Protein AF-A0AAD3CS08-F1 (afdb_monomer_lite)

InterPro domains:
  IPR001623 DnaJ domain [PF00226] (46-110)
  IPR001623 DnaJ domain [PR00625] (47-65)
  IPR001623 DnaJ domain [PR00625] (65-80)
  IPR001623 DnaJ domain [PR00625] (85-105)
  IPR001623 DnaJ domain [PS50076] (45-113)
  IPR001623 DnaJ domain [SM00271] (44-105)
  IPR001623 DnaJ domain [cd06257] (45-102)
  IPR036869 Chaperone J-domain superfamily [G3DSA:1.10.287.110] (32-128)
  IPR036869 Chaperone J-domain superfamily [SSF46565] (40-114)

Secondary structure (DSSP, 8-state):
------SSSSSSS-------PPPP-----------------PPPPHHHHTT--TT--HHHHHHHHHHHHHHH-GGGSTTSTTHHHHHHHHHHHHHHHHHHHSHHHHHHHHHHHHHHHHHHHHHHHHHTS-TTTHHHHHHHIIIIIHHHHSS-THHHHHHHHHHHHHHHHHHHHHHTS-SS-----------HHHHHHHHHHHHHHHHHHHHHHHHHHHHHHHHHHHHHHHHHHHHHHHHHHHHHHHHHHHHTTSTT----HHHHHHHHHHHT------HHHHHTS-PPPHHHHHHHHHHHHHHHHHHHHHHHHHHHHHHHHHHHHHHHHHHHHHHHHHHHHHHHHHHHHHHHHHHHHHHHHHHHHHHHHHHHHHHHHHHHHHHHHHHHHHHHHHHHHHHHHHHHHHHHHTTSSS-------HHHHHHHHHHHHHHHHHHHHHHHHHHHHHHHHHHHHHHHHHHHHHHHHHHHHHHHHHHHHHHHHHHHHHHHHHTT--

Structure (mmCIF, N/CA/C/O backbone):
data_AF-A0AAD3CS08-F1
#
_entry.id   AF-A0AAD3CS08-F1
#
loop_
_atom_site.group_PDB
_atom_site.id
_atom_site.type_symbol
_atom_site.label_atom_id
_atom_site.label_alt_id
_atom_site.label_comp_id
_atom_site.label_asym_id
_atom_site.label_entity_id
_atom_site.label_seq_id
_atom_site.pdbx_PDB_ins_code
_atom_site.Cartn_x
_atom_site.Cartn_y
_atom_site.Cartn_z
_atom_site.occupancy
_atom_site.B_iso_or_equiv
_atom_site.auth_seq_id
_atom_site.auth_comp_id
_atom_site.auth_asym_id
_atom_site.auth_atom_id
_atom_site.pdbx_PDB_model_num
ATOM 1 N N . MET A 1 1 ? 17.572 -32.052 4.981 1.00 38.59 1 MET A N 1
ATOM 2 C CA . MET A 1 1 ? 17.634 -32.547 3.590 1.00 38.59 1 MET A CA 1
ATOM 3 C C . MET A 1 1 ? 16.911 -31.514 2.739 1.00 38.59 1 MET A C 1
ATOM 5 O O . MET A 1 1 ? 15.698 -31.547 2.701 1.00 38.59 1 MET A O 1
ATOM 9 N N . ILE A 1 2 ? 17.512 -30.415 2.268 1.00 38.53 2 ILE A N 1
ATOM 10 C CA . ILE A 1 2 ? 18.701 -30.288 1.404 1.00 38.53 2 ILE A CA 1
ATOM 11 C C . ILE A 1 2 ? 18.691 -31.376 0.336 1.00 38.53 2 ILE A C 1
ATOM 13 O O . ILE A 1 2 ? 18.884 -32.532 0.696 1.00 38.53 2 ILE A O 1
ATOM 17 N N . ILE A 1 3 ? 18.483 -30.950 -0.916 1.00 35.81 3 ILE A N 1
ATOM 18 C CA . ILE A 1 3 ? 18.863 -31.544 -2.213 1.00 35.81 3 ILE A CA 1
ATOM 19 C C . ILE A 1 3 ? 17.735 -31.287 -3.239 1.00 35.81 3 ILE A C 1
ATOM 21 O O . ILE A 1 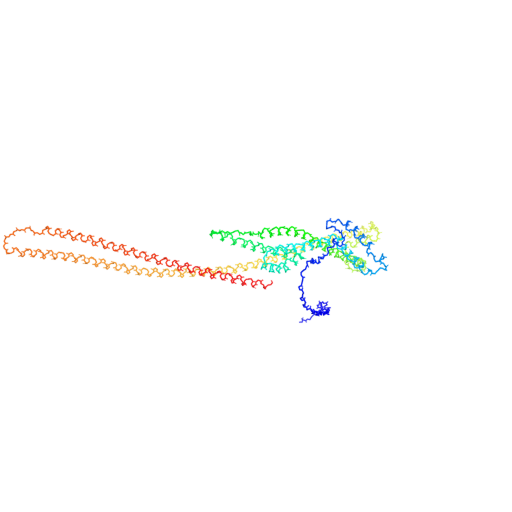3 ? 16.610 -31.732 -3.065 1.00 35.81 3 ILE A O 1
ATOM 25 N N . GLN A 1 4 ? 18.117 -30.567 -4.308 1.00 37.88 4 GLN A N 1
ATOM 26 C CA . GLN A 1 4 ? 17.440 -30.326 -5.601 1.00 37.88 4 GLN A CA 1
ATOM 27 C C . GLN A 1 4 ? 16.704 -28.991 -5.848 1.00 37.88 4 GLN A C 1
ATOM 29 O O . GLN A 1 4 ? 15.555 -28.952 -6.260 1.00 37.88 4 GLN A O 1
ATOM 34 N N . ILE A 1 5 ? 17.466 -27.888 -5.768 1.00 44.59 5 ILE A N 1
ATOM 35 C CA . ILE A 1 5 ? 17.250 -26.643 -6.547 1.00 44.59 5 ILE A CA 1
ATOM 36 C C . ILE A 1 5 ? 18.514 -26.349 -7.388 1.00 44.59 5 ILE A C 1
ATOM 38 O O . ILE A 1 5 ? 19.165 -25.322 -7.246 1.00 44.59 5 ILE A O 1
ATOM 42 N N . ARG A 1 6 ? 18.960 -27.283 -8.240 1.00 45.31 6 ARG A N 1
ATOM 43 C CA . ARG A 1 6 ? 20.184 -27.091 -9.057 1.00 45.31 6 ARG A CA 1
ATOM 44 C C . ARG A 1 6 ? 20.092 -27.701 -10.462 1.00 45.31 6 ARG A C 1
ATOM 46 O O . ARG A 1 6 ? 20.978 -28.435 -10.873 1.00 45.31 6 ARG A O 1
ATOM 53 N N . SER A 1 7 ? 19.028 -27.398 -11.212 1.00 38.31 7 SER A N 1
ATOM 54 C CA . SER A 1 7 ? 18.922 -27.867 -12.611 1.00 38.31 7 SER A CA 1
ATOM 55 C C . SER A 1 7 ? 18.311 -26.880 -13.617 1.00 38.31 7 SER A C 1
ATOM 57 O O . SER A 1 7 ? 17.956 -27.294 -14.715 1.00 38.31 7 SER A O 1
ATOM 59 N N . LEU A 1 8 ? 18.214 -25.582 -13.303 1.00 37.88 8 LEU A N 1
ATOM 60 C CA . LEU A 1 8 ? 17.676 -24.580 -14.245 1.00 37.88 8 LEU A CA 1
ATOM 61 C C . LEU A 1 8 ? 18.513 -23.289 -14.345 1.00 37.88 8 LEU A C 1
ATOM 63 O O . LEU A 1 8 ? 18.000 -22.251 -14.739 1.00 37.88 8 LEU A O 1
ATOM 67 N N . LEU A 1 9 ? 19.816 -23.342 -14.025 1.00 37.12 9 LEU A N 1
ATOM 68 C CA . LEU A 1 9 ? 20.703 -22.165 -14.095 1.00 37.12 9 LEU A CA 1
ATOM 69 C C . LEU A 1 9 ? 22.068 -22.431 -14.768 1.00 37.12 9 LEU A C 1
ATOM 71 O O . LEU A 1 9 ? 23.069 -21.847 -14.375 1.00 37.12 9 LEU A O 1
ATOM 75 N N . VAL A 1 10 ? 22.136 -23.322 -15.770 1.00 39.41 10 VAL A N 1
ATOM 76 C CA . VAL A 1 10 ? 23.401 -23.652 -16.482 1.00 39.41 10 VAL A CA 1
ATOM 77 C C . VAL A 1 10 ? 23.266 -23.594 -18.020 1.00 39.41 10 VAL A C 1
ATOM 79 O O . VAL A 1 10 ? 24.026 -24.217 -18.743 1.00 39.41 10 VAL A O 1
ATOM 82 N N . CYS A 1 11 ? 22.337 -22.814 -18.580 1.00 32.72 11 CYS A N 1
ATOM 83 C CA . CYS A 1 11 ? 22.230 -22.657 -20.048 1.00 32.72 11 CYS A CA 1
ATOM 84 C C . CYS A 1 11 ? 22.378 -21.222 -20.580 1.00 32.72 11 CYS A C 1
ATOM 86 O O . CYS A 1 11 ? 22.041 -20.974 -21.730 1.00 32.72 11 CYS A O 1
ATOM 88 N N . LEU A 1 12 ? 22.919 -20.277 -19.800 1.00 33.56 12 LEU A N 1
ATOM 89 C CA . LEU A 1 12 ? 23.077 -18.881 -20.255 1.00 33.56 12 LEU A CA 1
ATOM 90 C C . LEU A 1 12 ? 24.474 -18.273 -20.059 1.00 33.56 12 LEU A C 1
ATOM 92 O O . LEU A 1 12 ? 24.633 -17.063 -20.165 1.00 33.56 12 LEU A O 1
ATOM 96 N N . LEU A 1 13 ? 25.501 -19.096 -19.827 1.00 36.25 13 LEU A N 1
ATOM 97 C CA . LEU A 1 13 ? 26.899 -18.650 -19.774 1.00 36.25 13 LEU A CA 1
ATOM 98 C C . LEU A 1 13 ? 27.813 -19.600 -20.553 1.00 36.25 13 LEU A C 1
ATOM 100 O O . LEU A 1 13 ? 28.633 -20.306 -19.977 1.00 36.25 13 LEU A O 1
ATOM 104 N N . ALA A 1 14 ? 27.654 -19.615 -21.873 1.00 36.44 14 ALA A N 1
ATOM 105 C CA . ALA A 1 14 ? 28.678 -20.091 -22.796 1.00 36.44 14 ALA A CA 1
ATOM 106 C C . ALA A 1 14 ? 28.387 -19.542 -24.198 1.00 36.44 14 ALA A C 1
ATOM 108 O O . ALA A 1 14 ? 27.633 -20.152 -24.945 1.00 36.44 14 ALA A O 1
ATOM 109 N N . PHE A 1 15 ? 28.966 -18.397 -24.560 1.00 30.22 15 PHE A N 1
ATOM 110 C CA . PHE A 1 15 ? 29.506 -18.237 -25.909 1.00 30.22 15 PHE A CA 1
ATOM 111 C C . PHE A 1 15 ? 30.642 -17.214 -25.906 1.00 30.22 15 PHE A C 1
ATOM 113 O O . PHE A 1 15 ? 30.591 -16.188 -25.233 1.00 30.22 15 PHE A O 1
ATOM 120 N N . GLU A 1 16 ? 31.705 -17.603 -26.590 1.00 32.88 16 GLU A N 1
ATOM 121 C CA . GLU A 1 16 ? 33.085 -17.205 -26.373 1.00 32.88 16 GLU A CA 1
ATOM 122 C C . GLU A 1 16 ? 33.480 -15.851 -26.967 1.00 32.88 16 GLU A C 1
ATOM 124 O O . GLU A 1 16 ? 33.032 -15.420 -28.029 1.00 32.88 16 GLU A O 1
ATOM 129 N N . SER A 1 17 ? 34.451 -15.258 -26.276 1.00 32.78 17 SER A N 1
ATOM 130 C CA . SER A 1 17 ? 35.504 -14.376 -26.763 1.00 32.78 17 SER A CA 1
ATOM 131 C C . SER A 1 17 ? 35.993 -14.660 -28.189 1.00 32.78 17 SER A C 1
ATOM 133 O O . SER A 1 17 ? 36.436 -15.764 -28.498 1.00 32.78 17 SER A O 1
ATOM 135 N N . LYS A 1 18 ? 36.136 -13.594 -28.984 1.00 33.66 18 LYS A N 1
ATOM 136 C CA . LYS A 1 18 ? 37.236 -13.459 -29.951 1.00 33.66 18 LYS A CA 1
ATOM 137 C C . LYS A 1 18 ? 37.828 -12.054 -29.875 1.00 33.66 18 LYS A C 1
ATOM 139 O O . LYS A 1 18 ? 37.188 -11.069 -30.223 1.00 33.66 18 LYS A O 1
ATOM 144 N N . ALA A 1 19 ? 39.068 -12.005 -29.400 1.00 32.03 19 ALA A N 1
ATOM 145 C CA . ALA A 1 19 ? 39.975 -10.880 -29.532 1.00 32.03 19 ALA A CA 1
ATOM 146 C C . ALA A 1 19 ? 40.356 -10.683 -31.008 1.00 32.03 19 ALA A C 1
ATOM 148 O O . ALA A 1 19 ? 40.624 -11.659 -31.712 1.00 32.03 19 ALA A O 1
ATOM 149 N N . PHE A 1 20 ? 40.435 -9.429 -31.456 1.00 26.48 20 PHE A N 1
ATOM 150 C CA . PHE A 1 20 ? 41.157 -9.072 -32.671 1.00 26.48 20 PHE A CA 1
ATOM 151 C C . PHE A 1 20 ? 42.013 -7.832 -32.427 1.00 26.48 20 PHE A C 1
ATOM 153 O O . PHE A 1 20 ? 41.629 -6.894 -31.734 1.00 26.48 20 PHE A O 1
ATOM 160 N N . ILE A 1 21 ? 43.219 -7.934 -32.958 1.00 32.19 21 ILE A N 1
ATOM 161 C CA . ILE A 1 21 ? 44.412 -7.138 -32.716 1.00 32.19 21 ILE A CA 1
ATOM 162 C C . ILE A 1 21 ? 44.367 -5.895 -33.608 1.00 32.19 21 ILE A C 1
ATOM 164 O O . ILE A 1 21 ? 44.200 -6.024 -34.819 1.00 32.19 21 ILE A O 1
ATOM 168 N N . SER A 1 22 ? 44.570 -4.709 -33.034 1.00 30.77 22 SER A N 1
ATOM 169 C CA . SER A 1 22 ? 44.839 -3.483 -33.796 1.00 30.77 22 SER A CA 1
ATOM 170 C C . SER A 1 22 ? 46.353 -3.258 -33.869 1.00 30.77 22 SER A C 1
ATOM 172 O O . SER A 1 22 ? 46.988 -3.178 -32.813 1.00 30.77 22 SER A O 1
ATOM 174 N N . PRO A 1 23 ? 46.967 -3.144 -35.061 1.00 34.78 23 PRO A N 1
ATOM 175 C CA . PRO A 1 23 ? 48.371 -2.790 -35.169 1.00 34.78 23 PRO A CA 1
ATOM 176 C C . PRO A 1 23 ? 48.563 -1.272 -35.064 1.00 34.78 23 PRO A C 1
ATOM 178 O O . PRO A 1 23 ? 47.803 -0.472 -35.606 1.00 34.78 23 PRO A O 1
ATOM 181 N N . GLN A 1 24 ? 49.632 -0.906 -34.365 1.00 29.70 24 GLN A N 1
ATOM 182 C CA . GLN A 1 24 ? 50.264 0.408 -34.365 1.00 29.70 24 GLN A CA 1
ATOM 183 C C . GLN A 1 24 ? 50.733 0.780 -35.780 1.00 29.70 24 GLN A C 1
ATOM 185 O O . GLN A 1 24 ? 51.464 0.007 -36.399 1.00 29.70 24 GLN A O 1
ATOM 190 N N . ILE A 1 25 ? 50.399 1.983 -36.253 1.00 32.00 25 ILE A N 1
ATOM 191 C CA . ILE A 1 25 ? 51.145 2.650 -37.326 1.00 32.00 25 ILE A CA 1
ATOM 192 C C . ILE A 1 25 ? 51.602 4.008 -36.803 1.00 32.00 25 ILE A C 1
ATOM 194 O O . ILE A 1 25 ? 50.820 4.833 -36.344 1.00 32.00 25 ILE A O 1
ATOM 198 N N . ASN A 1 26 ? 52.913 4.181 -36.866 1.00 30.33 26 ASN A N 1
ATOM 199 C CA . ASN A 1 26 ? 53.704 5.302 -36.402 1.00 30.33 26 ASN A CA 1
ATOM 200 C C . ASN A 1 26 ? 54.366 5.903 -37.649 1.00 30.33 26 ASN A C 1
ATOM 202 O O . ASN A 1 26 ? 55.064 5.154 -38.321 1.00 30.33 26 ASN A O 1
ATOM 206 N N . MET A 1 27 ? 54.166 7.186 -37.974 1.00 26.14 27 MET A N 1
ATOM 207 C CA . MET A 1 27 ? 55.059 8.013 -38.819 1.00 26.14 27 MET A CA 1
ATOM 208 C C . MET A 1 27 ? 54.638 9.484 -38.671 1.00 26.14 27 MET A C 1
ATOM 210 O O . MET A 1 27 ? 53.510 9.846 -38.974 1.00 26.14 27 MET A O 1
ATOM 214 N N . ARG A 1 28 ? 55.414 10.281 -37.930 1.00 28.16 28 ARG A N 1
ATOM 215 C CA . ARG A 1 28 ? 56.537 11.134 -38.374 1.00 28.16 28 ARG A CA 1
ATOM 216 C C . ARG A 1 28 ? 56.100 12.432 -39.058 1.00 28.16 28 ARG A C 1
ATOM 218 O O . ARG A 1 28 ? 55.554 12.441 -40.152 1.00 28.16 28 ARG A O 1
ATOM 225 N N . ALA A 1 29 ? 56.448 13.520 -38.375 1.00 32.53 29 ALA A N 1
ATOM 226 C CA . ALA A 1 29 ? 56.407 14.893 -38.839 1.00 32.53 29 ALA A CA 1
ATOM 227 C C . ALA A 1 29 ? 57.223 15.099 -40.122 1.00 32.53 29 ALA A C 1
ATOM 229 O O . ALA A 1 29 ? 58.295 14.516 -40.301 1.00 32.53 29 ALA A O 1
ATOM 230 N N . SER A 1 30 ? 56.751 16.007 -40.970 1.00 30.58 30 SER A N 1
ATOM 231 C CA . SER A 1 30 ? 57.584 16.740 -41.917 1.00 30.58 30 SER A CA 1
ATOM 232 C C . SER A 1 30 ? 57.045 18.157 -42.033 1.00 30.58 30 SER A C 1
ATOM 234 O O . SER A 1 30 ? 55.925 18.397 -4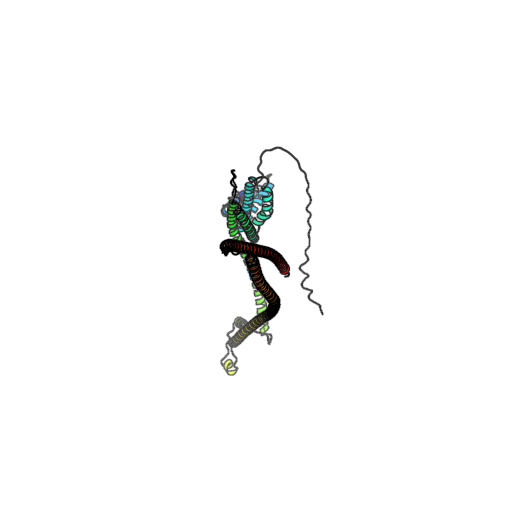2.469 1.00 30.58 30 SER A O 1
ATOM 236 N N . THR A 1 31 ? 57.868 19.080 -41.560 1.00 34.66 31 THR A N 1
ATOM 237 C CA . THR A 1 31 ? 57.751 20.523 -41.699 1.00 34.66 31 THR A CA 1
ATOM 238 C C . THR A 1 31 ? 57.889 20.897 -43.176 1.00 34.66 31 THR A C 1
ATOM 240 O O . THR A 1 31 ? 58.914 20.593 -43.781 1.00 34.66 31 THR A O 1
ATOM 243 N N . SER A 1 32 ? 56.925 21.619 -43.747 1.00 29.20 32 SER A N 1
ATOM 244 C CA . SER A 1 32 ? 57.196 22.494 -44.892 1.00 29.20 32 SER A CA 1
ATOM 245 C C . SER A 1 32 ? 56.318 23.739 -44.815 1.00 29.20 32 SER A C 1
ATOM 247 O O . SER A 1 32 ? 55.102 23.669 -44.978 1.00 29.20 32 SER A O 1
ATOM 249 N N . LEU A 1 33 ? 56.954 24.881 -44.552 1.00 35.56 33 LEU A N 1
ATOM 250 C CA . LEU A 1 33 ? 56.387 26.194 -44.829 1.00 35.56 33 LEU A CA 1
ATOM 251 C C . LEU A 1 33 ? 56.136 26.307 -46.337 1.00 35.56 33 LEU A C 1
ATOM 253 O O . LEU A 1 33 ? 57.092 26.166 -47.090 1.00 35.56 33 LEU A O 1
ATOM 257 N N . PHE A 1 34 ? 54.904 26.599 -46.754 1.00 31.34 34 PHE A N 1
ATOM 258 C CA . PHE A 1 34 ? 54.578 27.611 -47.770 1.00 31.34 34 PHE A CA 1
ATOM 259 C C . PHE A 1 34 ? 53.051 27.757 -47.860 1.00 31.34 34 PHE A C 1
ATOM 261 O O . PHE A 1 34 ? 52.324 26.792 -48.065 1.00 31.34 34 PHE A O 1
ATOM 268 N N . SER A 1 35 ? 52.568 28.980 -47.658 1.00 36.34 35 SER A N 1
ATOM 269 C CA . SER A 1 35 ? 51.158 29.357 -47.676 1.00 36.34 35 SER A CA 1
ATOM 270 C C . SER A 1 35 ? 50.638 29.528 -49.103 1.00 36.34 35 SER A C 1
ATOM 272 O O . SER A 1 35 ? 51.151 30.372 -49.832 1.00 36.34 35 SER A O 1
ATOM 274 N N . THR A 1 36 ? 49.574 28.818 -49.466 1.00 31.83 36 THR A N 1
ATOM 275 C CA . THR A 1 36 ? 48.487 29.320 -50.329 1.00 31.83 36 THR A CA 1
ATOM 276 C C . THR A 1 36 ? 47.225 28.514 -50.021 1.00 31.83 36 THR A C 1
ATOM 278 O O . THR A 1 36 ? 47.291 27.321 -49.749 1.00 31.83 36 THR A O 1
ATOM 281 N N . GLN A 1 37 ? 46.094 29.210 -49.943 1.00 44.19 37 GLN A N 1
ATOM 282 C CA . GLN A 1 37 ? 44.799 28.700 -49.501 1.00 44.19 37 GLN A CA 1
ATOM 283 C C . GLN A 1 37 ? 44.252 27.610 -50.440 1.00 44.19 37 GLN A C 1
ATOM 285 O O . GLN A 1 37 ? 43.985 27.897 -51.603 1.00 44.19 37 GLN A O 1
ATOM 290 N N . GLU A 1 38 ? 43.972 26.418 -49.911 1.00 31.17 38 GLU A N 1
ATOM 291 C CA . GLU A 1 38 ? 42.985 25.484 -50.467 1.00 31.17 38 GLU A CA 1
ATOM 292 C C . GLU A 1 38 ? 42.056 25.014 -49.340 1.00 31.17 38 GLU A C 1
ATOM 294 O O . GLU A 1 38 ? 42.499 24.555 -48.286 1.00 31.17 38 GLU A O 1
ATOM 299 N N . ASN A 1 39 ? 40.752 25.199 -49.558 1.00 37.84 39 ASN A N 1
ATOM 300 C CA . ASN A 1 39 ? 39.675 24.761 -48.674 1.00 37.84 39 ASN A CA 1
ATOM 301 C C . ASN A 1 39 ? 39.765 23.251 -48.410 1.00 37.84 39 ASN A C 1
ATOM 303 O O . ASN A 1 39 ? 39.890 22.458 -49.343 1.00 37.84 39 ASN A O 1
ATOM 307 N N . ALA A 1 40 ? 39.628 22.856 -47.145 1.00 31.69 40 ALA A N 1
ATOM 308 C CA . ALA A 1 40 ? 39.498 21.460 -46.740 1.00 31.69 40 ALA A CA 1
ATOM 309 C C . ALA A 1 40 ? 38.324 20.762 -47.474 1.00 31.69 40 ALA A C 1
ATOM 311 O O . ALA A 1 40 ? 37.304 21.404 -47.742 1.00 31.69 40 ALA A O 1
ATOM 312 N N . PRO A 1 41 ? 38.417 19.455 -47.790 1.00 38.84 41 PRO A N 1
ATOM 313 C CA . PRO A 1 41 ? 37.342 18.734 -48.464 1.00 38.84 41 PRO A CA 1
ATOM 314 C C . PRO A 1 41 ? 36.150 18.567 -47.514 1.00 38.84 41 PRO A C 1
ATOM 316 O O . PRO A 1 41 ? 36.205 17.792 -46.561 1.00 38.84 41 PRO A O 1
ATOM 319 N N . SER A 1 42 ? 35.052 19.278 -47.769 1.00 52.22 42 SER A N 1
ATOM 320 C CA . SER A 1 42 ? 33.781 19.007 -47.100 1.00 52.22 42 SER A CA 1
ATOM 321 C C . SER A 1 42 ? 33.208 17.677 -47.608 1.00 52.22 42 SER A C 1
ATOM 323 O O . SER A 1 42 ? 33.113 17.437 -48.814 1.00 52.22 42 SER A O 1
ATOM 325 N N . GLU A 1 43 ? 32.847 16.771 -46.693 1.00 69.88 43 GLU A N 1
ATOM 326 C CA . GLU A 1 43 ? 32.117 15.543 -47.032 1.00 69.88 43 GLU A CA 1
ATOM 327 C C . GLU A 1 43 ? 30.832 15.911 -47.795 1.00 69.88 43 GLU A C 1
ATOM 329 O O . GLU A 1 43 ? 29.949 16.566 -47.236 1.00 69.88 43 GLU A O 1
ATOM 334 N N . LYS A 1 44 ? 30.710 15.487 -49.061 1.00 79.44 44 LYS A N 1
ATOM 335 C CA . LYS A 1 44 ? 29.508 15.751 -49.868 1.00 79.44 44 LYS A CA 1
ATOM 336 C C . LYS A 1 44 ? 28.269 15.185 -49.180 1.00 79.44 44 LYS A C 1
ATOM 338 O O . LYS A 1 44 ? 28.249 14.028 -48.754 1.00 79.44 44 LYS A O 1
ATOM 343 N N . THR A 1 45 ? 27.206 15.978 -49.113 1.00 87.44 45 THR A N 1
ATOM 344 C CA . THR A 1 45 ? 25.941 15.532 -48.515 1.00 87.44 45 THR A CA 1
ATOM 345 C C . THR A 1 45 ? 25.236 14.508 -49.419 1.00 87.44 45 THR A C 1
ATOM 347 O O . THR A 1 45 ? 25.432 14.496 -50.632 1.00 87.44 45 THR A O 1
ATOM 350 N N . LEU A 1 46 ? 24.371 13.639 -48.876 1.00 87.56 46 LEU A N 1
ATOM 351 C CA . LEU A 1 46 ? 23.610 12.660 -49.678 1.00 87.56 46 LEU A CA 1
ATOM 352 C C . LEU A 1 46 ? 22.715 13.354 -50.721 1.00 87.56 46 LEU A C 1
ATOM 354 O O . LEU A 1 46 ? 22.425 12.786 -51.774 1.00 87.56 46 LEU A O 1
ATOM 358 N N . TYR A 1 47 ? 22.302 14.591 -50.438 1.00 89.69 47 TYR A N 1
ATOM 359 C CA . TYR A 1 47 ? 21.563 15.438 -51.366 1.00 89.69 47 TYR A CA 1
ATOM 360 C C . TYR A 1 47 ? 22.441 15.907 -52.527 1.00 89.69 47 TYR A C 1
ATOM 362 O O . TYR A 1 47 ? 22.016 15.781 -53.673 1.00 89.69 47 TYR A O 1
ATOM 370 N N . GLU A 1 48 ? 23.668 16.354 -52.252 1.00 89.00 48 GLU A N 1
ATOM 371 C CA . GLU A 1 48 ? 24.665 16.719 -53.268 1.00 89.00 48 GLU A CA 1
ATOM 372 C C . GLU A 1 48 ? 25.103 15.517 -54.108 1.00 89.00 48 GLU A C 1
ATOM 374 O O . GLU A 1 48 ? 25.215 15.638 -55.323 1.00 89.00 48 GLU A O 1
ATOM 379 N N . ILE A 1 49 ? 25.265 14.339 -53.497 1.00 88.56 49 ILE A N 1
ATOM 380 C CA . ILE A 1 49 ? 25.587 13.089 -54.206 1.00 88.56 49 ILE A CA 1
ATOM 381 C C . ILE A 1 49 ? 24.510 12.759 -55.252 1.00 88.56 49 ILE A C 1
ATOM 383 O O . ILE A 1 49 ? 24.836 12.345 -56.360 1.00 88.56 49 ILE A O 1
ATOM 387 N N . LEU A 1 50 ? 23.230 12.986 -54.939 1.00 87.62 50 LEU A N 1
ATOM 388 C CA . LEU A 1 50 ? 22.118 12.801 -55.883 1.00 87.62 50 LEU A CA 1
ATOM 389 C C . LEU A 1 50 ? 21.764 14.068 -56.682 1.00 87.62 50 LEU A C 1
ATOM 391 O O . LEU A 1 50 ? 20.722 14.101 -57.344 1.00 87.62 50 LEU A O 1
ATOM 395 N N . ASN A 1 51 ? 22.578 15.127 -56.601 1.00 87.62 51 ASN A N 1
ATOM 396 C CA . ASN A 1 51 ? 22.319 16.443 -57.195 1.00 87.62 51 ASN A CA 1
ATOM 397 C C . ASN A 1 51 ? 20.903 16.977 -56.903 1.00 87.62 51 ASN A C 1
ATOM 399 O O . ASN A 1 51 ? 20.266 17.604 -57.752 1.00 87.62 51 ASN A O 1
ATOM 403 N N . SER A 1 52 ? 20.357 16.689 -55.723 1.00 88.38 52 SER A N 1
ATOM 404 C CA . SER A 1 52 ? 18.982 16.986 -55.311 1.00 88.38 52 SER A CA 1
ATOM 405 C C . SER A 1 52 ? 18.937 18.059 -54.222 1.00 88.38 52 SER A C 1
ATOM 407 O O . SER A 1 52 ? 19.886 18.220 -53.466 1.00 88.38 52 SER A O 1
ATOM 409 N N . SER A 1 53 ? 17.839 18.820 -54.155 1.00 87.25 53 SER A N 1
ATOM 410 C CA . SER A 1 53 ? 17.646 19.801 -53.078 1.00 87.25 53 SER A CA 1
ATOM 411 C C . SER A 1 53 ? 17.210 19.089 -51.788 1.00 87.25 53 SER A C 1
ATOM 413 O O . SER A 1 53 ? 16.431 18.134 -51.881 1.00 87.25 53 SER A O 1
ATOM 415 N N . PRO A 1 54 ? 17.619 19.559 -50.594 1.00 83.19 54 PRO A N 1
ATOM 416 C CA . PRO A 1 54 ? 17.079 19.091 -49.316 1.00 83.19 54 PRO A CA 1
ATOM 417 C C . PRO A 1 54 ? 15.547 19.173 -49.228 1.00 83.19 54 PRO A C 1
ATOM 419 O O . PRO A 1 54 ? 14.922 18.313 -48.607 1.00 83.19 54 PRO A O 1
ATOM 422 N N . ASP A 1 55 ? 14.937 20.140 -49.922 1.00 83.62 55 ASP A N 1
ATOM 423 C CA . ASP A 1 55 ? 13.482 20.341 -49.971 1.00 83.62 55 ASP A CA 1
ATOM 424 C C . ASP A 1 55 ? 12.791 19.513 -51.069 1.00 83.62 55 ASP A C 1
ATOM 426 O O . ASP A 1 55 ? 11.569 19.551 -51.217 1.00 83.62 55 ASP A O 1
ATOM 430 N N . ALA A 1 56 ? 13.551 18.736 -51.849 1.00 84.94 56 ALA A N 1
ATOM 431 C CA . ALA A 1 56 ? 13.009 17.968 -52.963 1.00 84.94 56 ALA A CA 1
ATOM 432 C C . ALA A 1 56 ? 12.041 16.877 -52.484 1.00 84.94 56 ALA A C 1
ATOM 434 O O . ALA A 1 56 ? 12.280 16.146 -51.512 1.00 84.94 56 ALA A O 1
ATOM 435 N N . THR A 1 57 ? 10.947 16.703 -53.216 1.00 87.44 57 THR A N 1
ATOM 436 C CA . THR A 1 57 ? 9.985 15.627 -52.965 1.00 87.44 57 THR A CA 1
ATOM 437 C C . THR A 1 57 ? 10.602 14.260 -53.277 1.00 87.44 57 THR A C 1
ATOM 439 O O . THR A 1 57 ? 11.529 14.125 -54.077 1.00 87.44 57 THR A O 1
ATOM 442 N N . ARG A 1 58 ? 10.074 13.188 -52.676 1.00 87.69 58 ARG A N 1
ATOM 443 C CA . ARG A 1 58 ? 10.581 11.819 -52.907 1.00 87.69 58 ARG A CA 1
ATOM 444 C C . ARG A 1 58 ? 10.582 11.432 -54.393 1.00 87.69 58 ARG A C 1
ATOM 446 O O . ARG A 1 58 ? 11.492 10.745 -54.848 1.00 87.69 58 ARG A O 1
ATOM 453 N N . SER A 1 59 ? 9.572 11.868 -55.143 1.00 85.12 59 SER A N 1
ATOM 454 C CA . SER A 1 59 ? 9.461 11.675 -56.595 1.00 85.12 59 SER A CA 1
ATOM 455 C C . SER A 1 59 ? 10.590 12.353 -57.370 1.00 85.12 59 SER A C 1
ATOM 457 O O . SER A 1 59 ? 11.115 11.774 -58.319 1.00 85.12 59 SER A O 1
ATOM 459 N N . GLU A 1 60 ? 11.000 13.549 -56.954 1.00 87.94 60 GLU A N 1
ATOM 460 C CA . GLU A 1 60 ? 12.089 14.300 -57.584 1.00 87.94 60 GLU A CA 1
ATOM 461 C C . GLU A 1 60 ? 13.450 13.668 -57.314 1.00 87.94 60 GLU A C 1
ATOM 463 O O . GLU A 1 60 ? 14.242 13.515 -58.243 1.00 87.94 60 GLU A O 1
ATOM 468 N N . ILE A 1 61 ? 13.687 13.227 -56.076 1.00 88.38 61 ILE A N 1
ATOM 469 C CA . ILE A 1 61 ? 14.905 12.499 -55.698 1.00 88.38 61 ILE A CA 1
ATOM 470 C C . ILE A 1 61 ? 14.991 11.177 -56.473 1.00 88.38 61 ILE A C 1
ATOM 472 O O . ILE A 1 61 ? 16.045 10.842 -57.008 1.00 88.38 61 ILE A O 1
ATOM 476 N N . LYS A 1 62 ? 13.867 10.457 -56.622 1.00 88.62 62 LYS A N 1
ATOM 477 C CA . LYS A 1 62 ? 13.808 9.212 -57.406 1.00 88.62 62 LYS A CA 1
ATOM 478 C C . LYS A 1 62 ? 14.201 9.436 -58.864 1.00 88.62 62 LYS A C 1
ATOM 480 O O . LYS A 1 62 ? 14.944 8.642 -59.427 1.00 88.62 62 LYS A O 1
ATOM 485 N N . ARG A 1 63 ? 13.690 10.503 -59.479 1.00 89.50 63 ARG A N 1
ATOM 486 C CA . ARG A 1 63 ? 13.981 10.844 -60.877 1.00 89.50 63 ARG A CA 1
ATOM 487 C C . ARG A 1 63 ? 15.472 11.117 -61.090 1.00 89.50 63 ARG A C 1
ATOM 489 O O . ARG A 1 63 ? 16.040 10.565 -62.024 1.00 89.50 63 ARG A O 1
ATOM 496 N N . LYS A 1 64 ? 16.101 11.883 -60.193 1.00 89.12 64 LYS A N 1
ATOM 497 C CA . LYS A 1 64 ? 17.543 12.174 -60.249 1.00 89.12 64 LYS A CA 1
ATOM 498 C C . LYS A 1 64 ? 18.406 10.935 -60.002 1.00 89.12 64 LYS A C 1
ATOM 500 O O . LYS A 1 64 ? 19.374 10.716 -60.717 1.00 89.12 64 LYS A O 1
ATOM 505 N N . TYR A 1 65 ? 18.012 10.076 -59.060 1.00 90.81 65 TYR A N 1
ATOM 506 C CA . TYR A 1 65 ? 18.671 8.785 -58.843 1.00 90.81 65 TYR A CA 1
ATOM 507 C C . TYR A 1 65 ? 18.654 7.906 -60.104 1.00 90.81 65 TYR A C 1
ATOM 509 O O . TYR A 1 65 ? 19.686 7.368 -60.489 1.00 90.81 65 TYR A O 1
ATOM 517 N N . VAL A 1 66 ? 17.505 7.792 -60.780 1.00 88.44 66 VAL A N 1
ATOM 518 C CA . VAL A 1 66 ? 17.373 6.980 -62.004 1.00 88.44 66 VAL A CA 1
ATOM 519 C C . VAL A 1 66 ? 18.246 7.514 -63.146 1.00 88.44 66 VAL A C 1
ATOM 521 O O . VAL A 1 66 ? 18.828 6.726 -63.887 1.00 88.44 66 VAL A O 1
ATOM 524 N N . GLU A 1 67 ? 18.359 8.835 -63.286 1.00 88.12 67 GLU A N 1
ATOM 525 C CA . GLU A 1 67 ? 19.216 9.480 -64.288 1.00 88.12 67 GLU A CA 1
ATOM 526 C C . GLU A 1 67 ? 20.708 9.201 -64.041 1.00 88.12 67 GLU A C 1
ATOM 528 O O . GLU A 1 67 ? 21.415 8.804 -64.966 1.00 88.12 67 GLU A O 1
ATOM 533 N N . LEU A 1 68 ? 21.156 9.317 -62.787 1.00 86.75 68 LEU A N 1
ATOM 534 C CA . LEU A 1 68 ? 22.540 9.050 -62.377 1.00 86.75 68 LEU A CA 1
ATOM 535 C C . LEU A 1 68 ? 22.913 7.567 -62.489 1.00 86.75 68 LEU A C 1
ATOM 537 O O . LEU A 1 68 ? 23.986 7.229 -62.976 1.00 86.75 68 LEU A O 1
ATOM 541 N N . VAL A 1 69 ? 22.008 6.665 -62.104 1.00 85.88 69 VAL A N 1
ATOM 542 C CA . VAL A 1 69 ? 22.228 5.218 -62.246 1.00 85.88 69 VAL A CA 1
ATOM 543 C C . VAL A 1 69 ? 22.349 4.813 -63.711 1.00 85.88 69 VAL A C 1
ATOM 545 O O . VAL A 1 69 ? 23.163 3.959 -64.041 1.00 85.88 69 VAL A O 1
ATOM 548 N N . ARG A 1 70 ? 21.571 5.425 -64.609 1.00 83.38 70 ARG A N 1
ATOM 549 C CA . ARG A 1 70 ? 21.611 5.102 -66.040 1.00 83.38 70 ARG A CA 1
ATOM 550 C C . ARG A 1 70 ? 22.948 5.469 -66.690 1.00 83.38 70 ARG A C 1
ATOM 552 O O . ARG A 1 70 ? 23.357 4.791 -67.627 1.00 83.38 70 ARG A O 1
ATOM 559 N N . THR A 1 71 ? 23.613 6.523 -66.223 1.00 80.19 71 THR A N 1
ATOM 560 C CA . THR A 1 71 ? 24.919 6.957 -66.744 1.00 80.19 71 THR A CA 1
ATOM 561 C C . THR A 1 71 ? 26.090 6.245 -66.068 1.00 80.19 71 THR A C 1
ATOM 563 O O . THR A 1 71 ? 27.131 6.069 -66.698 1.00 80.19 71 THR A O 1
ATOM 566 N N . SER A 1 72 ? 25.927 5.802 -64.816 1.00 77.62 72 SER A N 1
ATOM 567 C CA . SER A 1 72 ? 26.970 5.120 -64.041 1.00 77.62 72 SER A CA 1
ATOM 568 C C . SER A 1 72 ? 26.862 3.589 -64.025 1.00 77.62 72 SER A C 1
ATOM 570 O O . SER A 1 72 ? 27.653 2.952 -63.338 1.00 77.62 72 SER A O 1
ATOM 572 N N . HIS A 1 73 ? 25.884 2.987 -64.712 1.00 77.94 73 HIS A N 1
ATOM 573 C CA . HIS A 1 73 ? 25.659 1.538 -64.664 1.00 77.94 73 HIS A CA 1
ATOM 574 C C . HIS A 1 73 ? 26.858 0.758 -65.240 1.00 77.94 73 HIS A C 1
ATOM 576 O O . HIS A 1 73 ? 27.307 1.098 -66.341 1.00 77.94 73 HIS A O 1
ATOM 582 N N . PRO A 1 74 ? 27.327 -0.317 -64.575 1.00 72.56 74 PRO A N 1
ATOM 583 C CA . PRO A 1 74 ? 28.483 -1.094 -65.029 1.00 72.56 74 PRO A CA 1
ATOM 584 C C . PRO A 1 74 ? 28.301 -1.648 -66.449 1.00 72.56 74 PRO A C 1
ATOM 586 O O . PRO A 1 74 ? 29.205 -1.511 -67.269 1.00 72.56 74 PRO A O 1
ATOM 589 N N . ASP A 1 75 ? 27.103 -2.140 -66.800 1.00 74.44 75 ASP A N 1
ATOM 590 C CA . ASP A 1 75 ? 26.817 -2.672 -68.149 1.00 74.44 75 ASP A CA 1
ATOM 591 C C . ASP A 1 75 ? 26.981 -1.658 -69.291 1.00 74.44 75 ASP A C 1
ATOM 593 O O . ASP A 1 75 ? 27.234 -2.047 -70.428 1.00 74.44 75 ASP A O 1
ATOM 597 N N . ALA A 1 76 ? 26.843 -0.357 -69.018 1.00 68.06 76 ALA A N 1
ATOM 598 C CA . ALA A 1 76 ? 26.977 0.680 -70.040 1.00 68.06 76 ALA A CA 1
ATOM 599 C C . ALA A 1 76 ? 28.436 1.127 -70.255 1.00 68.06 76 ALA A C 1
ATOM 601 O O . ALA A 1 76 ? 28.711 1.849 -71.213 1.00 68.06 76 ALA A O 1
ATOM 602 N N . ARG A 1 77 ? 29.368 0.727 -69.372 1.00 64.88 77 ARG A N 1
ATOM 603 C CA . ARG A 1 77 ? 30.771 1.193 -69.355 1.00 64.88 77 ARG A CA 1
ATOM 604 C C . ARG A 1 77 ? 31.801 0.055 -69.415 1.00 64.88 77 ARG A C 1
ATOM 606 O O . ARG A 1 77 ? 32.988 0.288 -69.190 1.00 64.88 77 ARG A O 1
ATOM 613 N N . ILE A 1 78 ? 31.362 -1.155 -69.765 1.00 62.06 78 ILE A N 1
ATOM 614 C CA . ILE A 1 78 ? 32.225 -2.330 -69.948 1.00 62.06 78 ILE A CA 1
ATOM 615 C C . ILE A 1 78 ? 33.290 -2.027 -71.020 1.00 62.06 78 ILE A C 1
ATOM 617 O O . ILE A 1 78 ? 32.957 -1.770 -72.175 1.00 62.06 78 ILE A O 1
ATOM 621 N N . GLY A 1 79 ? 34.573 -2.078 -70.639 1.00 60.62 79 GLY A N 1
ATOM 622 C CA . GLY A 1 79 ? 35.721 -1.923 -71.548 1.00 60.62 79 GLY A CA 1
ATOM 623 C C . GLY A 1 79 ? 36.396 -0.543 -71.568 1.00 60.62 79 GLY A C 1
ATOM 624 O O . GLY A 1 79 ? 37.330 -0.356 -72.343 1.00 60.62 79 GLY A O 1
ATOM 625 N N . MET A 1 80 ? 35.964 0.409 -70.734 1.00 61.34 80 MET A N 1
ATOM 626 C CA . MET A 1 80 ? 36.665 1.686 -70.524 1.00 61.34 80 MET A CA 1
ATOM 627 C C . MET A 1 80 ? 37.638 1.611 -69.334 1.00 61.34 80 MET A C 1
ATOM 629 O O . MET A 1 80 ? 37.372 0.918 -68.354 1.00 61.34 80 MET A O 1
ATOM 633 N N . GLU A 1 81 ? 38.744 2.359 -69.405 1.00 59.62 81 GLU A N 1
ATOM 634 C CA . GLU A 1 81 ? 39.828 2.393 -68.399 1.00 59.62 81 GLU A CA 1
ATOM 635 C C . GLU A 1 81 ? 39.347 2.869 -67.002 1.00 59.62 81 GLU A C 1
ATOM 637 O O . GLU A 1 81 ? 39.940 2.516 -65.988 1.00 59.62 81 GLU A O 1
ATOM 642 N N . ASP A 1 82 ? 38.188 3.542 -66.939 1.00 61.06 82 ASP A N 1
ATOM 643 C CA . ASP A 1 82 ? 37.551 4.089 -65.725 1.00 61.06 82 ASP A CA 1
ATOM 644 C C . ASP A 1 82 ? 36.486 3.171 -65.071 1.00 61.06 82 ASP A C 1
ATOM 646 O O . ASP A 1 82 ? 35.641 3.639 -64.299 1.00 61.06 82 ASP A O 1
ATOM 650 N N . SER A 1 83 ? 36.456 1.869 -65.384 1.00 63.28 83 SER A N 1
ATOM 651 C CA . SER A 1 83 ? 35.402 0.951 -64.900 1.00 63.28 83 SER A CA 1
ATOM 652 C C . SER A 1 83 ? 35.295 0.886 -63.369 1.00 63.28 83 SER A C 1
ATOM 654 O O . SER A 1 83 ? 34.190 0.810 -62.838 1.00 63.28 83 SER A O 1
ATOM 656 N N . THR A 1 84 ? 36.417 0.954 -62.650 1.00 67.44 84 THR A N 1
ATOM 657 C CA . THR A 1 84 ? 36.447 0.892 -61.176 1.00 67.44 84 THR A CA 1
ATOM 658 C C . THR A 1 84 ? 35.816 2.126 -60.528 1.00 67.44 84 THR A C 1
ATOM 660 O O . THR A 1 84 ? 35.098 2.012 -59.538 1.00 67.44 84 THR A O 1
ATOM 663 N N . TYR A 1 85 ? 36.007 3.304 -61.126 1.00 72.69 85 TYR A N 1
ATOM 664 C CA . TYR A 1 85 ? 35.414 4.555 -60.655 1.00 72.69 85 TYR A CA 1
ATOM 665 C C . TYR A 1 85 ? 33.884 4.565 -60.811 1.00 72.69 85 TYR A C 1
ATOM 667 O O . TYR A 1 85 ? 33.167 5.112 -59.972 1.00 72.69 85 TYR A O 1
ATOM 675 N N . ALA A 1 86 ? 33.356 3.941 -61.869 1.00 71.56 86 ALA A N 1
ATOM 676 C CA . ALA A 1 86 ? 31.914 3.858 -62.108 1.00 71.56 86 ALA A CA 1
ATOM 677 C C . ALA A 1 86 ? 31.183 3.006 -61.052 1.00 71.56 86 ALA A C 1
ATOM 679 O O . ALA A 1 86 ? 30.097 3.387 -60.605 1.00 71.56 86 ALA A O 1
ATOM 680 N N . ASP A 1 87 ? 31.803 1.908 -60.612 1.00 78.50 87 ASP A N 1
ATOM 681 C CA . ASP A 1 87 ? 31.242 1.005 -59.603 1.00 78.50 87 ASP A CA 1
ATOM 682 C C . ASP A 1 87 ? 31.113 1.681 -58.231 1.00 78.50 87 ASP A C 1
ATOM 684 O O . ASP A 1 87 ? 30.077 1.566 -57.566 1.00 78.50 87 ASP A O 1
ATOM 688 N N . GLU A 1 88 ? 32.123 2.453 -57.825 1.00 81.00 88 GLU A N 1
ATOM 689 C CA . GLU A 1 88 ? 32.095 3.222 -56.576 1.00 81.00 88 GLU A CA 1
ATOM 690 C C . GLU A 1 88 ? 30.994 4.295 -56.593 1.00 81.00 88 GLU A C 1
ATOM 692 O O . GLU A 1 88 ? 30.229 4.424 -55.631 1.00 81.00 88 GLU A O 1
ATOM 697 N N . GLN A 1 89 ? 30.841 5.026 -57.705 1.00 81.88 89 GLN A N 1
ATOM 698 C CA . GLN A 1 89 ? 29.779 6.030 -57.850 1.00 81.88 89 GLN A CA 1
ATOM 699 C C . GLN A 1 89 ? 28.382 5.398 -57.823 1.00 81.88 89 GLN A C 1
ATOM 701 O O . GLN A 1 89 ? 27.477 5.910 -57.159 1.00 81.88 89 GLN A O 1
ATOM 706 N N . PHE A 1 90 ? 28.201 4.248 -58.476 1.00 84.75 90 PHE A N 1
ATOM 707 C CA . PHE A 1 90 ? 26.933 3.521 -58.458 1.00 84.75 90 PHE A CA 1
ATOM 708 C C . PHE A 1 90 ? 26.533 3.078 -57.039 1.00 84.75 90 PHE A C 1
ATOM 710 O O . PHE A 1 90 ? 25.368 3.224 -56.637 1.00 84.75 90 PHE A O 1
ATOM 717 N N . GLN A 1 91 ? 27.492 2.581 -56.251 1.00 85.00 91 GLN A N 1
ATOM 718 C CA . GLN A 1 91 ? 27.257 2.220 -54.851 1.00 85.00 91 GLN A CA 1
ATOM 719 C C . GLN A 1 91 ? 26.900 3.447 -54.002 1.00 85.00 91 GLN A C 1
ATOM 721 O O . GLN A 1 91 ? 25.951 3.392 -53.215 1.00 85.00 91 GLN A O 1
ATOM 726 N N . LEU A 1 92 ? 27.590 4.575 -54.201 1.00 87.12 92 LEU A N 1
ATOM 727 C CA . LEU A 1 92 ? 27.298 5.836 -53.512 1.00 87.12 92 LEU A CA 1
ATOM 728 C C . LEU A 1 92 ? 25.877 6.337 -53.804 1.00 87.12 92 LEU A C 1
ATOM 730 O O . LEU A 1 92 ? 25.135 6.647 -52.867 1.00 87.12 92 LEU A O 1
ATOM 734 N N . TYR A 1 93 ? 25.452 6.351 -55.071 1.00 89.94 93 TYR A N 1
ATOM 735 C CA . TYR A 1 93 ? 24.093 6.756 -55.448 1.00 89.94 93 TYR A CA 1
ATOM 736 C C . TYR A 1 93 ? 23.029 5.833 -54.851 1.00 89.94 93 TYR A C 1
ATOM 738 O O . TYR A 1 93 ? 21.996 6.297 -54.361 1.00 89.94 93 TYR A O 1
ATOM 746 N N . THR A 1 94 ? 23.281 4.524 -54.846 1.00 89.06 94 THR A N 1
ATOM 747 C CA . THR A 1 94 ? 22.348 3.531 -54.298 1.00 89.06 94 THR A CA 1
ATOM 748 C C . THR A 1 94 ? 22.209 3.659 -52.783 1.00 89.06 94 THR A C 1
ATOM 750 O O . THR A 1 94 ? 21.091 3.618 -52.260 1.00 89.06 94 THR A O 1
ATOM 753 N N . ASN A 1 95 ? 23.313 3.897 -52.074 1.00 87.94 95 ASN A N 1
ATOM 754 C CA . ASN A 1 95 ? 23.302 4.144 -50.634 1.00 87.94 95 ASN A CA 1
ATOM 755 C C . ASN A 1 95 ? 22.572 5.450 -50.290 1.00 87.94 95 ASN A C 1
ATOM 757 O O . ASN A 1 95 ? 21.717 5.455 -49.401 1.00 87.94 95 ASN A O 1
ATOM 761 N N . ALA A 1 96 ? 22.823 6.528 -51.039 1.00 88.94 96 ALA A N 1
ATOM 762 C CA . ALA A 1 96 ? 22.115 7.794 -50.864 1.00 88.94 96 ALA A CA 1
ATOM 763 C C . ALA A 1 96 ? 20.601 7.636 -51.076 1.00 88.94 96 ALA A C 1
ATOM 765 O O . ALA A 1 96 ? 19.800 8.108 -50.266 1.00 88.94 96 ALA A O 1
ATOM 766 N N . TRP A 1 97 ? 20.188 6.904 -52.114 1.00 90.06 97 TRP A N 1
ATOM 767 C CA . TRP A 1 97 ? 18.778 6.612 -52.364 1.00 90.06 97 TRP A CA 1
ATOM 768 C C . TRP A 1 97 ? 18.149 5.748 -51.263 1.00 90.06 97 TRP A C 1
ATOM 770 O O . TRP A 1 97 ? 17.029 6.030 -50.831 1.00 90.06 97 TRP A O 1
ATOM 780 N N . LYS A 1 98 ? 18.844 4.721 -50.760 1.00 90.00 98 LYS A N 1
ATOM 781 C CA . LYS A 1 98 ? 18.336 3.852 -49.683 1.00 90.00 98 LYS A CA 1
ATOM 782 C C . LYS A 1 98 ? 17.951 4.660 -48.441 1.00 90.00 98 LYS A C 1
ATOM 784 O O . LYS A 1 98 ? 16.858 4.465 -47.912 1.00 90.00 98 LYS A O 1
ATOM 789 N N . THR A 1 99 ? 18.795 5.609 -48.044 1.00 85.81 99 THR A N 1
ATOM 790 C CA . THR A 1 99 ? 18.551 6.488 -46.892 1.00 85.81 99 THR A CA 1
ATOM 791 C C . THR A 1 99 ? 17.478 7.540 -47.188 1.00 85.81 99 THR A C 1
ATOM 793 O O . THR A 1 99 ? 16.532 7.689 -46.417 1.00 85.81 99 THR A O 1
ATOM 796 N N . LEU A 1 100 ? 17.552 8.233 -48.331 1.00 88.62 100 LEU A N 1
ATOM 797 C CA . LEU A 1 100 ? 16.634 9.336 -48.659 1.00 88.62 100 LEU A CA 1
ATOM 798 C C . LEU A 1 100 ? 15.233 8.875 -49.111 1.00 88.62 100 LEU A C 1
ATOM 800 O O . LEU A 1 100 ? 14.279 9.657 -49.089 1.00 88.62 100 LEU A O 1
ATOM 804 N N . SER A 1 101 ? 15.078 7.614 -49.522 1.00 86.81 101 SER A N 1
ATOM 805 C CA . SER A 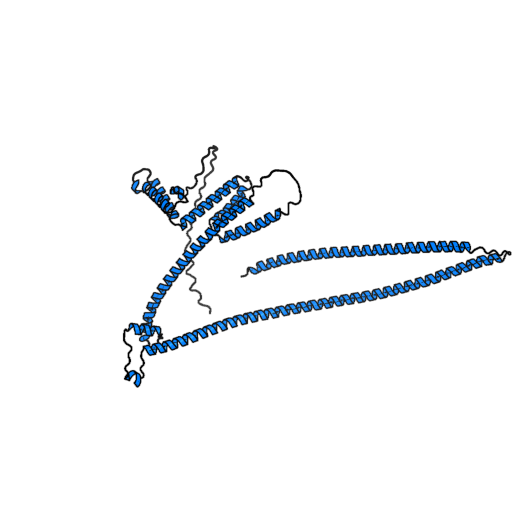1 101 ? 13.799 7.067 -49.999 1.00 86.81 101 SER A CA 1
ATOM 806 C C . SER A 1 101 ? 12.834 6.666 -48.882 1.00 86.81 101 SER A C 1
ATOM 808 O O . SER A 1 101 ? 11.619 6.667 -49.127 1.00 86.81 101 SER A O 1
ATOM 810 N N . ASN A 1 102 ? 13.342 6.332 -47.689 1.00 83.56 102 ASN A N 1
ATOM 811 C CA . ASN A 1 102 ? 12.541 6.035 -46.504 1.00 83.56 102 ASN A CA 1
ATOM 812 C C . ASN A 1 102 ? 12.290 7.339 -45.720 1.00 83.56 102 ASN A C 1
ATOM 814 O O . ASN A 1 102 ? 13.247 7.959 -45.259 1.00 83.56 102 ASN A O 1
ATOM 818 N N . PRO A 1 103 ? 11.025 7.761 -45.523 1.00 79.50 103 PRO A N 1
ATOM 819 C CA . PRO A 1 103 ? 10.705 8.993 -44.802 1.00 79.50 103 PRO A CA 1
ATOM 820 C C . PRO A 1 103 ? 11.283 9.084 -43.382 1.00 79.50 103 PRO A C 1
ATOM 822 O O . PRO A 1 103 ? 11.514 10.192 -42.902 1.00 79.50 103 PRO A O 1
ATOM 825 N N . LEU A 1 104 ? 11.495 7.951 -42.701 1.00 70.62 104 LEU A N 1
ATOM 826 C CA . LEU A 1 104 ? 12.072 7.913 -41.353 1.00 70.62 104 LEU A CA 1
ATOM 827 C C . LEU A 1 104 ? 13.591 8.116 -41.388 1.00 70.62 104 LEU A C 1
ATOM 829 O O . LEU A 1 104 ? 14.109 8.985 -40.690 1.00 70.62 104 LEU A O 1
ATOM 833 N N . GLU A 1 105 ? 14.286 7.376 -42.251 1.00 78.69 105 GLU A N 1
ATOM 834 C CA . GLU A 1 105 ? 15.745 7.458 -42.405 1.00 78.69 105 GLU A CA 1
ATOM 835 C C . GLU A 1 105 ? 16.184 8.801 -43.003 1.00 78.69 105 GLU A C 1
ATOM 837 O O . GLU A 1 105 ? 17.146 9.398 -42.528 1.00 78.69 105 GLU A O 1
ATOM 842 N N . ARG A 1 106 ? 15.417 9.361 -43.950 1.00 83.75 106 ARG A N 1
ATOM 843 C CA . ARG A 1 106 ? 15.640 10.720 -44.469 1.00 83.75 106 ARG A CA 1
ATOM 844 C C . ARG A 1 106 ? 15.591 11.766 -43.357 1.00 83.75 106 ARG A C 1
ATOM 846 O O . ARG A 1 106 ? 16.468 12.613 -43.275 1.00 83.75 106 ARG A O 1
ATOM 853 N N . LYS A 1 107 ? 14.601 11.680 -42.462 1.00 72.31 107 LYS A N 1
ATOM 854 C CA . LYS A 1 107 ? 14.471 12.610 -41.329 1.00 72.31 107 LYS A CA 1
ATOM 855 C C . LYS A 1 107 ? 15.582 12.440 -40.288 1.00 72.31 107 LYS A C 1
ATOM 857 O O . LYS A 1 107 ? 15.978 13.431 -39.679 1.00 72.31 107 LYS A O 1
ATOM 862 N N . ARG A 1 108 ? 16.075 11.213 -40.066 1.00 73.25 108 ARG A N 1
ATOM 863 C CA . ARG A 1 108 ? 17.261 10.953 -39.225 1.00 73.25 108 ARG A CA 1
ATOM 864 C C . ARG A 1 108 ? 18.508 11.583 -39.840 1.00 73.25 108 ARG A C 1
ATOM 866 O O . ARG A 1 108 ? 19.206 12.327 -39.161 1.00 73.25 108 ARG A O 1
ATOM 873 N N . TYR A 1 109 ? 18.710 11.381 -41.136 1.00 79.88 109 TYR A N 1
ATOM 874 C CA . TYR A 1 109 ? 19.804 11.993 -41.880 1.00 79.88 109 TYR A CA 1
ATOM 875 C C . TYR A 1 109 ? 19.739 13.532 -41.864 1.00 79.88 109 TYR A C 1
ATOM 877 O O . TYR A 1 109 ? 20.732 14.194 -41.569 1.00 79.88 109 TYR A O 1
ATOM 885 N N . ASP A 1 110 ? 18.556 14.118 -42.069 1.00 81.06 110 ASP A N 1
ATOM 886 C CA . ASP A 1 110 ? 18.346 15.569 -41.985 1.00 81.06 110 ASP A CA 1
ATOM 887 C C . ASP A 1 110 ? 18.648 16.122 -40.582 1.00 81.06 110 ASP A C 1
ATOM 889 O O . ASP A 1 110 ? 19.124 17.252 -40.448 1.00 81.06 110 ASP A O 1
ATOM 893 N N . ARG A 1 111 ? 18.393 15.335 -39.526 1.00 67.00 111 ARG A N 1
ATOM 894 C CA . ARG A 1 111 ? 18.734 15.684 -38.138 1.00 67.00 111 ARG A CA 1
ATOM 895 C C . ARG A 1 111 ? 20.244 15.721 -37.939 1.00 67.00 111 ARG A C 1
ATOM 897 O O . ARG A 1 111 ? 20.748 16.698 -37.394 1.00 67.00 111 ARG A O 1
ATOM 904 N N . GLU A 1 112 ? 20.956 14.696 -38.396 1.00 73.75 112 GLU A N 1
ATOM 905 C CA . GLU A 1 112 ? 22.419 14.650 -38.320 1.00 73.75 112 GLU A CA 1
ATOM 906 C C . GLU A 1 112 ? 23.058 15.793 -39.109 1.00 73.75 112 GLU A C 1
ATOM 908 O O . GLU A 1 112 ? 23.990 16.430 -38.624 1.00 73.75 112 GLU A O 1
ATOM 913 N N . LEU A 1 113 ? 22.514 16.110 -40.286 1.00 78.62 113 LEU A N 1
ATOM 914 C CA . LEU A 1 113 ? 22.980 17.211 -41.121 1.00 78.62 113 LEU A CA 1
ATOM 915 C C . LEU A 1 113 ? 22.775 18.575 -40.446 1.00 78.62 113 LEU A C 1
ATOM 917 O O . LEU A 1 113 ? 23.667 19.418 -40.482 1.00 78.62 113 LEU A O 1
ATOM 921 N N . ARG A 1 114 ? 21.626 18.792 -39.790 1.00 70.62 114 ARG A N 1
ATOM 922 C CA . ARG A 1 114 ? 21.366 20.013 -39.005 1.00 70.62 114 ARG A CA 1
ATOM 923 C C . ARG A 1 114 ? 22.246 20.103 -37.764 1.00 70.62 114 ARG A C 1
ATOM 925 O O . ARG A 1 114 ? 22.721 21.188 -37.462 1.00 70.62 114 ARG A O 1
ATOM 932 N N . ALA A 1 115 ? 22.480 18.990 -37.069 1.00 63.72 115 ALA A N 1
ATOM 933 C CA . ALA A 1 115 ? 23.375 18.952 -35.916 1.00 63.72 115 ALA A CA 1
ATOM 934 C C . ALA A 1 115 ? 24.829 19.250 -36.320 1.00 63.72 115 ALA A C 1
ATOM 936 O O . ALA A 1 115 ? 25.494 20.015 -35.632 1.00 63.72 115 ALA A O 1
ATOM 937 N N . LYS A 1 116 ? 25.296 18.708 -37.459 1.00 70.50 116 LYS A N 1
ATOM 938 C CA . LYS A 1 116 ? 26.611 19.028 -38.040 1.00 70.50 116 LYS A CA 1
ATOM 939 C C . LYS A 1 116 ? 26.723 20.515 -38.404 1.00 70.50 116 LYS A C 1
ATOM 941 O O . LYS A 1 116 ? 27.686 21.146 -37.995 1.00 70.50 116 LYS A O 1
ATOM 946 N N . LYS A 1 117 ? 25.727 21.085 -39.100 1.00 69.75 117 LYS A N 1
ATOM 947 C CA . LYS A 1 117 ? 25.707 22.521 -39.448 1.00 69.75 117 LYS A CA 1
ATOM 948 C C . LYS A 1 117 ? 25.689 23.421 -38.215 1.00 69.75 117 LYS A C 1
ATOM 950 O O . LYS A 1 117 ? 26.454 24.363 -38.144 1.00 69.75 117 LYS A O 1
ATOM 955 N N . PHE A 1 118 ? 24.872 23.088 -37.220 1.00 60.69 118 PHE A N 1
ATOM 956 C CA . PHE A 1 118 ? 24.823 23.840 -35.969 1.00 60.69 118 PHE A CA 1
ATOM 957 C C . PHE A 1 118 ? 26.151 23.783 -35.203 1.00 60.69 118 PHE A C 1
ATOM 959 O O . PHE A 1 118 ? 26.570 24.791 -34.652 1.00 60.69 118 PHE A O 1
ATOM 966 N N . ALA A 1 119 ? 26.825 22.627 -35.177 1.00 61.34 119 ALA A N 1
ATOM 967 C CA . ALA A 1 119 ? 28.152 22.517 -34.575 1.00 61.34 119 ALA A CA 1
ATOM 968 C C . ALA A 1 119 ? 29.183 23.401 -35.302 1.00 61.34 119 ALA A C 1
ATOM 970 O O . ALA A 1 119 ? 29.943 24.094 -34.637 1.00 61.34 119 ALA A O 1
ATOM 971 N N . GLN A 1 120 ? 29.139 23.440 -36.639 1.00 65.62 120 GLN A N 1
ATOM 972 C CA . GLN A 1 120 ? 29.988 24.310 -37.463 1.00 65.62 120 GLN A CA 1
ATOM 973 C C . GLN A 1 120 ? 29.690 25.804 -37.240 1.00 65.62 120 GLN A C 1
ATOM 975 O O . GLN A 1 120 ? 30.607 26.582 -37.014 1.00 65.62 120 GLN A O 1
ATOM 980 N N . ASP A 1 121 ? 28.415 26.204 -37.207 1.00 59.69 121 ASP A N 1
ATOM 981 C CA . ASP A 1 121 ? 28.019 27.599 -36.954 1.00 59.69 121 ASP A CA 1
ATOM 982 C C . ASP A 1 121 ? 28.459 28.069 -35.553 1.00 59.69 121 ASP A C 1
ATOM 984 O O . ASP A 1 121 ? 28.848 29.220 -35.354 1.00 59.69 121 ASP A O 1
ATOM 988 N N . VAL A 1 122 ? 28.397 27.177 -34.558 1.00 55.34 122 VAL A N 1
ATOM 989 C CA . VAL A 1 122 ? 28.876 27.446 -33.196 1.00 55.34 122 VAL A CA 1
ATOM 990 C C . VAL A 1 122 ? 30.402 27.579 -33.179 1.00 55.34 122 VAL A C 1
ATOM 992 O O . VAL A 1 122 ? 30.913 28.506 -32.553 1.00 55.34 122 VAL A O 1
ATOM 995 N N . GLU A 1 123 ? 31.123 26.716 -33.896 1.00 57.28 123 GLU A N 1
ATOM 996 C CA . GLU A 1 123 ? 32.580 26.778 -34.062 1.00 57.28 123 GLU A CA 1
ATOM 997 C C . GLU A 1 123 ? 33.046 28.094 -34.707 1.00 57.28 123 GLU A C 1
ATOM 999 O O . GLU A 1 123 ? 33.935 28.754 -34.162 1.00 57.28 123 GLU A O 1
ATOM 1004 N N . ASP A 1 124 ? 32.381 28.548 -35.771 1.00 58.12 124 ASP A N 1
ATOM 1005 C CA . ASP A 1 124 ? 32.691 29.809 -36.460 1.00 58.12 124 ASP A CA 1
ATOM 1006 C C . ASP A 1 124 ? 32.428 31.045 -35.581 1.00 58.12 124 ASP A C 1
ATOM 1008 O O . ASP A 1 124 ? 33.193 32.016 -35.586 1.00 58.12 124 ASP A O 1
ATOM 1012 N N . VAL A 1 125 ? 31.361 31.028 -34.776 1.00 56.19 125 VAL A N 1
ATOM 1013 C CA . VAL A 1 125 ? 31.063 32.114 -33.827 1.00 56.19 125 VAL A CA 1
ATOM 1014 C C . VAL A 1 125 ? 32.096 32.154 -32.698 1.00 56.19 125 VAL A C 1
ATOM 1016 O O . VAL A 1 125 ? 32.504 33.238 -32.284 1.00 56.19 125 VAL A O 1
ATOM 1019 N N . ILE A 1 126 ? 32.563 30.999 -32.221 1.00 52.19 126 ILE A N 1
ATOM 1020 C CA . ILE A 1 126 ? 33.558 30.900 -31.142 1.00 52.19 126 ILE A CA 1
ATOM 1021 C C . ILE A 1 126 ? 34.964 31.254 -31.627 1.00 52.19 126 ILE A C 1
ATOM 1023 O O . ILE A 1 126 ? 35.715 31.873 -30.876 1.00 52.19 126 ILE A O 1
ATOM 1027 N N . GLY A 1 127 ? 35.315 30.935 -32.877 1.00 53.34 127 GLY A N 1
ATOM 1028 C CA . GLY A 1 127 ? 36.584 31.343 -33.490 1.00 53.34 127 GLY A CA 1
ATOM 1029 C C . GLY A 1 127 ? 36.780 32.865 -33.524 1.00 53.34 127 GLY A C 1
ATOM 1030 O O . GLY A 1 127 ? 37.909 33.345 -33.477 1.00 53.34 127 GLY A O 1
ATOM 1031 N N . ASN A 1 128 ? 35.683 33.628 -33.508 1.00 53.94 128 ASN A N 1
ATOM 1032 C CA . ASN A 1 128 ? 35.694 35.089 -33.414 1.00 53.94 128 ASN A CA 1
ATOM 1033 C C . ASN A 1 128 ? 35.744 35.620 -31.961 1.00 53.94 128 ASN A C 1
ATOM 1035 O O . ASN A 1 128 ? 35.936 36.816 -31.748 1.00 53.94 128 ASN A O 1
ATOM 1039 N N . VAL A 1 129 ? 35.607 34.752 -30.950 1.00 46.94 129 VAL A N 1
ATOM 1040 C CA . VAL A 1 129 ? 35.605 35.089 -29.516 1.00 46.94 129 VAL A CA 1
ATOM 1041 C C . VAL A 1 129 ? 36.910 34.598 -28.871 1.00 46.94 129 VAL A C 1
ATOM 1043 O O . VAL A 1 129 ? 36.937 33.548 -28.245 1.00 46.94 129 VAL A O 1
ATOM 1046 N N . GLY A 1 130 ? 37.990 35.376 -29.031 1.00 47.56 130 GLY A N 1
ATOM 1047 C CA . GLY A 1 130 ? 39.245 35.360 -28.249 1.00 47.56 130 GLY A CA 1
ATOM 1048 C C . GLY A 1 130 ? 39.934 34.008 -27.947 1.00 47.56 130 GLY A C 1
ATOM 1049 O O . GLY A 1 130 ? 39.404 33.161 -27.229 1.00 47.56 130 GLY A O 1
ATOM 1050 N N . GLU A 1 131 ? 41.210 33.882 -28.344 1.00 49.09 131 GLU A N 1
ATOM 1051 C CA . GLU A 1 131 ? 42.075 32.673 -28.290 1.00 49.09 131 GLU A CA 1
ATOM 1052 C C . GLU A 1 131 ? 42.075 31.852 -26.975 1.00 49.09 131 GLU A C 1
ATOM 1054 O O . GLU A 1 131 ? 42.417 30.671 -26.987 1.00 49.09 131 GLU A O 1
ATOM 1059 N N . ASN A 1 132 ? 41.657 32.423 -25.839 1.00 50.44 132 ASN A N 1
ATOM 1060 C CA . ASN A 1 132 ? 41.729 31.782 -24.519 1.00 50.44 132 ASN A CA 1
ATOM 1061 C C . ASN A 1 132 ? 40.418 31.137 -24.024 1.00 50.44 132 ASN A C 1
ATOM 1063 O O . ASN A 1 132 ? 40.452 30.366 -23.060 1.00 50.44 132 ASN A O 1
ATOM 1067 N N . ILE A 1 133 ? 39.269 31.436 -24.644 1.00 49.50 133 ILE A N 1
ATOM 1068 C CA . ILE A 1 133 ? 37.947 30.922 -24.219 1.00 49.50 133 ILE A CA 1
ATOM 1069 C C . ILE A 1 133 ? 37.440 29.830 -25.176 1.00 49.50 133 ILE A C 1
ATOM 1071 O O . ILE A 1 133 ? 36.779 28.886 -24.735 1.00 49.50 133 ILE A O 1
ATOM 1075 N N . GLY A 1 134 ? 37.837 29.892 -26.450 1.00 54.22 134 GLY A N 1
ATOM 1076 C CA . GLY A 1 134 ? 37.448 28.932 -27.486 1.00 54.22 134 GLY A CA 1
ATOM 1077 C C . GLY A 1 134 ? 37.745 27.451 -27.189 1.00 54.22 134 GLY A C 1
ATOM 1078 O O . GLY A 1 134 ? 36.815 26.643 -27.228 1.00 54.22 134 GLY A O 1
ATOM 1079 N N . PRO A 1 135 ? 38.982 27.047 -26.827 1.00 58.09 135 PRO A N 1
ATOM 1080 C CA . PRO A 1 135 ? 39.330 25.622 -26.758 1.00 58.09 135 PRO A CA 1
ATOM 1081 C C . PRO A 1 135 ? 38.684 24.874 -25.579 1.00 58.09 135 PRO A C 1
ATOM 1083 O O . PRO A 1 135 ? 38.349 23.697 -25.703 1.00 58.09 135 PRO A O 1
ATOM 1086 N N . LYS A 1 136 ? 38.445 25.545 -24.441 1.00 51.50 136 LYS A N 1
ATOM 1087 C CA . LYS A 1 136 ? 37.766 24.935 -23.278 1.00 51.50 136 LYS A CA 1
ATOM 1088 C C . LYS A 1 136 ? 36.263 24.786 -23.499 1.00 51.50 136 LYS A C 1
ATOM 1090 O O . LYS A 1 136 ? 35.672 23.818 -23.026 1.00 51.50 136 LYS A O 1
ATOM 1095 N N . PHE A 1 137 ? 35.657 25.723 -24.229 1.00 52.12 137 PHE A N 1
ATOM 1096 C CA . PHE A 1 137 ? 34.262 25.610 -24.635 1.00 52.12 137 PHE A CA 1
ATOM 1097 C C . PHE A 1 137 ? 34.084 24.476 -25.649 1.00 52.12 137 PHE A C 1
ATOM 1099 O O . PHE A 1 137 ? 33.191 23.652 -25.470 1.00 52.12 137 PHE A O 1
ATOM 1106 N N . MET A 1 138 ? 34.966 24.378 -26.652 1.00 52.16 138 MET A N 1
ATOM 1107 C CA . MET A 1 138 ? 34.882 23.331 -27.674 1.00 52.16 138 MET A CA 1
ATOM 1108 C C . MET A 1 138 ? 35.008 21.931 -27.070 1.00 52.16 138 MET A C 1
ATOM 1110 O O . MET A 1 138 ? 34.205 21.055 -27.367 1.00 52.16 138 MET A O 1
ATOM 1114 N N . GLN A 1 139 ? 35.935 21.736 -26.126 1.00 54.69 139 GLN A N 1
ATOM 1115 C CA . GLN A 1 139 ? 36.099 20.454 -25.439 1.00 54.69 139 GLN A CA 1
ATOM 1116 C C . GLN A 1 139 ? 34.855 20.053 -24.622 1.00 54.69 139 GLN A C 1
ATOM 1118 O O . GLN A 1 139 ? 34.514 18.870 -24.560 1.00 54.69 139 GLN A O 1
ATOM 1123 N N . ALA A 1 140 ? 34.150 21.015 -24.016 1.00 48.47 140 ALA A N 1
ATOM 1124 C CA . ALA A 1 140 ? 32.900 20.767 -23.293 1.00 48.47 140 ALA A CA 1
ATOM 1125 C C . ALA A 1 140 ? 31.711 20.546 -24.246 1.00 48.47 140 ALA A C 1
ATOM 1127 O O . ALA A 1 140 ? 30.873 19.679 -24.007 1.00 48.47 140 ALA A O 1
ATOM 1128 N N . PHE A 1 141 ? 31.649 21.282 -25.354 1.00 51.19 141 PHE A N 1
ATOM 1129 C CA . PHE A 1 141 ? 30.597 21.154 -26.359 1.00 51.19 141 PHE A CA 1
ATOM 1130 C C . PHE A 1 141 ? 30.702 19.831 -27.139 1.00 51.19 141 PHE A C 1
ATOM 1132 O O . PHE A 1 141 ? 29.705 19.122 -27.278 1.00 51.19 141 PHE A O 1
ATOM 1139 N N . ASP A 1 142 ? 31.905 19.425 -27.547 1.00 51.81 142 ASP A N 1
ATOM 1140 C CA . ASP A 1 142 ? 32.147 18.153 -28.240 1.00 51.81 142 ASP A CA 1
ATOM 1141 C C . ASP A 1 142 ? 31.952 16.929 -27.343 1.00 51.81 142 ASP A C 1
ATOM 1143 O O . ASP A 1 142 ? 31.503 15.883 -27.812 1.00 51.81 142 ASP A O 1
ATOM 1147 N N . SER A 1 143 ? 32.261 17.030 -26.047 1.00 52.44 143 SER A N 1
ATOM 1148 C CA . SER A 1 143 ? 32.088 15.907 -25.114 1.00 52.44 143 SER A CA 1
ATOM 1149 C C . SER A 1 143 ? 30.659 15.770 -24.585 1.00 52.44 143 SER A C 1
ATOM 1151 O O . SER A 1 143 ? 30.243 14.659 -24.250 1.00 52.44 143 SER A O 1
ATOM 1153 N N . ILE A 1 144 ? 29.893 16.866 -24.538 1.00 47.16 144 ILE A N 1
ATOM 1154 C CA . ILE A 1 144 ? 28.566 16.898 -23.908 1.00 47.16 144 ILE A CA 1
ATOM 1155 C C . ILE A 1 144 ? 27.464 17.154 -24.933 1.00 47.16 144 ILE A C 1
ATOM 1157 O O . ILE A 1 144 ? 26.500 16.406 -24.972 1.00 47.16 144 ILE A O 1
ATOM 1161 N N . ALA A 1 145 ? 27.565 18.165 -25.791 1.00 49.72 145 ALA A N 1
ATOM 1162 C CA . ALA A 1 145 ? 26.470 18.534 -26.689 1.00 49.72 145 ALA A CA 1
ATOM 1163 C C . ALA A 1 145 ? 26.424 17.670 -27.962 1.00 49.72 145 ALA A C 1
ATOM 1165 O O . ALA A 1 145 ? 25.346 17.229 -28.356 1.00 49.72 145 ALA A O 1
ATOM 1166 N N . VAL A 1 146 ? 27.561 17.354 -28.592 1.00 50.16 146 VAL A N 1
ATOM 1167 C CA . VAL A 1 146 ? 27.595 16.618 -29.878 1.00 50.16 146 VAL A CA 1
ATOM 1168 C C . VAL A 1 146 ? 27.096 15.160 -29.774 1.00 50.16 146 VAL A C 1
ATOM 1170 O O . VAL A 1 146 ? 26.292 14.747 -30.620 1.00 50.16 146 VAL A O 1
ATOM 1173 N N . PRO A 1 147 ? 27.452 14.366 -28.741 1.00 50.66 147 PRO A N 1
ATOM 1174 C CA . PRO A 1 147 ? 26.890 13.030 -28.529 1.00 50.66 147 PRO A CA 1
ATOM 1175 C C . PRO A 1 147 ? 25.412 13.069 -28.112 1.00 50.66 147 PRO A C 1
ATOM 1177 O O . PRO A 1 147 ? 24.669 12.133 -28.409 1.00 50.66 147 PRO A O 1
ATOM 1180 N N . PHE A 1 148 ? 24.975 14.152 -27.461 1.00 44.72 148 PHE A N 1
ATOM 1181 C CA . PHE A 1 148 ? 23.601 14.357 -26.988 1.00 44.72 148 PHE A CA 1
ATOM 1182 C C . PHE A 1 148 ? 22.661 14.944 -28.050 1.00 44.72 148 PHE A C 1
ATOM 1184 O O . PHE A 1 148 ? 21.464 14.703 -27.992 1.00 44.72 148 PHE A O 1
ATOM 1191 N N . LEU A 1 149 ? 23.173 15.636 -29.071 1.00 49.53 149 LEU A N 1
ATOM 1192 C CA . LEU A 1 149 ? 22.412 15.985 -30.279 1.00 49.53 149 LEU A CA 1
ATOM 1193 C C . LEU A 1 149 ? 22.176 14.754 -31.176 1.00 49.53 149 LEU A C 1
ATOM 1195 O O . LEU A 1 149 ? 21.280 14.759 -32.023 1.00 49.53 149 LEU A O 1
ATOM 1199 N N . ARG A 1 150 ? 22.960 13.685 -30.962 1.00 47.06 150 ARG A N 1
ATOM 1200 C CA . ARG A 1 150 ? 22.833 12.376 -31.621 1.00 47.06 150 ARG A CA 1
ATOM 1201 C C . ARG A 1 150 ? 22.063 11.323 -30.799 1.00 47.06 150 ARG A C 1
ATOM 1203 O O . ARG A 1 150 ? 21.718 10.288 -31.363 1.00 47.06 150 ARG A O 1
ATOM 1210 N N . ARG A 1 151 ? 21.777 11.543 -29.506 1.00 49.94 151 ARG A N 1
ATOM 1211 C CA . ARG A 1 151 ? 21.072 10.593 -28.609 1.00 49.94 151 ARG A CA 1
ATOM 1212 C C . ARG A 1 151 ? 19.831 11.226 -27.948 1.00 49.94 151 ARG A C 1
ATOM 1214 O O . ARG A 1 151 ? 19.674 12.436 -27.945 1.00 49.94 151 ARG A O 1
ATOM 1221 N N . SER A 1 152 ? 18.927 10.381 -27.452 1.00 47.38 152 SER A N 1
ATOM 1222 C CA . SER A 1 152 ? 17.552 10.682 -26.997 1.00 47.38 152 SER A CA 1
ATOM 1223 C C . SER A 1 152 ? 17.395 11.764 -25.908 1.00 47.38 152 SER A C 1
ATOM 1225 O O . SER A 1 152 ? 18.303 12.019 -25.118 1.00 47.38 152 SER A O 1
ATOM 1227 N N . THR A 1 153 ? 16.177 12.306 -25.802 1.00 48.38 153 THR A N 1
ATOM 1228 C CA . THR A 1 153 ? 15.775 13.566 -25.137 1.00 48.38 153 THR A CA 1
ATOM 1229 C C . THR A 1 153 ? 15.717 13.585 -23.599 1.00 48.38 153 THR A C 1
ATOM 1231 O O . THR A 1 153 ? 15.768 14.667 -23.009 1.00 48.38 153 THR A O 1
ATOM 1234 N N . ALA A 1 154 ? 15.659 12.439 -22.911 1.00 42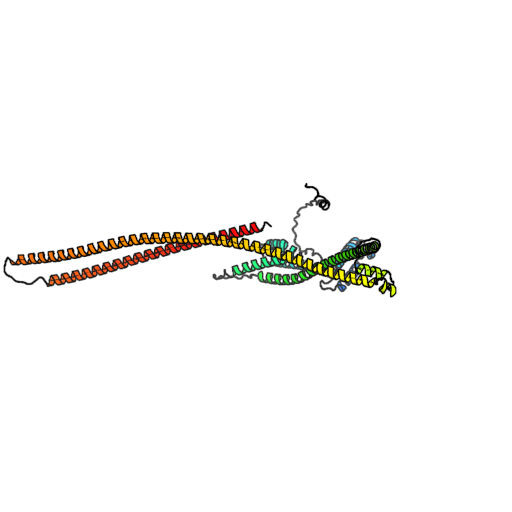.44 154 ALA A N 1
ATOM 1235 C CA . ALA A 1 154 ? 15.461 12.403 -21.451 1.00 42.44 154 ALA A CA 1
ATOM 1236 C C . ALA A 1 154 ? 16.637 12.995 -20.649 1.00 42.44 154 ALA A C 1
ATOM 1238 O O . ALA A 1 154 ? 16.437 13.694 -19.656 1.00 42.44 154 ALA A O 1
ATOM 1239 N N . ALA A 1 155 ? 17.869 12.762 -21.101 1.00 42.34 155 ALA A N 1
ATOM 1240 C CA . ALA A 1 155 ? 19.063 13.286 -20.440 1.00 42.34 155 ALA A CA 1
ATOM 1241 C C . ALA A 1 155 ? 19.323 14.767 -20.797 1.00 42.34 155 ALA A C 1
ATOM 1243 O O . ALA A 1 155 ? 19.932 15.504 -20.024 1.00 42.34 155 ALA A O 1
ATOM 1244 N N . THR A 1 156 ? 18.792 15.228 -21.934 1.00 45.81 156 THR A N 1
ATOM 1245 C CA . THR A 1 156 ? 18.934 16.598 -22.445 1.00 45.81 156 THR A CA 1
ATOM 1246 C C . THR A 1 156 ? 18.066 17.591 -21.673 1.00 45.81 156 THR A C 1
ATOM 1248 O O . THR A 1 156 ? 18.513 18.692 -21.374 1.00 45.81 156 THR A O 1
ATOM 1251 N N . VAL A 1 157 ? 16.847 17.201 -21.287 1.00 45.94 157 VAL A N 1
ATOM 1252 C CA . VAL A 1 157 ? 15.958 18.053 -20.474 1.00 45.94 157 VAL A CA 1
ATOM 1253 C C . VAL A 1 157 ? 16.505 18.224 -19.055 1.00 45.94 157 VAL A C 1
ATOM 1255 O O . VAL A 1 157 ? 16.468 19.327 -18.519 1.00 45.94 157 VAL A O 1
ATOM 1258 N N . ALA A 1 158 ? 17.086 17.173 -18.473 1.00 45.88 158 ALA A N 1
ATOM 1259 C CA . ALA A 1 158 ? 17.722 17.248 -17.159 1.00 45.88 158 ALA A CA 1
ATOM 1260 C C . ALA A 1 158 ? 18.976 18.143 -17.170 1.00 45.88 158 ALA A C 1
ATOM 1262 O O . ALA A 1 158 ? 19.119 19.008 -16.310 1.00 45.88 158 ALA A O 1
ATOM 1263 N N . GLY A 1 159 ? 19.844 17.994 -18.178 1.00 44.44 159 GLY A N 1
ATOM 1264 C CA . GLY A 1 159 ? 21.047 18.820 -18.319 1.00 44.44 159 GLY A CA 1
ATOM 1265 C C . GLY A 1 159 ? 20.749 20.289 -18.637 1.00 44.44 159 GLY A C 1
ATOM 1266 O O . GLY A 1 159 ? 21.369 21.178 -18.063 1.00 44.44 159 GLY A O 1
ATOM 1267 N N . ILE A 1 160 ? 19.769 20.569 -19.504 1.00 47.44 160 ILE A N 1
ATOM 1268 C CA . ILE A 1 160 ? 19.378 21.946 -19.850 1.00 47.44 160 ILE A CA 1
ATOM 1269 C C . ILE A 1 160 ? 18.662 22.631 -18.682 1.00 47.44 160 ILE A C 1
ATOM 1271 O O . ILE A 1 160 ? 18.920 23.806 -18.443 1.00 47.44 160 ILE A O 1
ATOM 1275 N N . ASN A 1 161 ? 17.820 21.923 -17.920 1.00 43.81 161 ASN A N 1
ATOM 1276 C CA . ASN A 1 161 ? 17.185 22.491 -16.726 1.00 43.81 161 ASN A CA 1
ATOM 1277 C C . ASN A 1 161 ? 18.214 22.812 -15.632 1.00 43.81 161 ASN A C 1
ATOM 1279 O O . ASN A 1 161 ? 18.133 23.887 -15.045 1.00 43.81 161 ASN A O 1
ATOM 1283 N N . ALA A 1 162 ? 19.218 21.950 -15.433 1.00 45.03 162 ALA A N 1
ATOM 1284 C CA . ALA A 1 162 ? 20.321 22.209 -14.506 1.00 45.03 162 ALA A CA 1
ATOM 1285 C C . ALA A 1 162 ? 21.158 23.433 -14.929 1.00 45.03 162 ALA A C 1
ATOM 1287 O O . ALA A 1 162 ? 21.408 24.326 -14.128 1.00 45.03 162 ALA A O 1
ATOM 1288 N N . VAL A 1 163 ? 21.503 23.549 -16.217 1.00 44.97 163 VAL A N 1
ATOM 1289 C CA . VAL A 1 163 ? 22.243 24.710 -16.750 1.00 44.97 163 VAL A CA 1
ATOM 1290 C C . VAL A 1 163 ? 21.396 25.992 -16.726 1.00 44.97 163 VAL A C 1
ATOM 1292 O O . VAL A 1 163 ? 21.921 27.083 -16.517 1.00 44.97 163 VAL A O 1
ATOM 1295 N N . GLN A 1 164 ? 20.079 25.890 -16.916 1.00 42.50 164 GLN A N 1
ATOM 1296 C CA . GLN A 1 164 ? 19.153 27.021 -16.852 1.00 42.50 164 GLN A CA 1
ATOM 1297 C C . GLN A 1 164 ? 18.926 27.512 -15.412 1.00 42.50 164 GLN A C 1
ATOM 1299 O O . GLN A 1 164 ? 18.776 28.719 -15.210 1.00 42.50 164 GLN A O 1
ATOM 1304 N N . GLU A 1 165 ? 18.923 26.619 -14.418 1.00 45.28 165 GLU A N 1
ATOM 1305 C CA . GLU A 1 165 ? 18.942 26.977 -12.993 1.00 45.28 165 GLU A CA 1
ATOM 1306 C C . GLU A 1 165 ? 20.280 27.597 -12.582 1.00 45.28 165 GLU A C 1
ATOM 1308 O O . GLU A 1 165 ? 20.287 28.649 -11.940 1.00 45.28 165 GLU A O 1
ATOM 1313 N N . ASP A 1 166 ? 21.403 27.041 -13.040 1.00 44.56 166 ASP A N 1
ATOM 1314 C CA . ASP A 1 166 ? 22.734 27.589 -12.772 1.00 44.56 166 ASP A CA 1
ATOM 1315 C C . ASP A 1 166 ? 22.942 28.967 -13.420 1.00 44.56 166 ASP A C 1
ATOM 1317 O O . ASP A 1 166 ? 23.485 29.869 -12.783 1.00 44.56 166 ASP A O 1
ATOM 1321 N N . LEU A 1 167 ? 22.447 29.197 -14.644 1.00 44.06 167 LEU A N 1
ATOM 1322 C CA . LEU A 1 167 ? 22.497 30.508 -15.308 1.00 44.06 167 LEU A CA 1
ATOM 1323 C C . LEU A 1 167 ? 21.533 31.524 -14.687 1.00 44.06 167 LEU A C 1
ATOM 1325 O O . LEU A 1 167 ? 21.887 32.701 -14.571 1.00 44.06 167 LEU A O 1
ATOM 1329 N N . LYS A 1 168 ? 20.342 31.095 -14.243 1.00 47.41 168 LYS A N 1
ATOM 1330 C CA . LYS A 1 168 ? 19.450 31.947 -13.441 1.00 47.41 168 LYS A CA 1
ATOM 1331 C C . LYS A 1 168 ? 20.153 32.384 -12.164 1.00 47.41 168 LYS A C 1
ATOM 1333 O O . LYS A 1 168 ? 20.199 33.583 -11.919 1.00 47.41 168 LYS A O 1
ATOM 1338 N N . ASN A 1 169 ? 20.786 31.457 -11.447 1.00 46.94 169 ASN A N 1
ATOM 1339 C CA . ASN A 1 169 ? 21.575 31.736 -10.246 1.00 46.94 169 ASN A CA 1
ATOM 1340 C C . ASN A 1 169 ? 22.817 32.600 -10.518 1.00 46.94 169 ASN A C 1
ATOM 1342 O O . ASN A 1 169 ? 23.219 33.380 -9.659 1.00 46.94 169 ASN A O 1
ATOM 1346 N N . TYR A 1 170 ? 23.422 32.516 -11.705 1.00 44.12 170 TYR A N 1
ATOM 1347 C CA . TYR A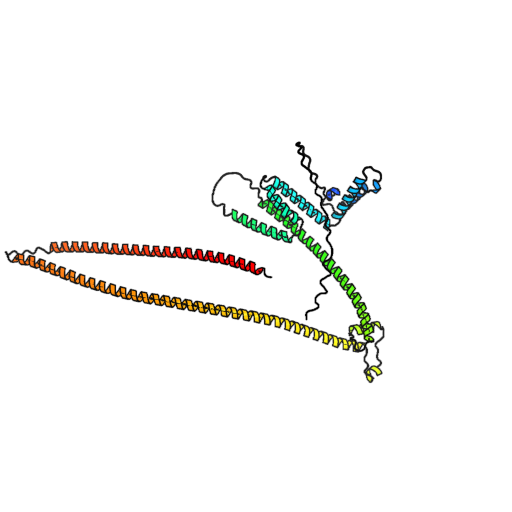 1 170 ? 24.557 33.362 -12.088 1.00 44.12 170 TYR A CA 1
ATOM 1348 C C . TYR A 1 170 ? 24.131 34.794 -12.461 1.00 44.12 170 TYR A C 1
ATOM 1350 O O . TYR A 1 170 ? 24.811 35.758 -12.106 1.00 44.12 170 TYR A O 1
ATOM 1358 N N . SER A 1 171 ? 22.992 34.948 -13.148 1.00 37.41 171 SER A N 1
ATOM 1359 C CA . SER A 1 171 ? 22.425 36.251 -13.537 1.00 37.41 171 SER A CA 1
ATOM 1360 C C . SER A 1 171 ? 21.855 37.032 -12.345 1.00 37.41 171 SER A C 1
ATOM 1362 O O . SER A 1 171 ? 22.150 38.219 -12.199 1.00 37.41 171 SER A O 1
ATOM 1364 N N . SER A 1 172 ? 21.177 36.358 -11.409 1.00 38.25 172 SER A N 1
ATOM 1365 C CA . SER A 1 172 ? 20.685 36.967 -10.164 1.00 38.25 172 SER A CA 1
ATOM 1366 C C . SER A 1 172 ? 21.806 37.339 -9.182 1.00 38.25 172 SER A C 1
ATOM 1368 O O . SER A 1 172 ? 21.642 38.250 -8.371 1.00 38.25 172 SER A O 1
ATOM 1370 N N . LYS A 1 173 ? 22.994 36.726 -9.298 1.00 39.72 173 LYS A N 1
ATOM 1371 C CA . LYS A 1 173 ? 24.191 37.090 -8.512 1.00 39.72 173 LYS A CA 1
ATOM 1372 C C . LYS A 1 173 ? 24.936 38.324 -9.047 1.00 39.72 173 LYS A C 1
ATOM 1374 O O . LYS A 1 173 ? 25.810 38.846 -8.352 1.00 39.72 173 LYS A O 1
ATOM 1379 N N . LYS A 1 174 ? 24.607 38.817 -10.251 1.00 37.66 174 LYS A N 1
ATOM 1380 C CA . LYS A 1 174 ? 25.232 40.012 -10.858 1.00 37.66 174 LYS A CA 1
ATOM 1381 C C . LYS A 1 174 ? 24.387 41.283 -10.693 1.00 37.66 174 LYS A C 1
ATOM 1383 O O . LYS A 1 174 ? 24.968 42.353 -10.534 1.00 37.66 174 LYS A O 1
ATOM 1388 N N . GLU A 1 175 ? 23.059 41.172 -10.609 1.00 37.41 175 GLU A N 1
ATOM 1389 C CA . GLU A 1 175 ? 22.162 42.317 -10.338 1.00 37.41 175 GLU A CA 1
ATOM 1390 C C . GLU A 1 175 ? 22.309 42.898 -8.921 1.00 37.41 175 GLU A C 1
ATOM 1392 O O . GLU A 1 175 ? 22.038 44.075 -8.707 1.00 37.41 175 GLU A O 1
ATOM 1397 N N . GLN A 1 176 ? 22.825 42.134 -7.953 1.00 39.53 176 GLN A N 1
ATOM 1398 C CA . GLN A 1 176 ? 23.097 42.649 -6.601 1.00 39.53 176 GLN A CA 1
ATOM 1399 C C . GLN A 1 176 ? 24.485 43.294 -6.439 1.00 39.53 176 GLN A C 1
ATOM 1401 O O . GLN A 1 176 ? 24.809 43.786 -5.360 1.00 39.53 176 GLN A O 1
ATOM 1406 N N . ARG A 1 177 ? 25.322 43.311 -7.489 1.00 38.03 177 ARG A N 1
ATOM 1407 C CA . ARG A 1 177 ? 26.688 43.869 -7.436 1.00 38.03 177 ARG A CA 1
ATOM 1408 C C . ARG A 1 177 ? 26.883 45.201 -8.165 1.00 38.03 177 ARG A C 1
ATOM 1410 O O . ARG A 1 177 ? 27.994 45.719 -8.136 1.00 38.03 177 ARG A O 1
ATOM 1417 N N . SER A 1 178 ? 25.844 45.803 -8.742 1.00 34.50 178 SER A N 1
ATOM 1418 C CA . SER A 1 178 ? 25.920 47.154 -9.319 1.00 34.50 178 SER A CA 1
ATOM 1419 C C . SER A 1 178 ? 25.046 48.138 -8.545 1.00 34.50 178 SER A C 1
ATOM 1421 O O . SER A 1 178 ? 24.023 48.607 -9.032 1.00 34.50 178 SER A O 1
ATOM 1423 N N . ASN A 1 179 ? 25.467 48.456 -7.324 1.00 39.53 179 ASN A N 1
ATOM 1424 C CA . ASN A 1 179 ? 25.069 49.697 -6.667 1.00 39.53 179 ASN A CA 1
ATOM 1425 C C . ASN A 1 179 ? 26.279 50.300 -5.939 1.00 39.53 179 ASN A C 1
ATOM 1427 O O . ASN A 1 179 ? 26.309 50.394 -4.720 1.00 39.53 179 ASN A O 1
ATOM 1431 N N . SER A 1 180 ? 27.324 50.608 -6.712 1.00 34.75 180 SER A N 1
ATOM 1432 C CA . SER A 1 180 ? 28.308 51.676 -6.477 1.00 34.75 180 SER A CA 1
ATOM 1433 C C . SER A 1 180 ? 29.455 51.514 -7.480 1.00 34.75 180 SER A C 1
ATOM 1435 O O . SER A 1 180 ? 30.132 50.489 -7.447 1.00 34.75 180 SER A O 1
ATOM 1437 N N . PHE A 1 181 ? 29.626 52.505 -8.367 1.00 27.38 181 PHE A N 1
ATOM 1438 C CA . PHE A 1 181 ? 30.894 53.110 -8.827 1.00 27.38 181 PHE A CA 1
ATOM 1439 C C . PHE A 1 181 ? 30.813 53.561 -10.304 1.00 27.38 181 PHE A C 1
ATOM 1441 O O . PHE A 1 181 ? 30.560 52.757 -11.196 1.00 27.38 181 PHE A O 1
ATOM 1448 N N . ASN A 1 182 ? 31.011 54.865 -10.546 1.00 40.19 182 ASN A N 1
ATOM 1449 C CA . ASN A 1 182 ? 31.094 55.488 -11.876 1.00 40.19 182 ASN A CA 1
ATOM 1450 C C . ASN A 1 182 ? 32.462 55.208 -12.518 1.00 40.19 182 ASN A C 1
ATOM 1452 O O . ASN A 1 182 ? 33.484 55.360 -11.850 1.00 40.19 182 ASN A O 1
ATOM 1456 N N . GLY A 1 183 ? 32.499 54.921 -13.821 1.00 27.34 183 GLY A N 1
ATOM 1457 C CA . GLY A 1 183 ? 33.749 54.848 -14.578 1.00 27.34 183 GLY A CA 1
ATOM 1458 C C . GLY A 1 183 ? 33.545 54.487 -16.047 1.00 27.34 183 GLY A C 1
ATOM 1459 O O . GLY A 1 183 ? 32.922 53.483 -16.354 1.00 27.34 183 GLY A O 1
ATOM 1460 N N . ASP A 1 184 ? 34.067 55.363 -16.896 1.00 28.91 184 ASP A N 1
ATOM 1461 C CA . ASP A 1 184 ? 34.122 55.423 -18.359 1.00 28.91 184 ASP A CA 1
ATOM 1462 C C . ASP A 1 184 ? 34.623 54.146 -19.080 1.00 28.91 184 ASP A C 1
ATOM 1464 O O . ASP A 1 184 ? 35.381 53.364 -18.506 1.00 28.91 184 ASP A O 1
ATOM 1468 N N . GLY A 1 185 ? 34.261 53.989 -20.361 1.00 28.55 185 GLY A N 1
ATOM 1469 C CA . GLY A 1 185 ? 34.855 52.997 -21.270 1.00 28.55 185 GLY A CA 1
ATOM 1470 C C . GLY A 1 185 ? 33.860 52.085 -21.995 1.00 28.55 185 GLY A C 1
ATOM 1471 O O . GLY A 1 185 ? 33.179 51.264 -21.392 1.00 28.55 185 GLY A O 1
ATOM 1472 N N . SER A 1 186 ? 33.813 52.224 -23.319 1.00 42.66 186 SER A N 1
ATOM 1473 C CA . SER A 1 186 ? 33.142 51.350 -24.286 1.00 42.66 186 SER A CA 1
ATOM 1474 C C . SER A 1 186 ? 33.459 49.864 -24.084 1.00 42.66 186 SER A C 1
ATOM 1476 O O . SER A 1 186 ? 34.632 49.507 -24.123 1.00 42.66 186 SER A O 1
ATOM 1478 N N . ASP A 1 187 ? 32.441 49.002 -23.988 1.00 30.19 187 ASP A N 1
ATOM 1479 C CA . ASP A 1 187 ? 32.622 47.574 -24.269 1.00 30.19 187 ASP A CA 1
ATOM 1480 C C . ASP A 1 187 ? 31.321 46.922 -24.765 1.00 30.19 187 ASP A C 1
ATOM 1482 O O . ASP A 1 187 ? 30.319 46.799 -24.050 1.00 30.19 187 ASP A O 1
ATOM 1486 N N . GLU A 1 188 ? 31.351 46.505 -26.032 1.00 45.25 188 GLU A N 1
ATOM 1487 C CA . GLU A 1 188 ? 30.382 45.621 -26.673 1.00 45.25 188 GLU A CA 1
ATOM 1488 C C . GLU A 1 188 ? 30.400 44.253 -25.978 1.00 45.25 188 GLU A C 1
ATOM 1490 O O . GLU A 1 188 ? 31.013 43.292 -26.437 1.00 45.25 188 GLU A O 1
ATOM 1495 N N . SER A 1 189 ? 29.686 44.125 -24.858 1.00 36.75 189 SER A N 1
ATOM 1496 C CA . SER A 1 189 ? 29.332 42.803 -24.342 1.00 36.75 189 SER A CA 1
ATOM 1497 C C . SER A 1 189 ? 28.246 42.206 -25.240 1.00 36.75 189 SER A C 1
ATOM 1499 O O . SER A 1 189 ? 27.045 42.330 -24.997 1.00 36.75 189 SER A O 1
ATOM 1501 N N . ILE A 1 190 ? 28.684 41.597 -26.345 1.00 45.44 190 ILE A N 1
ATOM 1502 C CA . ILE A 1 190 ? 27.861 40.748 -27.206 1.00 45.44 190 ILE A CA 1
ATOM 1503 C C . ILE A 1 190 ? 27.095 39.801 -26.283 1.00 45.44 190 ILE A C 1
ATOM 1505 O O . ILE A 1 190 ? 27.685 39.033 -25.524 1.00 45.44 190 ILE A O 1
ATOM 1509 N N . GLY A 1 191 ? 25.769 39.924 -26.285 1.00 46.91 191 GLY A N 1
ATOM 1510 C CA . GLY A 1 191 ? 24.886 39.239 -25.352 1.00 46.91 191 GLY A CA 1
ATOM 1511 C C . GLY A 1 191 ? 24.895 37.730 -25.572 1.00 46.91 191 GLY A C 1
ATOM 1512 O O . GLY A 1 191 ? 23.990 37.190 -26.206 1.00 46.91 191 GLY A O 1
ATOM 1513 N N . ILE A 1 192 ? 25.876 37.039 -24.989 1.00 44.84 192 ILE A N 1
ATOM 1514 C CA . ILE A 1 192 ? 25.996 35.573 -24.971 1.00 44.84 192 ILE A CA 1
ATOM 1515 C C . ILE A 1 192 ? 24.690 34.944 -24.449 1.00 44.84 192 ILE A C 1
ATOM 1517 O O . ILE A 1 192 ? 24.244 33.923 -24.962 1.00 44.84 192 ILE A O 1
ATOM 1521 N N . GLY A 1 193 ? 23.999 35.606 -23.510 1.00 46.66 193 GLY A N 1
ATOM 1522 C CA . GLY A 1 193 ? 22.682 35.188 -23.009 1.00 46.66 193 GLY A CA 1
ATOM 1523 C C . GLY A 1 193 ? 21.535 35.299 -24.027 1.00 46.66 193 GLY A C 1
ATOM 1524 O O . GLY A 1 193 ? 20.632 34.462 -24.028 1.00 46.66 193 GLY A O 1
ATOM 1525 N N . ALA A 1 194 ? 21.566 36.281 -24.933 1.00 46.84 194 ALA A N 1
ATOM 1526 C CA . ALA A 1 194 ? 20.565 36.427 -25.997 1.00 46.84 194 ALA A CA 1
ATOM 1527 C C . ALA A 1 194 ? 20.780 35.392 -27.116 1.00 46.84 194 ALA A C 1
ATOM 1529 O O . ALA A 1 194 ? 19.827 34.807 -27.630 1.00 46.84 194 ALA A O 1
ATOM 1530 N N . ILE A 1 195 ? 22.042 35.104 -27.441 1.00 49.69 195 ILE A N 1
ATOM 1531 C CA . ILE A 1 195 ? 22.414 34.077 -28.421 1.00 49.69 195 ILE A CA 1
ATOM 1532 C C . ILE A 1 195 ? 22.094 32.677 -27.870 1.00 49.69 195 ILE A C 1
ATOM 1534 O O . ILE A 1 195 ? 21.458 31.879 -28.560 1.00 49.69 195 ILE A O 1
ATOM 1538 N N . LEU A 1 196 ? 22.417 32.404 -26.599 1.00 47.03 196 LEU A N 1
ATOM 1539 C CA . LEU A 1 196 ? 22.068 31.147 -25.925 1.00 47.03 196 LEU A CA 1
ATOM 1540 C C . LEU A 1 196 ? 20.558 30.962 -25.775 1.00 47.03 196 LEU A C 1
ATOM 1542 O O . LEU A 1 196 ? 20.065 29.870 -26.019 1.00 47.03 196 LEU A O 1
ATOM 1546 N N . SER A 1 197 ? 19.796 31.997 -25.421 1.00 47.41 197 SER A N 1
ATOM 1547 C CA . SER A 1 197 ? 18.335 31.868 -25.286 1.00 47.41 197 SER A CA 1
ATOM 1548 C C . SER A 1 197 ? 17.640 31.627 -26.627 1.00 47.41 197 SER A C 1
ATOM 1550 O O . SER A 1 197 ? 16.732 30.798 -26.702 1.00 47.41 197 SER A O 1
ATOM 1552 N N . ASN A 1 198 ? 18.098 32.258 -27.710 1.00 49.38 198 ASN A N 1
ATOM 1553 C CA . ASN A 1 198 ? 17.597 31.969 -29.055 1.00 49.38 198 ASN A CA 1
ATOM 1554 C C . ASN A 1 198 ? 17.997 30.560 -29.529 1.00 49.38 198 ASN A C 1
ATOM 1556 O O . ASN A 1 198 ? 17.160 29.857 -30.100 1.00 49.38 198 ASN A O 1
ATOM 1560 N N . ALA A 1 199 ? 19.214 30.104 -29.219 1.00 50.22 199 ALA A N 1
ATOM 1561 C CA . ALA A 1 199 ? 19.665 28.738 -29.488 1.00 50.22 199 ALA A CA 1
ATOM 1562 C C . ALA A 1 199 ? 18.896 27.687 -28.663 1.00 50.22 199 ALA A C 1
ATOM 1564 O O . ALA A 1 199 ? 18.528 26.642 -29.194 1.00 50.22 199 ALA A O 1
ATOM 1565 N N . VAL A 1 200 ? 18.573 27.980 -27.399 1.00 50.91 200 VAL A N 1
ATOM 1566 C CA . VAL A 1 200 ? 17.769 27.123 -26.508 1.00 50.91 200 VAL A CA 1
ATOM 1567 C C . VAL A 1 200 ? 16.306 27.072 -26.955 1.00 50.91 200 VAL A C 1
ATOM 1569 O O . VAL A 1 200 ? 15.686 26.013 -26.955 1.00 50.91 200 VAL A O 1
ATOM 1572 N N . ASN A 1 201 ? 15.740 28.185 -27.416 1.00 51.53 201 ASN A N 1
ATOM 1573 C CA . ASN A 1 201 ? 14.373 28.208 -27.939 1.00 51.53 201 ASN A CA 1
ATOM 1574 C C . ASN A 1 201 ? 14.261 27.497 -29.301 1.00 51.53 201 ASN A C 1
ATOM 1576 O O . ASN A 1 201 ? 13.258 26.829 -29.577 1.00 51.53 201 ASN A O 1
ATOM 1580 N N . ALA A 1 202 ? 15.285 27.604 -30.154 1.00 51.88 202 ALA A N 1
ATOM 1581 C CA . ALA A 1 202 ? 15.378 26.849 -31.402 1.00 51.88 202 ALA A CA 1
ATOM 1582 C C . ALA A 1 202 ? 15.605 25.347 -31.144 1.00 51.88 202 ALA A C 1
ATOM 1584 O O . ALA A 1 202 ? 14.966 24.513 -31.793 1.00 51.88 202 ALA A O 1
ATOM 1585 N N . SER A 1 203 ? 16.427 24.993 -30.149 1.00 51.12 203 SER A N 1
ATOM 1586 C CA . SER A 1 203 ? 16.656 23.603 -29.748 1.00 51.12 203 SER A CA 1
ATOM 1587 C C . SER A 1 203 ? 15.410 22.981 -29.115 1.00 51.12 203 SER A C 1
ATOM 1589 O O . SER A 1 203 ? 15.033 21.882 -29.507 1.00 51.12 203 SER A O 1
ATOM 1591 N N . GLN A 1 204 ? 14.669 23.697 -28.264 1.00 51.91 204 GLN A N 1
ATOM 1592 C CA . GLN A 1 204 ? 13.385 23.236 -27.714 1.00 51.91 204 GLN A CA 1
ATOM 1593 C C . GLN A 1 204 ? 12.330 22.960 -28.799 1.00 51.91 204 GLN A C 1
ATOM 1595 O O . GLN A 1 204 ? 11.576 21.989 -28.695 1.00 51.91 204 GLN A O 1
ATOM 1600 N N . LYS A 1 205 ? 12.271 23.769 -29.868 1.00 52.62 205 LYS A N 1
ATOM 1601 C CA . LYS A 1 205 ? 11.385 23.506 -31.020 1.00 52.62 205 LYS A CA 1
ATOM 1602 C C . LYS A 1 205 ? 11.832 22.280 -31.824 1.00 52.62 205 LYS A C 1
ATOM 1604 O O . LYS A 1 205 ? 10.981 21.510 -32.265 1.00 52.62 205 LYS A O 1
ATOM 1609 N N . GLY A 1 206 ? 13.142 22.070 -31.973 1.00 50.38 206 GLY A N 1
ATOM 1610 C CA . GLY A 1 206 ? 13.709 20.855 -32.566 1.00 50.38 206 GLY A CA 1
ATOM 1611 C C . GLY A 1 206 ? 13.415 19.599 -31.738 1.00 50.38 206 GLY A C 1
ATOM 1612 O O . GLY A 1 206 ? 13.007 18.587 -32.298 1.00 50.38 206 GLY A O 1
ATOM 1613 N N . LEU A 1 207 ? 13.527 19.688 -30.409 1.00 48.53 207 LEU A N 1
ATOM 1614 C CA . LEU A 1 207 ? 13.318 18.593 -29.453 1.00 48.53 207 LEU A CA 1
ATOM 1615 C C . LEU A 1 207 ? 11.858 18.116 -29.389 1.00 48.53 207 LEU A C 1
ATOM 1617 O O . LEU A 1 207 ? 11.615 16.913 -29.388 1.00 48.53 207 LEU A O 1
ATOM 1621 N N . LYS A 1 208 ? 10.867 19.016 -29.464 1.00 51.12 208 LYS A N 1
ATOM 1622 C CA . LYS A 1 208 ? 9.440 18.621 -29.514 1.00 51.12 208 LYS A CA 1
ATOM 1623 C C . LYS A 1 208 ? 9.084 17.776 -30.745 1.00 51.12 208 LYS A C 1
ATOM 1625 O O . LYS A 1 208 ? 8.251 16.877 -30.662 1.00 51.12 208 LYS A O 1
ATOM 1630 N N . ALA A 1 209 ? 9.723 18.036 -31.888 1.00 53.72 209 ALA A N 1
ATOM 1631 C CA . ALA A 1 209 ? 9.559 17.212 -33.087 1.00 53.72 209 ALA A CA 1
ATOM 1632 C C . ALA A 1 209 ? 10.317 15.870 -32.991 1.00 53.72 209 ALA A C 1
ATOM 1634 O O . ALA A 1 209 ? 9.970 14.918 -33.691 1.00 53.72 209 ALA A O 1
ATOM 1635 N N . ILE A 1 210 ? 11.340 15.786 -32.130 1.00 51.59 210 ILE A N 1
ATOM 1636 C CA . ILE A 1 210 ? 12.130 14.576 -31.864 1.00 51.59 210 ILE A CA 1
ATOM 1637 C C . ILE A 1 210 ? 11.350 13.603 -30.966 1.00 51.59 210 ILE A C 1
ATOM 1639 O O . ILE A 1 210 ? 11.254 12.428 -31.325 1.00 51.59 210 ILE A O 1
ATOM 1643 N N . ASP A 1 211 ? 10.704 14.093 -29.901 1.00 55.94 211 ASP A N 1
ATOM 1644 C CA . ASP A 1 211 ? 9.868 13.281 -28.999 1.00 55.94 211 ASP A CA 1
ATOM 1645 C C . ASP A 1 211 ? 8.723 12.584 -29.742 1.00 55.94 211 ASP A C 1
ATOM 1647 O O . ASP A 1 211 ? 8.471 11.397 -29.544 1.00 55.94 211 ASP A O 1
ATOM 1651 N N . GLN A 1 212 ? 8.059 13.282 -30.671 1.00 61.66 212 GLN A N 1
ATOM 1652 C CA . GLN A 1 212 ? 6.983 12.679 -31.458 1.00 61.66 212 GLN A CA 1
ATOM 1653 C C . GLN A 1 212 ? 7.486 11.496 -32.302 1.00 61.66 212 GLN A C 1
ATOM 1655 O O . GLN A 1 212 ? 6.774 10.510 -32.467 1.00 61.66 212 GLN A O 1
ATOM 1660 N N . MET A 1 213 ? 8.710 11.566 -32.827 1.00 61.06 213 MET A N 1
ATOM 1661 C CA . MET A 1 213 ? 9.267 10.520 -33.685 1.00 61.06 213 MET A CA 1
ATOM 1662 C C . MET A 1 213 ? 9.751 9.301 -32.892 1.00 61.06 213 MET A C 1
ATOM 1664 O O . MET A 1 213 ? 9.494 8.179 -33.323 1.00 61.06 213 MET A O 1
ATOM 1668 N N . GLU A 1 214 ? 10.388 9.498 -31.734 1.00 68.00 214 GLU A N 1
ATOM 1669 C CA . GLU A 1 214 ? 10.806 8.398 -30.846 1.00 68.00 214 GLU A CA 1
ATOM 1670 C C . GLU A 1 214 ? 9.594 7.684 -30.232 1.00 68.00 214 GLU A C 1
ATOM 1672 O O . GLU A 1 214 ? 9.548 6.453 -30.173 1.00 68.00 214 GLU A O 1
ATOM 1677 N N . LEU A 1 215 ? 8.552 8.438 -29.868 1.00 69.50 215 LEU A N 1
ATOM 1678 C CA . LEU A 1 215 ? 7.275 7.872 -29.432 1.00 69.50 215 LEU A CA 1
ATOM 1679 C C . LEU A 1 215 ? 6.587 7.081 -30.551 1.00 69.50 215 LEU A C 1
ATOM 1681 O O . LEU A 1 215 ? 6.014 6.023 -30.288 1.00 69.50 215 LEU A O 1
ATOM 1685 N N . LEU A 1 216 ? 6.660 7.550 -31.801 1.00 76.38 216 LEU A N 1
ATOM 1686 C CA . LEU A 1 216 ? 6.136 6.813 -32.953 1.00 76.38 216 LEU A CA 1
ATOM 1687 C C . LEU A 1 216 ? 6.929 5.527 -33.224 1.00 76.38 216 LEU A C 1
ATOM 1689 O O . LEU A 1 216 ? 6.311 4.503 -33.505 1.00 76.38 216 LEU A O 1
ATOM 1693 N N . GLU A 1 217 ? 8.257 5.547 -33.104 1.00 76.44 217 GLU A N 1
ATOM 1694 C CA . GLU A 1 217 ? 9.109 4.360 -33.255 1.00 76.44 217 GLU A CA 1
ATOM 1695 C C . GLU A 1 217 ? 8.819 3.327 -32.164 1.00 76.44 217 GLU A C 1
ATOM 1697 O O . GLU A 1 217 ? 8.513 2.174 -32.472 1.00 76.44 217 GLU A O 1
ATOM 1702 N N . LYS A 1 218 ? 8.781 3.756 -30.898 1.00 79.62 218 LYS A N 1
ATOM 1703 C CA . LYS A 1 218 ? 8.430 2.882 -29.774 1.00 79.62 218 LYS A CA 1
ATOM 1704 C C . LYS A 1 218 ? 6.998 2.359 -29.890 1.00 79.62 218 LYS A C 1
ATOM 1706 O O . LYS A 1 218 ? 6.741 1.196 -29.595 1.00 79.62 218 LYS A O 1
ATOM 1711 N N . SER A 1 219 ? 6.062 3.173 -30.383 1.00 79.75 219 SER A N 1
ATOM 1712 C CA . SER A 1 219 ? 4.696 2.731 -30.685 1.00 79.75 219 SER A CA 1
ATOM 1713 C C . SER A 1 219 ? 4.670 1.664 -31.782 1.00 79.75 219 SER A C 1
ATOM 1715 O O . SER A 1 219 ? 3.945 0.679 -31.659 1.00 79.75 219 SER A O 1
ATOM 1717 N N . GLN A 1 220 ? 5.455 1.825 -32.849 1.00 82.62 220 GLN A N 1
ATOM 1718 C CA . GLN A 1 220 ? 5.547 0.841 -33.929 1.00 82.62 220 GLN A CA 1
ATOM 1719 C C . GLN A 1 220 ? 6.218 -0.455 -33.472 1.00 82.62 220 GLN A C 1
ATOM 1721 O O . GLN A 1 220 ? 5.750 -1.534 -33.832 1.00 82.62 220 GLN A O 1
ATOM 1726 N N . GLU A 1 221 ? 7.262 -0.362 -32.652 1.00 88.25 221 GLU A N 1
ATOM 1727 C CA . GLU A 1 221 ? 7.933 -1.517 -32.064 1.00 88.25 221 GLU A CA 1
ATOM 1728 C C . GLU A 1 221 ? 6.993 -2.288 -31.135 1.00 88.25 221 GLU A C 1
ATOM 1730 O O . GLU A 1 221 ? 6.832 -3.497 -31.295 1.00 88.25 221 GLU A O 1
ATOM 1735 N N . LEU A 1 222 ? 6.303 -1.595 -30.225 1.00 84.94 222 LEU A N 1
ATOM 1736 C CA . LEU A 1 222 ? 5.298 -2.206 -29.356 1.00 84.94 222 LEU A CA 1
ATOM 1737 C C . LEU A 1 222 ? 4.159 -2.827 -30.168 1.00 84.94 222 LEU A C 1
ATOM 1739 O O . LEU A 1 222 ? 3.738 -3.936 -29.864 1.00 84.94 222 LEU A O 1
ATOM 1743 N N . LYS A 1 223 ? 3.706 -2.181 -31.252 1.00 88.44 223 LYS A N 1
ATOM 1744 C CA . LYS A 1 223 ? 2.726 -2.773 -32.179 1.00 88.44 223 LYS A CA 1
ATOM 1745 C C . LYS A 1 223 ? 3.257 -4.031 -32.861 1.00 88.44 223 LYS A C 1
ATOM 1747 O O . LYS A 1 223 ? 2.480 -4.950 -33.094 1.00 88.44 223 LYS A O 1
ATOM 1752 N N . LYS A 1 224 ? 4.544 -4.079 -33.216 1.00 93.25 224 LYS A N 1
ATOM 1753 C CA . LYS A 1 224 ? 5.161 -5.272 -33.807 1.00 93.25 224 LYS A CA 1
ATOM 1754 C C . LYS A 1 224 ? 5.237 -6.403 -32.782 1.00 93.25 224 LYS A C 1
ATOM 1756 O O . LYS A 1 224 ? 4.753 -7.483 -33.081 1.00 93.25 224 LYS A O 1
ATOM 1761 N N . ARG A 1 225 ? 5.733 -6.130 -31.571 1.00 93.75 225 ARG A N 1
ATOM 1762 C CA . ARG A 1 225 ? 5.767 -7.113 -30.474 1.00 93.75 225 ARG A CA 1
ATOM 1763 C C . ARG A 1 225 ? 4.371 -7.634 -30.145 1.00 93.75 225 ARG A C 1
ATOM 1765 O O . ARG A 1 225 ? 4.178 -8.838 -30.110 1.00 93.75 225 ARG A O 1
ATOM 1772 N N . ALA A 1 226 ? 3.386 -6.744 -30.037 1.00 89.81 226 ALA A N 1
ATOM 1773 C CA . ALA A 1 226 ? 1.994 -7.126 -29.821 1.00 89.81 226 ALA A CA 1
ATOM 1774 C C . ALA A 1 226 ? 1.445 -8.004 -30.958 1.00 89.81 226 ALA A C 1
ATOM 1776 O O . ALA A 1 226 ? 0.699 -8.939 -30.696 1.00 89.81 226 ALA A O 1
ATOM 1777 N N . ARG A 1 227 ? 1.816 -7.746 -32.223 1.00 94.69 227 ARG A N 1
ATOM 1778 C CA . ARG A 1 227 ? 1.453 -8.632 -33.342 1.00 94.69 227 ARG A CA 1
ATOM 1779 C C . ARG A 1 227 ? 2.129 -9.989 -33.230 1.00 94.69 227 ARG A C 1
ATOM 1781 O O . ARG A 1 227 ? 1.463 -10.988 -33.456 1.00 94.69 227 ARG A O 1
ATOM 1788 N N . ASP A 1 228 ? 3.413 -10.029 -32.901 1.00 94.56 228 ASP A N 1
ATOM 1789 C CA . ASP A 1 228 ? 4.157 -11.281 -32.781 1.00 94.56 228 ASP A CA 1
ATOM 1790 C C . ASP A 1 228 ? 3.590 -12.133 -31.632 1.00 94.56 228 ASP A C 1
ATOM 1792 O O . ASP A 1 228 ? 3.304 -13.310 -31.835 1.00 94.56 228 ASP A O 1
ATOM 1796 N N . GLU A 1 229 ? 3.313 -11.520 -30.477 1.00 93.06 229 GLU A N 1
ATOM 1797 C CA . GLU A 1 229 ? 2.630 -12.147 -29.334 1.00 93.06 229 GLU A CA 1
ATOM 1798 C C . GLU A 1 229 ? 1.199 -12.587 -29.676 1.00 93.06 229 GLU A C 1
ATOM 1800 O O . GLU A 1 229 ? 0.753 -13.657 -29.272 1.00 93.06 229 GLU A O 1
ATOM 1805 N N . TYR A 1 230 ? 0.472 -11.807 -30.477 1.00 91.19 230 TYR A N 1
ATOM 1806 C CA . TYR A 1 230 ? -0.848 -12.205 -30.966 1.00 91.19 230 TYR A CA 1
ATOM 1807 C C . TYR A 1 230 ? -0.765 -13.412 -31.913 1.00 91.19 230 TYR A C 1
ATOM 1809 O O . TYR A 1 230 ? -1.593 -14.319 -31.851 1.00 91.19 230 TYR A O 1
ATOM 1817 N N . MET A 1 231 ? 0.253 -13.464 -32.775 1.00 94.94 231 MET A N 1
ATOM 1818 C CA . MET A 1 231 ? 0.477 -14.595 -33.675 1.00 94.94 231 MET A CA 1
ATOM 1819 C C . MET A 1 231 ? 0.890 -15.856 -32.915 1.00 94.94 231 MET A C 1
ATOM 1821 O O . MET A 1 231 ? 0.438 -16.942 -33.274 1.00 94.94 231 MET A O 1
ATOM 1825 N N . THR A 1 232 ? 1.722 -15.744 -31.875 1.00 94.81 232 THR A N 1
ATOM 1826 C CA . THR A 1 232 ? 2.051 -16.891 -31.015 1.00 94.81 232 THR A CA 1
ATOM 1827 C C . THR A 1 232 ? 0.830 -17.359 -30.231 1.00 94.81 232 THR A C 1
ATOM 1829 O O . THR A 1 232 ? 0.576 -18.560 -30.193 1.00 94.81 232 THR A O 1
ATOM 1832 N N . ALA A 1 233 ? 0.024 -16.439 -29.694 1.00 92.81 233 ALA A N 1
ATOM 1833 C CA . ALA A 1 233 ? -1.227 -16.768 -29.018 1.00 92.81 233 ALA A CA 1
ATOM 1834 C C . ALA A 1 233 ? -2.221 -17.485 -29.947 1.00 92.81 233 ALA A C 1
ATOM 1836 O O . ALA A 1 233 ? -2.828 -18.470 -29.538 1.00 92.81 233 ALA A O 1
ATOM 1837 N N . ASN A 1 234 ? -2.350 -17.053 -31.206 1.00 93.00 234 ASN A N 1
ATOM 1838 C CA . ASN A 1 234 ? -3.218 -17.723 -32.179 1.00 93.00 234 ASN A CA 1
ATOM 1839 C C . ASN A 1 234 ? -2.739 -19.137 -32.512 1.00 93.00 234 ASN A C 1
ATOM 1841 O O . ASN A 1 234 ? -3.553 -20.049 -32.522 1.00 93.00 234 ASN A O 1
ATOM 1845 N N . LYS A 1 235 ? -1.431 -19.343 -32.715 1.00 95.75 235 LYS A N 1
ATOM 1846 C CA . LYS A 1 235 ? -0.882 -20.692 -32.939 1.00 95.75 235 LYS A CA 1
ATOM 1847 C C . LYS A 1 235 ? -1.157 -21.618 -31.756 1.00 95.75 235 LYS A C 1
ATOM 1849 O O . LYS A 1 235 ? -1.615 -22.735 -31.951 1.00 95.75 235 LYS A O 1
ATOM 1854 N N . LEU A 1 236 ? -0.928 -21.130 -30.536 1.00 93.75 236 LEU A N 1
ATOM 1855 C CA . LEU A 1 236 ? -1.235 -21.881 -29.317 1.00 93.75 236 LEU A CA 1
ATOM 1856 C C . LEU A 1 236 ? -2.735 -22.163 -29.181 1.00 93.75 236 LEU A C 1
ATOM 1858 O O . LEU A 1 236 ? -3.108 -23.222 -28.689 1.00 93.75 236 LEU A O 1
ATOM 1862 N N . ARG A 1 237 ? -3.598 -21.240 -29.622 1.00 93.38 237 ARG A N 1
ATOM 1863 C CA . ARG A 1 237 ? -5.046 -21.462 -29.661 1.00 93.38 237 ARG A CA 1
ATOM 1864 C C . ARG A 1 237 ? -5.421 -22.560 -30.655 1.00 93.38 237 ARG A C 1
ATOM 1866 O O . ARG A 1 237 ? -6.219 -23.417 -30.304 1.00 93.38 237 ARG A O 1
ATOM 1873 N N . ASP A 1 238 ? -4.817 -22.576 -31.839 1.00 92.62 238 ASP A N 1
ATOM 1874 C CA . ASP A 1 238 ? -5.069 -23.616 -32.842 1.00 92.62 238 ASP A CA 1
ATOM 1875 C C . ASP A 1 238 ? -4.613 -25.004 -32.341 1.00 92.62 238 ASP A C 1
ATOM 1877 O O . ASP A 1 238 ? -5.337 -25.992 -32.490 1.00 92.62 238 ASP A O 1
ATOM 1881 N N . GLU A 1 239 ? -3.446 -25.074 -31.685 1.00 94.50 239 GLU A N 1
ATOM 1882 C CA . GLU A 1 239 ? -2.946 -26.289 -31.019 1.00 94.50 239 GLU A CA 1
ATOM 1883 C C . GLU A 1 239 ? -3.879 -26.736 -29.880 1.00 94.50 239 GLU A C 1
ATOM 1885 O O . GLU A 1 239 ? -4.206 -27.921 -29.756 1.00 94.50 239 GLU A O 1
ATOM 1890 N N . LEU A 1 240 ? -4.350 -25.789 -29.062 1.00 92.94 240 LEU A N 1
ATOM 1891 C CA . LEU A 1 240 ? -5.312 -26.052 -27.996 1.00 92.94 240 LEU A CA 1
ATOM 1892 C C . LEU A 1 240 ? -6.626 -26.603 -28.560 1.00 92.94 240 LEU A C 1
ATOM 1894 O O . LEU A 1 240 ? -7.142 -27.580 -28.020 1.00 92.94 240 LEU A O 1
ATOM 1898 N N . ASP A 1 241 ? -7.137 -26.039 -29.654 1.00 88.12 241 ASP A N 1
ATOM 1899 C CA . ASP A 1 241 ? -8.367 -26.495 -30.302 1.00 88.12 241 ASP A CA 1
ATOM 1900 C C . ASP A 1 241 ? -8.234 -27.937 -30.815 1.00 88.12 241 ASP A C 1
ATOM 1902 O O . ASP A 1 241 ? -9.176 -28.729 -30.715 1.00 88.12 241 ASP A O 1
ATOM 1906 N N . GLU A 1 242 ? -7.069 -28.321 -31.346 1.00 89.81 242 GLU A N 1
ATOM 1907 C CA . GLU A 1 242 ? -6.791 -29.705 -31.747 1.00 89.81 242 GLU A CA 1
ATOM 1908 C C . GLU A 1 242 ? -6.799 -30.663 -30.545 1.00 89.81 242 GLU A C 1
ATOM 1910 O O . GLU A 1 242 ? -7.483 -31.695 -30.572 1.00 89.81 242 GLU A O 1
ATOM 1915 N N . VAL A 1 243 ? -6.104 -30.300 -29.461 1.00 90.75 243 VAL A N 1
ATOM 1916 C CA . VAL A 1 243 ? -6.073 -31.087 -28.218 1.00 90.75 243 VAL A CA 1
ATOM 1917 C C . VAL A 1 243 ? -7.469 -31.197 -27.602 1.00 90.75 243 VAL A C 1
ATOM 1919 O O . VAL A 1 243 ? -7.874 -32.285 -27.181 1.00 90.75 243 VAL A O 1
ATOM 1922 N N . MET A 1 244 ? -8.233 -30.104 -27.581 1.00 84.12 244 MET A N 1
ATOM 1923 C CA . MET A 1 244 ? -9.599 -30.070 -27.062 1.00 84.12 244 MET A CA 1
ATOM 1924 C C . MET A 1 244 ? -10.527 -30.968 -27.872 1.00 84.12 244 MET A C 1
ATOM 1926 O O . MET A 1 244 ? -11.217 -31.792 -27.273 1.00 84.12 244 MET A O 1
ATOM 1930 N N . ARG A 1 245 ? -10.507 -30.884 -29.210 1.00 84.38 245 ARG A N 1
ATOM 1931 C CA . ARG A 1 245 ? -11.302 -31.770 -30.081 1.00 84.38 245 ARG A CA 1
ATOM 1932 C C . ARG A 1 245 ? -11.019 -33.239 -29.782 1.00 84.38 245 ARG A C 1
ATOM 1934 O O . ARG A 1 245 ? -11.950 -34.018 -29.582 1.00 84.38 245 ARG A O 1
ATOM 1941 N N . ARG A 1 246 ? -9.739 -33.608 -29.670 1.00 86.50 246 ARG A N 1
ATOM 1942 C CA . ARG A 1 246 ? -9.332 -34.982 -29.355 1.00 86.50 246 ARG A CA 1
ATOM 1943 C C . ARG A 1 246 ? -9.789 -35.420 -27.963 1.00 86.50 246 ARG A C 1
ATOM 1945 O O . ARG A 1 246 ? -10.297 -36.527 -27.810 1.00 86.50 246 ARG A O 1
ATOM 1952 N N . ARG A 1 247 ? -9.637 -34.562 -26.951 1.00 89.12 247 ARG A N 1
ATOM 1953 C CA . ARG A 1 247 ? -10.095 -34.837 -25.581 1.00 89.12 247 ARG A CA 1
ATOM 1954 C C . ARG A 1 247 ? -11.611 -35.043 -25.538 1.00 89.12 247 ARG A C 1
ATOM 1956 O O . ARG A 1 247 ? -12.053 -36.037 -24.984 1.00 89.12 247 ARG A O 1
ATOM 1963 N N . VAL A 1 248 ? -12.385 -34.141 -26.144 1.00 84.94 248 VAL A N 1
ATOM 1964 C CA . VAL A 1 248 ? -13.859 -34.183 -26.151 1.00 84.94 248 VAL A CA 1
ATOM 1965 C C . VAL A 1 248 ? -14.380 -35.464 -26.811 1.00 84.94 248 VAL A C 1
ATOM 1967 O O . VAL A 1 248 ? -15.280 -36.105 -26.275 1.00 84.94 248 VAL A O 1
ATOM 1970 N N . GLN A 1 249 ? -13.763 -35.907 -27.911 1.00 82.50 249 GLN A N 1
ATOM 1971 C CA . GLN A 1 249 ? -14.093 -37.195 -28.539 1.00 82.50 249 GLN A CA 1
ATOM 1972 C C . GLN A 1 249 ? -13.835 -38.390 -27.606 1.00 82.50 249 GLN A C 1
ATOM 1974 O O . GLN A 1 249 ? -14.639 -39.319 -27.546 1.00 82.50 249 GLN A O 1
ATOM 1979 N N . LEU A 1 250 ? -12.731 -38.368 -26.852 1.00 85.62 250 LEU A N 1
ATOM 1980 C CA . LEU A 1 250 ? -12.381 -39.432 -25.904 1.00 85.62 250 LEU A CA 1
ATOM 1981 C C . LEU A 1 250 ? -13.268 -39.430 -24.647 1.00 85.62 250 LEU A C 1
ATOM 1983 O O . LEU A 1 250 ? -13.500 -40.496 -24.071 1.00 85.62 250 LEU A O 1
ATOM 1987 N N . THR A 1 251 ? -13.788 -38.269 -24.235 1.00 87.31 251 THR A N 1
ATOM 1988 C CA . THR A 1 251 ? -14.688 -38.121 -23.078 1.00 87.31 251 THR A CA 1
ATOM 1989 C C . THR A 1 251 ? -15.928 -39.009 -23.206 1.00 87.31 251 THR A C 1
ATOM 1991 O O . THR A 1 251 ? -16.310 -39.645 -22.230 1.00 87.31 251 THR A O 1
ATOM 1994 N N . LEU A 1 252 ? -16.508 -39.149 -24.405 1.00 83.88 252 LEU A N 1
ATOM 1995 C CA . LEU A 1 252 ? -17.703 -39.982 -24.633 1.00 83.88 252 LEU A CA 1
ATOM 1996 C C . LEU A 1 252 ? -17.482 -41.473 -24.336 1.00 83.88 252 LEU A C 1
ATOM 1998 O O . LEU A 1 252 ? -18.413 -42.181 -23.958 1.00 83.88 252 LEU A O 1
ATOM 2002 N N . HIS A 1 253 ? -16.252 -41.953 -24.509 1.00 84.44 253 HIS A N 1
ATOM 2003 C CA . HIS A 1 253 ? -15.885 -43.353 -24.291 1.00 84.44 253 HIS A CA 1
ATOM 2004 C C . HIS A 1 253 ? -15.256 -43.599 -22.914 1.00 84.44 253 HIS A C 1
ATOM 2006 O O . HIS A 1 253 ? -14.963 -44.744 -22.570 1.00 84.44 253 HIS A O 1
ATOM 2012 N N . THR A 1 254 ? -15.055 -42.541 -22.123 1.00 87.88 254 THR A N 1
ATOM 2013 C CA . THR A 1 254 ? -14.410 -42.613 -20.813 1.00 87.88 254 THR A CA 1
ATOM 2014 C C . THR A 1 254 ? -15.444 -42.353 -19.716 1.00 87.88 254 THR A C 1
ATOM 2016 O O . THR A 1 254 ? -15.905 -41.221 -19.567 1.00 87.88 254 THR A O 1
ATOM 2019 N N . PRO A 1 255 ? -15.819 -43.359 -18.906 1.00 80.44 255 PRO A N 1
ATOM 2020 C CA . PRO A 1 255 ? -16.757 -43.144 -17.810 1.00 80.44 255 PRO A CA 1
ATOM 2021 C C . PRO A 1 255 ? -16.176 -42.147 -16.793 1.00 80.44 255 PRO A C 1
ATOM 2023 O O . PRO A 1 255 ? -14.984 -42.182 -16.492 1.00 80.44 255 PRO A O 1
ATOM 2026 N N . ASN A 1 256 ? -17.026 -41.272 -16.247 1.00 79.81 256 ASN A N 1
ATOM 2027 C CA . ASN A 1 256 ? -16.684 -40.214 -15.277 1.00 79.81 256 ASN A CA 1
ATOM 2028 C C . ASN A 1 256 ? -15.753 -39.099 -15.789 1.00 79.81 256 ASN A C 1
ATOM 2030 O O . ASN A 1 256 ? -15.296 -38.272 -14.994 1.00 79.81 256 ASN A O 1
ATOM 2034 N N . ALA A 1 257 ? -15.466 -39.042 -17.089 1.00 85.75 257 ALA A N 1
ATOM 2035 C CA . ALA A 1 257 ? -14.783 -37.889 -17.657 1.00 85.75 257 ALA A CA 1
ATOM 2036 C C . ALA A 1 257 ? -15.706 -36.657 -17.619 1.00 85.75 257 ALA A C 1
ATOM 2038 O O . ALA A 1 257 ? -16.906 -36.751 -17.878 1.00 85.75 257 ALA A O 1
ATOM 2039 N N . LYS A 1 258 ? -15.147 -35.495 -17.258 1.00 87.00 258 LYS A N 1
ATOM 2040 C CA . LYS A 1 258 ? -15.899 -34.235 -17.193 1.00 87.00 258 LYS A CA 1
ATOM 2041 C C . LYS A 1 258 ? -16.281 -33.797 -18.608 1.00 87.00 258 LYS A C 1
ATOM 2043 O O . LYS A 1 258 ? -15.418 -33.775 -19.484 1.00 87.00 258 LYS A O 1
ATOM 2048 N N . LEU A 1 259 ? -17.544 -33.432 -18.790 1.00 87.75 259 LEU A N 1
ATOM 2049 C CA . LEU A 1 259 ? -18.102 -32.916 -20.034 1.00 87.75 259 LEU A CA 1
ATOM 2050 C C . LEU A 1 259 ? -18.815 -31.603 -19.722 1.00 87.75 259 LEU A C 1
ATOM 2052 O O . LEU A 1 259 ? -19.630 -31.571 -18.802 1.00 87.75 259 LEU A O 1
ATOM 2056 N N . SER A 1 260 ? -18.494 -30.546 -20.466 1.00 90.69 260 SER A N 1
ATOM 2057 C CA . SER A 1 260 ? -19.192 -29.264 -20.330 1.00 90.69 260 SER A CA 1
ATOM 2058 C C . SER A 1 260 ? -20.435 -29.187 -21.220 1.00 90.69 260 SER A C 1
ATOM 2060 O O . SER A 1 260 ? -20.483 -29.844 -22.264 1.00 90.69 260 SER A O 1
ATOM 2062 N N . SER A 1 261 ? -21.419 -28.355 -20.861 1.00 91.06 261 SER A N 1
ATOM 2063 C CA . SER A 1 261 ? -22.610 -28.115 -21.695 1.00 91.06 261 SER A CA 1
ATOM 2064 C C . SER A 1 261 ? -22.248 -27.637 -23.109 1.00 91.06 261 SER A C 1
ATOM 2066 O O . SER A 1 261 ? -22.804 -28.133 -24.089 1.00 91.06 261 SER A O 1
ATOM 2068 N N . LEU A 1 262 ? -21.242 -26.761 -23.241 1.00 89.38 262 LEU A N 1
ATOM 2069 C CA . LEU A 1 262 ? -20.744 -26.276 -24.533 1.00 89.38 262 LEU A CA 1
ATOM 2070 C C . LEU A 1 262 ? -20.130 -27.405 -25.373 1.00 89.38 262 LEU A C 1
ATOM 2072 O O . LEU A 1 262 ? -20.350 -27.485 -26.579 1.00 89.38 262 LEU A O 1
ATOM 2076 N N . GLU A 1 263 ? -19.371 -28.296 -24.736 1.00 88.69 263 GLU A N 1
ATOM 2077 C CA . GLU A 1 263 ? -18.749 -29.444 -25.402 1.00 88.69 263 GLU A CA 1
ATOM 2078 C C . GLU A 1 263 ? -19.807 -30.448 -25.866 1.00 88.69 263 GLU A C 1
ATOM 2080 O O . GLU A 1 263 ? -19.733 -30.943 -26.990 1.00 88.69 263 GLU A O 1
ATOM 2085 N N . ALA A 1 264 ? -20.818 -30.700 -25.031 1.00 88.25 264 ALA A N 1
ATOM 2086 C CA . ALA A 1 264 ? -21.957 -31.546 -25.365 1.00 88.25 264 ALA A CA 1
ATOM 2087 C C . ALA A 1 264 ? -22.764 -30.979 -26.545 1.00 88.25 264 ALA A C 1
ATOM 2089 O O . ALA A 1 264 ? -23.147 -31.731 -27.440 1.00 88.25 264 ALA A O 1
ATOM 2090 N N . MET A 1 265 ? -22.958 -29.658 -26.593 1.00 87.38 265 MET A N 1
ATOM 2091 C CA . MET A 1 265 ? -23.626 -28.980 -27.706 1.00 87.38 265 MET A CA 1
ATOM 2092 C C . MET A 1 265 ? -22.830 -29.088 -29.014 1.00 87.38 265 MET A C 1
ATOM 2094 O O . MET A 1 265 ? -23.410 -29.417 -30.044 1.00 87.38 265 MET A O 1
ATOM 2098 N N . ILE A 1 266 ? -21.507 -28.881 -28.979 1.00 85.50 266 ILE A N 1
ATOM 2099 C CA . ILE A 1 266 ? -20.630 -29.037 -30.157 1.00 85.50 266 ILE A CA 1
ATOM 2100 C C . ILE A 1 266 ? -20.686 -30.471 -30.697 1.00 85.50 266 ILE A C 1
ATOM 2102 O O . ILE A 1 266 ? -20.713 -30.683 -31.909 1.00 85.50 266 ILE A O 1
ATOM 2106 N N . ILE A 1 267 ? -20.704 -31.465 -29.805 1.00 86.50 267 ILE A N 1
ATOM 2107 C CA . ILE A 1 267 ? -20.844 -32.871 -30.191 1.00 86.50 267 ILE A CA 1
ATOM 2108 C C . ILE A 1 267 ? -22.205 -33.113 -30.856 1.00 86.50 267 ILE A C 1
ATOM 2110 O O . ILE A 1 267 ? -22.248 -33.739 -31.913 1.00 86.50 267 ILE A O 1
ATOM 2114 N N . LEU A 1 268 ? -23.296 -32.628 -30.253 1.00 86.38 268 LEU A N 1
ATOM 2115 C CA . LEU A 1 268 ? -24.656 -32.825 -30.760 1.00 86.38 268 LEU A CA 1
ATOM 2116 C C . LEU A 1 268 ? -24.854 -32.181 -32.143 1.00 86.38 268 LEU A C 1
ATOM 2118 O O . LEU A 1 268 ? -25.384 -32.830 -33.042 1.00 86.38 268 LEU A O 1
ATOM 2122 N N . ASP A 1 269 ? -24.374 -30.949 -32.333 1.00 85.81 269 ASP A N 1
ATOM 2123 C CA . ASP A 1 269 ? -24.407 -30.244 -33.624 1.00 85.81 269 ASP A CA 1
ATOM 2124 C C . ASP A 1 269 ? -23.584 -30.990 -34.690 1.00 85.81 269 ASP A C 1
ATOM 2126 O O . ASP A 1 269 ? -24.041 -31.223 -35.810 1.00 85.81 269 ASP A O 1
ATOM 2130 N N . GLY A 1 270 ? -22.405 -31.493 -34.307 1.00 84.06 270 GLY A N 1
ATOM 2131 C CA . GLY A 1 270 ? -21.552 -32.305 -35.176 1.00 84.06 270 GLY A CA 1
ATOM 2132 C C . GLY A 1 270 ? -22.153 -33.655 -35.593 1.00 84.06 270 GLY A C 1
ATOM 2133 O O . GLY A 1 270 ? -21.742 -34.206 -36.615 1.00 84.06 270 GLY A O 1
ATOM 2134 N N . MET A 1 271 ? -23.123 -34.194 -34.843 1.00 82.31 271 MET A N 1
ATOM 2135 C CA . MET A 1 271 ? -23.827 -35.435 -35.196 1.00 82.31 271 MET A CA 1
ATOM 2136 C C . MET A 1 271 ? -24.885 -35.231 -36.291 1.00 82.31 271 MET A C 1
ATOM 2138 O O . MET A 1 271 ? -25.236 -36.203 -36.959 1.00 82.31 271 MET A O 1
ATOM 2142 N N . ASN A 1 272 ? -25.355 -33.995 -36.519 1.00 79.12 272 ASN A N 1
ATOM 2143 C CA . ASN A 1 272 ? -26.349 -33.642 -37.542 1.00 79.12 272 ASN A CA 1
ATOM 2144 C C . ASN A 1 272 ? -27.608 -34.543 -37.519 1.00 79.12 272 ASN A C 1
ATOM 2146 O O . ASN A 1 272 ? -28.094 -35.011 -38.552 1.00 79.12 272 ASN A O 1
ATOM 2150 N N . THR A 1 273 ? -28.113 -34.827 -36.317 1.00 81.19 273 THR A N 1
ATOM 2151 C CA . THR A 1 273 ? -29.303 -35.658 -36.070 1.00 81.19 273 THR A CA 1
ATOM 2152 C C . THR A 1 273 ? -30.387 -34.857 -35.361 1.00 81.19 273 THR A C 1
ATOM 2154 O O . THR A 1 273 ? -30.074 -33.980 -34.560 1.00 81.19 273 THR A O 1
ATOM 2157 N N . VAL A 1 274 ? -31.658 -35.183 -35.612 1.00 75.50 274 VAL A N 1
ATOM 2158 C CA . VAL A 1 274 ? -32.789 -34.536 -34.931 1.00 75.50 274 VAL A CA 1
ATOM 2159 C C . VAL A 1 274 ? -32.988 -35.184 -33.561 1.00 75.50 274 VAL A C 1
ATOM 2161 O O . VAL A 1 274 ? -33.145 -36.401 -33.461 1.00 75.50 274 VAL A O 1
ATOM 2164 N N . ASP A 1 275 ? -32.959 -34.374 -32.508 1.00 77.31 275 ASP A N 1
ATOM 2165 C CA . ASP A 1 275 ? -33.128 -34.814 -31.122 1.00 77.31 275 ASP A CA 1
ATOM 2166 C C . ASP A 1 275 ? -34.619 -34.911 -30.760 1.00 77.31 275 ASP A C 1
ATOM 2168 O O . ASP A 1 275 ? -35.190 -34.039 -30.108 1.00 77.31 275 ASP A O 1
ATOM 2172 N N . GLU A 1 276 ? -35.270 -35.972 -31.240 1.00 77.12 276 GLU A N 1
ATOM 2173 C CA . GLU A 1 276 ? -36.678 -36.266 -30.961 1.00 77.12 276 GLU A CA 1
ATOM 2174 C C . GLU A 1 276 ? -36.828 -37.511 -30.077 1.00 77.12 276 GLU A C 1
ATOM 2176 O O . GLU A 1 276 ? -36.229 -38.560 -30.322 1.00 77.12 276 GLU A O 1
ATOM 2181 N N . VAL A 1 277 ? -37.691 -37.419 -29.060 1.00 75.31 277 VAL A N 1
ATOM 2182 C CA . VAL A 1 277 ? -38.093 -38.548 -28.209 1.00 75.31 277 VAL A CA 1
ATOM 2183 C C . VAL A 1 277 ? -39.600 -38.759 -28.355 1.00 75.31 277 VAL A C 1
ATOM 2185 O O . VAL A 1 277 ? -40.386 -37.825 -28.209 1.00 75.31 277 VAL A O 1
ATOM 2188 N N . GLY A 1 278 ? -40.025 -39.993 -28.643 1.00 75.12 278 GLY A N 1
ATOM 2189 C CA . GLY A 1 278 ? -41.443 -40.323 -28.815 1.00 75.12 278 GLY A CA 1
ATOM 2190 C C . GLY A 1 278 ? -42.267 -40.161 -27.527 1.00 75.12 278 GLY A C 1
ATOM 2191 O O . GLY A 1 278 ? -41.761 -40.342 -26.420 1.00 75.12 278 GLY A O 1
ATOM 2192 N N . LEU A 1 279 ? -43.574 -39.896 -27.659 1.00 70.62 279 LEU A N 1
ATOM 2193 C CA . LEU A 1 279 ? -44.483 -39.607 -26.531 1.00 70.62 279 LEU A CA 1
ATOM 2194 C C . LEU A 1 279 ? -44.495 -40.691 -25.437 1.00 70.62 279 LEU A C 1
ATOM 2196 O O . LEU A 1 279 ? -44.513 -40.374 -24.250 1.00 70.62 279 LEU A O 1
ATOM 2200 N N . VAL A 1 280 ? -44.456 -41.973 -25.821 1.00 73.88 280 VAL A N 1
ATOM 2201 C CA . VAL A 1 280 ? -44.421 -43.100 -24.866 1.00 73.88 280 VAL A CA 1
ATOM 2202 C C . VAL A 1 280 ? -43.104 -43.120 -24.088 1.00 73.88 280 VAL A C 1
ATOM 2204 O O . VAL A 1 280 ? -43.085 -43.392 -22.890 1.00 73.88 280 VAL A O 1
ATOM 2207 N N . GLU A 1 281 ? -41.997 -42.810 -24.753 1.00 72.00 281 GLU A N 1
ATOM 2208 C CA . GLU A 1 281 ? -40.666 -42.829 -24.155 1.00 72.00 281 GLU A CA 1
ATOM 2209 C C . GLU A 1 281 ? -40.442 -41.621 -23.232 1.00 72.00 281 GLU A C 1
ATOM 2211 O O . GLU A 1 281 ? -39.855 -41.764 -22.159 1.00 72.00 281 GLU A O 1
ATOM 2216 N N . SER A 1 282 ? -41.029 -40.474 -23.576 1.00 71.06 282 SER A N 1
ATOM 2217 C CA . SER A 1 282 ? -41.027 -39.274 -22.739 1.00 71.06 282 SER A CA 1
ATOM 2218 C C . SER A 1 282 ? -41.923 -39.402 -21.497 1.00 71.06 282 SER A C 1
ATOM 2220 O O . SER A 1 282 ? -41.496 -39.054 -20.399 1.00 71.06 282 SER A O 1
ATOM 2222 N N . LEU A 1 283 ? -43.139 -39.956 -21.621 1.00 70.31 283 LEU A N 1
ATOM 2223 C CA . LEU A 1 283 ? -44.112 -39.987 -20.516 1.00 70.31 283 LEU A CA 1
ATOM 2224 C C . LEU A 1 283 ? -44.011 -41.227 -19.615 1.00 70.31 283 LEU A C 1
ATOM 2226 O O . LEU A 1 283 ? -44.229 -41.120 -18.412 1.00 70.31 283 LEU A O 1
ATOM 2230 N N . VAL A 1 284 ? -43.694 -42.403 -20.169 1.00 75.12 284 VAL A N 1
ATOM 2231 C CA . VAL A 1 284 ? -43.675 -43.671 -19.407 1.00 75.12 284 VAL A CA 1
ATOM 2232 C C . VAL A 1 284 ? -42.271 -44.016 -18.920 1.00 75.12 284 VAL A C 1
ATOM 2234 O O . VAL A 1 284 ? -42.114 -44.544 -17.822 1.00 75.12 284 VAL A O 1
ATOM 2237 N N . ARG A 1 285 ? -41.241 -43.726 -19.726 1.00 74.69 285 ARG A N 1
ATOM 2238 C CA . ARG A 1 285 ? -39.833 -43.990 -19.374 1.00 74.69 285 ARG A CA 1
ATOM 2239 C C . ARG A 1 285 ? -39.096 -42.754 -18.859 1.00 74.69 285 ARG A C 1
ATOM 2241 O O . ARG A 1 285 ? -37.930 -42.880 -18.501 1.00 74.69 285 ARG A O 1
ATOM 2248 N N . LEU A 1 286 ? -39.768 -41.597 -18.812 1.00 73.88 286 LEU A N 1
ATOM 2249 C CA . LEU A 1 286 ? -39.219 -40.314 -18.355 1.00 73.88 286 LEU A CA 1
ATOM 2250 C C . LEU A 1 286 ? -37.924 -39.908 -19.081 1.00 73.88 286 LEU A C 1
ATOM 2252 O O . LEU A 1 286 ? -37.118 -39.155 -18.535 1.00 73.88 286 LEU A O 1
ATOM 2256 N N . ARG A 1 287 ? -37.704 -40.402 -20.308 1.00 74.69 287 ARG A N 1
ATOM 2257 C CA . ARG A 1 287 ? -36.517 -40.056 -21.090 1.00 74.69 287 ARG A CA 1
ATOM 2258 C C . ARG A 1 287 ? -36.702 -38.656 -21.666 1.00 74.69 287 ARG A C 1
ATOM 2260 O O . ARG A 1 287 ? -37.666 -38.403 -22.389 1.00 74.69 287 ARG A O 1
ATOM 2267 N N . LYS A 1 288 ? -35.780 -37.757 -21.344 1.00 83.12 288 LYS A N 1
ATOM 2268 C CA . LYS A 1 288 ? -35.760 -36.391 -21.872 1.00 83.12 288 LYS A CA 1
ATOM 2269 C C . LYS A 1 288 ? -34.866 -36.308 -23.110 1.00 83.12 288 LYS A C 1
ATOM 2271 O O . LYS A 1 288 ? -34.095 -37.230 -23.384 1.00 83.12 288 LYS A O 1
ATOM 2276 N N . THR A 1 289 ? -35.031 -35.239 -23.882 1.00 87.56 289 THR A N 1
ATOM 2277 C CA . THR A 1 289 ? -34.185 -34.947 -25.044 1.00 87.56 289 THR A CA 1
ATOM 2278 C C . THR A 1 289 ? -32.766 -34.609 -24.584 1.00 87.56 289 THR A C 1
ATOM 2280 O O . THR A 1 289 ? -32.560 -34.160 -23.453 1.00 87.56 289 THR A O 1
ATOM 2283 N N . VAL A 1 290 ? -31.772 -34.834 -25.442 1.00 86.25 290 VAL A N 1
ATOM 2284 C CA . VAL A 1 290 ? -30.369 -34.510 -25.129 1.00 86.25 290 VAL A CA 1
ATOM 2285 C C . VAL A 1 290 ? -30.202 -33.000 -24.938 1.00 86.25 290 VAL A C 1
ATOM 2287 O O . VAL A 1 290 ? -29.539 -32.563 -24.004 1.00 86.25 290 VAL A O 1
ATOM 2290 N N . THR A 1 291 ? -30.877 -32.208 -25.766 1.00 87.44 291 THR A N 1
ATOM 2291 C CA . THR A 1 291 ? -31.027 -30.751 -25.644 1.00 87.44 291 THR A CA 1
ATOM 2292 C C . THR A 1 291 ? -31.482 -30.327 -24.254 1.00 87.44 291 THR A C 1
ATOM 2294 O O . THR A 1 291 ? -30.854 -29.462 -23.651 1.00 87.44 291 THR A O 1
ATOM 2297 N N . TYR A 1 292 ? -32.507 -30.977 -23.697 1.00 90.06 292 TYR A N 1
ATOM 2298 C CA . TYR A 1 292 ? -32.983 -30.658 -22.355 1.00 90.06 292 TYR A CA 1
ATOM 2299 C C . TYR A 1 292 ? -31.908 -30.932 -21.292 1.00 90.06 292 TYR A C 1
ATOM 2301 O O . TYR A 1 292 ? -31.715 -30.123 -20.388 1.00 90.06 292 TYR A O 1
ATOM 2309 N N . GLU A 1 293 ? -31.190 -32.055 -21.384 1.00 89.75 293 GLU A N 1
ATOM 2310 C CA . GLU A 1 293 ? -30.119 -32.383 -20.431 1.00 89.75 293 GLU A CA 1
ATOM 2311 C C . GLU A 1 293 ? -28.937 -31.403 -20.537 1.00 89.75 293 GLU A C 1
ATOM 2313 O O . GLU A 1 293 ? -28.368 -31.011 -19.517 1.00 89.75 293 GLU A O 1
ATOM 2318 N N . ILE A 1 294 ? -28.606 -30.939 -21.750 1.00 91.38 294 ILE A N 1
ATOM 2319 C CA . ILE A 1 294 ? -27.601 -29.887 -21.973 1.00 91.38 294 ILE A CA 1
ATOM 2320 C C . ILE A 1 294 ? -28.039 -28.575 -21.311 1.00 91.38 294 ILE A C 1
ATOM 2322 O O . ILE A 1 294 ? -27.227 -27.949 -20.633 1.00 91.38 294 ILE A O 1
ATOM 2326 N N . GLU A 1 295 ? -29.306 -28.177 -21.448 1.00 90.81 295 GLU A N 1
ATOM 2327 C CA . GLU A 1 295 ? -29.842 -26.970 -20.802 1.00 90.81 295 GLU A CA 1
ATOM 2328 C C . GLU A 1 295 ? -29.803 -27.065 -19.268 1.00 90.81 295 GLU A C 1
ATOM 2330 O O . GLU A 1 295 ? -29.445 -26.096 -18.594 1.00 90.81 295 GLU A O 1
ATOM 2335 N N . GLN A 1 296 ? -30.124 -28.230 -18.692 1.00 92.31 296 GLN A N 1
ATOM 2336 C CA . GLN A 1 296 ? -30.006 -28.433 -17.243 1.00 92.31 296 GLN A CA 1
ATOM 2337 C C . GLN A 1 296 ? -28.548 -28.372 -16.780 1.00 92.31 296 GLN A C 1
ATOM 2339 O O . GLN A 1 296 ? -28.251 -27.744 -15.762 1.00 92.31 296 GLN A O 1
ATOM 2344 N N . LEU A 1 297 ? -27.631 -28.983 -17.535 1.00 93.25 297 LEU A N 1
ATOM 2345 C CA . LEU A 1 297 ? -26.202 -28.904 -17.252 1.00 93.25 297 LEU A CA 1
ATOM 2346 C C . LEU A 1 297 ? -25.699 -27.459 -17.339 1.00 93.25 297 LEU A C 1
ATOM 2348 O O . LEU A 1 297 ? -24.976 -27.020 -16.451 1.00 93.25 297 LEU A O 1
ATOM 2352 N N . GLN A 1 298 ? -26.133 -26.701 -18.348 1.00 93.75 298 GLN A N 1
ATOM 2353 C CA . GLN A 1 298 ? -25.788 -25.290 -18.510 1.00 93.75 298 GLN A CA 1
ATOM 2354 C C . GLN A 1 298 ? -26.286 -24.447 -17.329 1.00 93.75 298 GLN A C 1
ATOM 2356 O O . GLN A 1 298 ? -25.561 -23.588 -16.829 1.00 93.75 298 GLN A O 1
ATOM 2361 N N . LEU A 1 299 ? -27.506 -24.697 -16.844 1.00 95.75 299 LEU A N 1
ATOM 2362 C CA . LEU A 1 299 ? -28.031 -24.016 -15.661 1.00 95.75 299 LEU A CA 1
ATOM 2363 C C . LEU A 1 299 ? -27.146 -24.285 -14.435 1.00 95.75 299 LEU A C 1
ATOM 2365 O O . LEU A 1 299 ? -26.779 -23.348 -13.727 1.00 95.75 299 LEU A O 1
ATOM 2369 N N . ILE A 1 300 ? -26.760 -25.545 -14.219 1.00 94.75 300 ILE A N 1
ATOM 2370 C CA . ILE A 1 300 ? -25.876 -25.937 -13.115 1.00 94.75 300 ILE A CA 1
ATOM 2371 C C . ILE A 1 300 ? -24.500 -25.275 -13.263 1.00 94.75 300 ILE A C 1
ATOM 2373 O O . ILE A 1 300 ? -24.016 -24.675 -12.305 1.00 94.75 300 ILE A O 1
ATOM 2377 N N . GLU A 1 301 ? -23.890 -25.312 -14.448 1.00 94.19 301 GLU A N 1
ATOM 2378 C CA . GLU A 1 301 ? -22.603 -24.658 -14.725 1.00 94.19 301 GLU A CA 1
ATOM 2379 C C . GLU A 1 301 ? -22.650 -23.148 -14.466 1.00 94.19 301 GLU A C 1
ATOM 2381 O O . GLU A 1 301 ? -21.714 -22.598 -13.884 1.00 94.19 301 GLU A O 1
ATOM 2386 N N . ASN A 1 302 ? -23.746 -22.482 -14.837 1.00 93.81 302 ASN A N 1
ATOM 2387 C CA . ASN A 1 302 ? -23.938 -21.057 -14.576 1.00 93.81 302 ASN A CA 1
ATOM 2388 C C . ASN A 1 302 ? -24.032 -20.779 -13.073 1.00 93.81 302 ASN A C 1
ATOM 2390 O O . ASN A 1 302 ? -23.342 -19.890 -12.578 1.00 93.81 302 ASN A O 1
ATOM 2394 N N . THR A 1 303 ? -24.832 -21.556 -12.334 1.00 95.38 303 THR A N 1
ATOM 2395 C CA . THR A 1 303 ? -24.933 -21.402 -10.871 1.00 95.38 303 THR A CA 1
ATOM 2396 C C . THR A 1 303 ? -23.603 -21.679 -10.171 1.00 95.38 303 THR A C 1
ATOM 2398 O O . THR A 1 303 ? -23.216 -20.939 -9.272 1.00 95.38 303 THR A O 1
ATOM 2401 N N . PHE A 1 304 ? -22.857 -22.688 -10.629 1.00 94.69 304 PHE A N 1
ATOM 2402 C CA . PHE A 1 304 ? -21.518 -22.986 -10.134 1.00 94.69 304 PHE A CA 1
ATOM 2403 C C . PHE A 1 304 ? -20.539 -21.845 -10.426 1.00 94.69 304 PHE A C 1
ATOM 2405 O O . PHE A 1 304 ? -19.776 -21.457 -9.548 1.00 94.69 304 PHE A O 1
ATOM 2412 N N . SER A 1 305 ? -20.573 -21.283 -11.636 1.00 92.88 305 SER A N 1
ATOM 2413 C CA . SER A 1 305 ? -19.703 -20.166 -12.018 1.00 92.88 305 SER A CA 1
ATOM 2414 C C . SER A 1 305 ? -19.989 -18.925 -11.175 1.00 92.88 305 SER A C 1
ATOM 2416 O O . SER A 1 305 ? -19.051 -18.296 -10.698 1.00 92.88 305 SER A O 1
ATOM 2418 N N . GLN A 1 306 ? -21.267 -18.621 -10.922 1.00 94.69 306 GLN A N 1
ATOM 2419 C CA . GLN A 1 306 ? -21.671 -17.523 -10.039 1.00 94.69 306 GLN A CA 1
ATOM 2420 C C . GLN A 1 306 ? -21.149 -17.724 -8.614 1.00 94.69 306 GLN A C 1
ATOM 2422 O O . GLN A 1 306 ? -20.469 -16.850 -8.089 1.00 94.69 306 GLN A O 1
ATOM 2427 N N . GLN A 1 307 ? -21.385 -18.897 -8.017 1.00 95.19 307 GLN A N 1
ATOM 2428 C CA . GLN A 1 307 ? -20.887 -19.206 -6.671 1.00 95.19 307 GLN A CA 1
ATOM 2429 C C . GLN A 1 307 ? -19.359 -19.156 -6.596 1.00 95.19 307 GLN A C 1
ATOM 2431 O O . GLN A 1 307 ? -18.795 -18.640 -5.639 1.00 95.19 307 GLN A O 1
ATOM 2436 N N . TYR A 1 308 ? -18.672 -19.646 -7.626 1.00 94.19 308 TYR A N 1
ATOM 2437 C CA . TYR A 1 308 ? -17.218 -19.598 -7.691 1.00 94.19 308 TYR A CA 1
ATOM 2438 C C . TYR A 1 308 ? -16.680 -18.159 -7.778 1.00 94.19 308 TYR A C 1
ATOM 2440 O O . TYR A 1 308 ? -15.647 -17.841 -7.182 1.00 94.19 308 TYR A O 1
ATOM 2448 N N . GLU A 1 309 ? -17.357 -17.277 -8.517 1.00 92.94 309 GLU A N 1
ATOM 2449 C CA . GLU A 1 309 ? -17.018 -15.853 -8.571 1.00 92.94 309 GLU A CA 1
ATOM 2450 C C . GLU A 1 309 ? -17.276 -15.152 -7.235 1.00 92.94 309 GLU A C 1
ATOM 2452 O O . GLU A 1 309 ? -16.416 -14.392 -6.788 1.00 92.94 309 GLU A O 1
ATOM 2457 N N . GLU A 1 310 ? -18.400 -15.443 -6.577 1.00 95.44 310 GLU A N 1
ATOM 2458 C CA . GLU A 1 310 ? -18.715 -14.949 -5.232 1.00 95.44 310 GLU A CA 1
ATOM 2459 C C . GLU A 1 310 ? -17.656 -15.401 -4.217 1.00 95.44 310 GLU A C 1
ATOM 2461 O O . GLU A 1 310 ? -17.083 -14.569 -3.515 1.00 95.44 310 GLU A O 1
ATOM 2466 N N . ASP A 1 311 ? -17.297 -16.687 -4.202 1.00 95.19 311 ASP A N 1
ATOM 2467 C CA . ASP A 1 311 ? -16.246 -17.229 -3.335 1.00 95.19 311 ASP A CA 1
ATOM 2468 C C . ASP A 1 311 ? -14.890 -16.562 -3.598 1.00 95.19 311 ASP A C 1
ATOM 2470 O O . ASP A 1 311 ? -14.152 -16.232 -2.664 1.00 95.19 311 ASP A O 1
ATOM 2474 N N . ARG A 1 312 ? -14.549 -16.315 -4.871 1.00 93.81 312 ARG A N 1
ATOM 2475 C CA . ARG A 1 312 ? -13.322 -15.596 -5.239 1.00 93.81 312 ARG A CA 1
ATOM 2476 C C . ARG A 1 312 ? -13.350 -14.152 -4.739 1.00 93.81 312 ARG A C 1
ATOM 2478 O O . ARG A 1 312 ? -12.326 -13.669 -4.254 1.00 93.81 312 ARG A O 1
ATOM 2485 N N . GLN A 1 313 ? -14.481 -13.461 -4.868 1.00 95.44 313 GLN A N 1
ATOM 2486 C CA . GLN A 1 313 ? -14.644 -12.094 -4.371 1.00 95.44 313 GLN A CA 1
ATOM 2487 C C . GLN A 1 313 ? -14.522 -12.050 -2.847 1.00 95.44 313 GLN A C 1
ATOM 2489 O O . GLN A 1 313 ? -13.749 -11.249 -2.329 1.00 95.44 313 GLN A O 1
ATOM 2494 N N . ILE A 1 314 ? -15.182 -12.967 -2.137 1.00 96.31 314 ILE A N 1
ATOM 2495 C CA . ILE A 1 314 ? -15.085 -13.098 -0.679 1.00 96.31 314 ILE A CA 1
ATOM 2496 C C . ILE A 1 314 ? -13.635 -13.360 -0.257 1.00 96.31 314 ILE A C 1
ATOM 2498 O O . ILE A 1 314 ? -13.132 -12.708 0.657 1.00 96.31 314 ILE A O 1
ATOM 2502 N N . ALA A 1 315 ? -12.930 -14.273 -0.930 1.00 95.19 315 ALA A N 1
ATOM 2503 C CA . ALA A 1 315 ? -11.526 -14.558 -0.635 1.00 95.19 315 ALA A CA 1
ATOM 2504 C C . ALA A 1 315 ? -10.635 -13.317 -0.815 1.00 95.19 315 ALA A C 1
ATOM 2506 O O . ALA A 1 315 ? -9.787 -13.033 0.034 1.00 95.19 315 ALA A O 1
ATOM 2507 N N . PHE A 1 316 ? -10.863 -12.549 -1.882 1.00 95.38 316 PHE A N 1
ATOM 2508 C CA . PHE A 1 316 ? -10.149 -11.302 -2.137 1.00 95.38 316 PHE A CA 1
ATOM 2509 C C . PHE A 1 316 ? -10.452 -10.232 -1.079 1.00 95.38 316 PHE A C 1
ATOM 2511 O O . PHE A 1 316 ? -9.536 -9.586 -0.570 1.00 95.38 316 PHE A O 1
ATOM 2518 N N . GLU A 1 317 ? -11.718 -10.068 -0.690 1.00 97.00 317 GLU A N 1
ATOM 2519 C CA . GLU A 1 317 ? -12.105 -9.149 0.382 1.00 97.00 317 GLU A CA 1
ATOM 2520 C C . GLU A 1 317 ? -11.476 -9.540 1.723 1.00 97.00 317 GLU A C 1
ATOM 2522 O O . GLU A 1 317 ? -10.968 -8.674 2.438 1.00 97.00 317 GLU A O 1
ATOM 2527 N N . ILE A 1 318 ? -11.446 -10.833 2.059 1.00 96.31 318 ILE A N 1
ATOM 2528 C CA . ILE A 1 318 ? -10.777 -11.338 3.265 1.00 96.31 318 ILE A CA 1
ATOM 2529 C C . ILE A 1 318 ? -9.294 -10.964 3.245 1.00 96.31 318 ILE A C 1
ATOM 2531 O O . ILE A 1 318 ? -8.790 -10.434 4.237 1.00 96.31 318 ILE A O 1
ATOM 2535 N N . GLU A 1 319 ? -8.601 -11.185 2.128 1.00 93.88 319 GLU A N 1
ATOM 2536 C CA . GLU A 1 319 ? -7.185 -10.840 1.995 1.00 93.88 319 GLU A CA 1
ATOM 2537 C C . GLU A 1 319 ? -6.949 -9.335 2.190 1.00 93.88 319 GLU A C 1
ATOM 2539 O O . GLU A 1 319 ? -6.089 -8.934 2.980 1.00 93.88 319 GLU A O 1
ATOM 2544 N N . GLN A 1 320 ? -7.771 -8.489 1.565 1.00 96.25 320 GLN A N 1
ATOM 2545 C CA . GLN A 1 320 ? -7.700 -7.040 1.756 1.00 96.25 320 GLN A CA 1
ATOM 2546 C C . GLN A 1 320 ? -7.937 -6.629 3.213 1.00 96.25 320 GLN A C 1
ATOM 2548 O O . GLN A 1 320 ? -7.235 -5.763 3.742 1.00 96.25 320 GLN A O 1
ATOM 2553 N N . LYS A 1 321 ? -8.913 -7.245 3.891 1.00 97.38 321 LYS A N 1
ATOM 2554 C CA . LYS A 1 321 ? -9.201 -6.957 5.303 1.00 97.38 321 LYS A CA 1
ATOM 2555 C C . LYS A 1 321 ? -8.074 -7.417 6.219 1.00 97.38 321 LYS A C 1
ATOM 2557 O O . LYS A 1 321 ? -7.766 -6.700 7.169 1.00 97.38 321 LYS A O 1
ATOM 2562 N N . ILE A 1 322 ? -7.432 -8.550 5.933 1.00 96.38 322 ILE A N 1
ATOM 2563 C CA . ILE A 1 322 ? -6.248 -9.016 6.667 1.00 96.38 322 ILE A CA 1
ATOM 2564 C C . ILE A 1 322 ? -5.113 -7.999 6.526 1.00 96.38 322 ILE A C 1
ATOM 2566 O O . ILE A 1 322 ? -4.566 -7.559 7.537 1.00 96.38 322 ILE A O 1
ATOM 2570 N N . GLN A 1 323 ? -4.817 -7.551 5.304 1.00 95.94 323 GLN A N 1
ATOM 2571 C CA . GLN A 1 323 ? -3.774 -6.550 5.060 1.00 95.94 323 GLN A CA 1
ATOM 2572 C C . GLN A 1 323 ? -4.080 -5.219 5.765 1.00 95.94 323 GLN A C 1
ATOM 2574 O O . GLN A 1 323 ? -3.212 -4.654 6.434 1.00 95.94 323 GLN A O 1
ATOM 2579 N N . ALA A 1 324 ? -5.323 -4.739 5.686 1.00 96.19 324 ALA A N 1
ATOM 2580 C CA . ALA A 1 324 ? -5.751 -3.522 6.375 1.00 96.19 324 ALA A CA 1
ATOM 2581 C C . ALA A 1 324 ? -5.653 -3.657 7.905 1.00 96.19 324 ALA A C 1
ATOM 2583 O O . ALA A 1 324 ? -5.235 -2.722 8.589 1.00 96.19 324 ALA A O 1
ATOM 2584 N N . LEU A 1 325 ? -5.993 -4.826 8.453 1.00 97.19 325 LEU A N 1
ATOM 2585 C CA . LEU A 1 325 ? -5.883 -5.118 9.880 1.00 97.19 325 LEU A CA 1
ATOM 2586 C C . LEU A 1 325 ? -4.421 -5.159 10.334 1.00 97.19 325 LEU A C 1
ATOM 2588 O O . LEU A 1 325 ? -4.098 -4.613 11.389 1.00 97.19 325 LEU A O 1
ATOM 2592 N N . GLU A 1 326 ? -3.522 -5.761 9.557 1.00 96.44 326 GLU A N 1
ATOM 2593 C CA . GLU A 1 326 ? -2.086 -5.749 9.851 1.00 96.44 326 GLU A CA 1
ATOM 2594 C C . GLU A 1 326 ? -1.508 -4.333 9.833 1.00 96.44 326 GLU A C 1
ATOM 2596 O O . GLU A 1 326 ? -0.749 -3.966 10.732 1.00 96.44 326 GLU A O 1
ATOM 2601 N N . GLN A 1 327 ? -1.897 -3.514 8.854 1.00 96.38 327 GLN A N 1
ATOM 2602 C CA . GLN A 1 327 ? -1.504 -2.107 8.796 1.00 96.38 327 GLN A CA 1
ATOM 2603 C C . GLN A 1 327 ? -2.048 -1.323 9.995 1.00 96.38 327 GLN A C 1
ATOM 2605 O O . GLN A 1 327 ? -1.295 -0.605 10.649 1.00 96.38 327 GLN A O 1
ATOM 2610 N N . ALA A 1 328 ? -3.320 -1.512 10.349 1.00 96.12 328 ALA A N 1
ATOM 2611 C CA . ALA A 1 328 ? -3.919 -0.876 11.519 1.00 96.12 328 ALA A CA 1
ATOM 2612 C C . ALA A 1 328 ? -3.207 -1.281 12.820 1.00 96.12 328 ALA A C 1
ATOM 2614 O O . ALA A 1 328 ? -2.940 -0.424 13.661 1.00 96.12 328 ALA A O 1
ATOM 2615 N N . LYS A 1 329 ? -2.827 -2.558 12.971 1.00 97.25 329 LYS A N 1
ATOM 2616 C CA . LYS A 1 329 ? -2.030 -3.034 14.113 1.00 97.25 329 LYS A CA 1
ATOM 2617 C C . LYS A 1 329 ? -0.649 -2.384 14.169 1.00 97.25 329 LYS A C 1
ATOM 2619 O O . LYS A 1 329 ? -0.234 -1.961 15.244 1.00 97.25 329 LYS A O 1
ATOM 2624 N N . LYS A 1 330 ? 0.051 -2.278 13.033 1.00 96.44 330 LYS A N 1
ATOM 2625 C CA . LYS A 1 330 ? 1.354 -1.593 12.953 1.00 96.44 330 LYS A CA 1
ATOM 2626 C C . LYS A 1 330 ? 1.229 -0.118 13.336 1.00 96.44 330 LYS A C 1
ATOM 2628 O O . LYS A 1 330 ? 2.013 0.367 14.146 1.00 96.44 330 LYS A O 1
ATOM 2633 N N . ASN A 1 331 ? 0.206 0.564 12.825 1.00 95.44 331 ASN A N 1
ATOM 2634 C CA . ASN A 1 331 ? -0.058 1.967 13.143 1.00 95.44 331 ASN A CA 1
ATOM 2635 C C . ASN A 1 331 ? -0.403 2.160 14.627 1.00 95.44 331 ASN A C 1
ATOM 2637 O O . ASN A 1 331 ? 0.095 3.092 15.250 1.00 95.44 331 ASN A O 1
ATOM 2641 N N . ALA A 1 332 ? -1.202 1.263 15.213 1.00 96.44 332 ALA A N 1
ATOM 2642 C CA . ALA A 1 332 ? -1.521 1.298 16.637 1.00 96.44 332 ALA A CA 1
ATOM 2643 C C . ALA A 1 332 ? -0.275 1.082 17.512 1.00 96.44 332 ALA A C 1
ATOM 2645 O O . ALA A 1 332 ? -0.076 1.815 18.476 1.00 96.44 332 ALA A O 1
ATOM 2646 N N . ALA A 1 333 ? 0.595 0.130 17.157 1.00 96.38 333 ALA A N 1
ATOM 2647 C CA . ALA A 1 333 ? 1.853 -0.092 17.869 1.00 96.38 333 ALA A CA 1
ATOM 2648 C C . ALA A 1 333 ? 2.774 1.140 17.808 1.00 96.38 333 ALA A C 1
ATOM 2650 O O . ALA A 1 333 ? 3.310 1.555 18.832 1.00 96.38 333 ALA A O 1
ATOM 2651 N N . ALA A 1 334 ? 2.893 1.767 16.633 1.00 95.00 334 ALA A N 1
ATOM 2652 C CA . ALA A 1 334 ? 3.659 3.002 16.469 1.00 95.00 334 ALA A CA 1
ATOM 2653 C C . ALA A 1 334 ? 3.072 4.170 17.284 1.00 95.00 334 ALA A C 1
ATOM 2655 O O . ALA A 1 334 ? 3.819 4.957 17.862 1.00 95.00 334 ALA A O 1
ATOM 2656 N N . ALA A 1 335 ? 1.741 4.271 17.367 1.00 95.00 335 ALA A N 1
ATOM 2657 C CA . ALA A 1 335 ? 1.069 5.285 18.177 1.00 95.00 335 ALA A CA 1
ATOM 2658 C C . ALA A 1 335 ? 1.327 5.092 19.682 1.00 95.00 335 ALA A C 1
ATOM 2660 O O . ALA A 1 335 ? 1.614 6.068 20.370 1.00 95.00 335 ALA A O 1
ATOM 2661 N N . ILE A 1 336 ? 1.296 3.848 20.175 1.00 96.25 336 ILE A N 1
ATOM 2662 C CA . ILE A 1 336 ? 1.625 3.524 21.573 1.00 96.25 336 ILE A CA 1
ATOM 2663 C C . ILE A 1 336 ? 3.085 3.891 21.880 1.00 96.25 336 ILE A C 1
ATOM 2665 O O . ILE A 1 336 ? 3.358 4.543 22.884 1.00 96.25 336 ILE A O 1
ATOM 2669 N N . GLU A 1 337 ? 4.027 3.546 20.996 1.00 96.00 337 GLU A N 1
ATOM 2670 C CA . GLU A 1 337 ? 5.441 3.906 21.177 1.00 96.00 337 GLU A CA 1
ATOM 2671 C C . GLU A 1 337 ? 5.644 5.433 21.210 1.00 96.00 337 GLU A C 1
ATOM 2673 O O . GLU A 1 337 ? 6.428 5.958 22.007 1.00 96.00 337 GLU A O 1
ATOM 2678 N N . ALA A 1 338 ? 4.924 6.169 20.360 1.00 93.31 338 ALA A N 1
ATOM 2679 C CA . ALA A 1 338 ? 4.951 7.628 20.358 1.00 93.31 338 ALA A CA 1
ATOM 2680 C C . ALA A 1 338 ? 4.371 8.221 21.656 1.00 93.31 338 ALA A C 1
ATOM 2682 O O . ALA A 1 338 ? 4.941 9.170 22.199 1.00 93.31 338 ALA A O 1
ATOM 2683 N N . GLU A 1 339 ? 3.287 7.649 22.187 1.00 95.50 339 GLU A N 1
ATOM 2684 C CA . GLU A 1 339 ? 2.698 8.050 23.469 1.00 95.50 339 GLU A CA 1
ATOM 2685 C C . GLU A 1 339 ? 3.675 7.827 24.633 1.00 95.50 339 GLU A C 1
ATOM 2687 O O . GLU A 1 339 ? 3.866 8.718 25.463 1.00 95.50 339 GLU A O 1
ATOM 2692 N N . GLU A 1 340 ? 4.360 6.681 24.672 1.00 96.19 340 GLU A N 1
ATOM 2693 C CA . GLU A 1 340 ? 5.369 6.396 25.697 1.00 96.19 340 GLU A CA 1
ATOM 2694 C C . GLU A 1 340 ? 6.531 7.396 25.661 1.00 96.19 340 GLU A C 1
ATOM 2696 O O . GLU A 1 340 ? 6.976 7.873 26.711 1.00 96.19 340 GLU A O 1
ATOM 2701 N N . LYS A 1 341 ? 7.007 7.760 24.462 1.00 95.62 341 LYS A N 1
ATOM 2702 C CA . LYS A 1 341 ? 8.038 8.798 24.291 1.00 95.62 341 LYS A CA 1
ATOM 2703 C C . LYS A 1 341 ? 7.550 10.158 24.787 1.00 95.62 341 LYS A C 1
ATOM 2705 O O . LYS A 1 341 ? 8.269 10.826 25.529 1.00 95.62 341 LYS A O 1
ATOM 2710 N N . ALA A 1 342 ? 6.324 10.544 24.436 1.00 94.38 342 ALA A N 1
ATOM 2711 C CA . ALA A 1 342 ? 5.727 11.795 24.897 1.00 94.38 342 ALA A CA 1
ATOM 2712 C C . ALA A 1 342 ? 5.563 11.826 26.425 1.00 94.38 342 ALA A C 1
ATOM 2714 O O . ALA A 1 342 ? 5.811 12.850 27.060 1.00 94.38 342 ALA A O 1
ATOM 2715 N N . ARG A 1 343 ? 5.207 10.691 27.039 1.00 97.19 343 ARG A N 1
ATOM 2716 C CA . ARG A 1 343 ? 5.069 10.572 28.493 1.00 97.19 343 ARG A CA 1
ATOM 2717 C C . ARG A 1 343 ? 6.401 10.742 29.220 1.00 97.19 343 ARG A C 1
ATOM 2719 O O . ARG A 1 343 ? 6.434 11.452 30.222 1.00 97.19 343 ARG A O 1
ATOM 2726 N N . LYS A 1 344 ? 7.483 10.147 28.705 1.00 96.75 344 LYS A N 1
ATOM 2727 C CA . LYS A 1 344 ? 8.843 10.344 29.242 1.00 96.75 344 LYS A CA 1
ATOM 2728 C C . LYS A 1 344 ? 9.266 11.810 29.154 1.00 96.75 344 LYS A C 1
ATOM 2730 O O . LYS A 1 344 ? 9.647 12.388 30.163 1.00 96.75 344 LYS A O 1
ATOM 2735 N N . ALA A 1 345 ? 9.075 12.440 27.995 1.00 94.38 345 ALA A N 1
ATOM 2736 C CA . ALA A 1 345 ? 9.381 13.861 27.818 1.00 94.38 345 ALA A CA 1
ATOM 2737 C C . ALA A 1 345 ? 8.587 14.764 28.784 1.00 94.38 345 ALA A C 1
ATOM 2739 O O . ALA A 1 345 ? 9.111 15.745 29.309 1.00 94.38 345 ALA A O 1
ATOM 2740 N N . LEU A 1 346 ? 7.325 14.422 29.059 1.00 96.31 346 LEU A N 1
ATOM 2741 C CA . LEU A 1 346 ? 6.497 15.143 30.024 1.00 96.31 346 LEU A CA 1
ATOM 2742 C C . LEU A 1 346 ? 6.988 14.960 31.468 1.00 96.31 346 LEU A C 1
ATOM 2744 O O . LEU A 1 346 ? 6.912 15.895 32.265 1.00 96.31 346 LEU A O 1
ATOM 2748 N N . GLU A 1 347 ? 7.485 13.776 31.821 1.00 96.94 347 GLU A N 1
ATOM 2749 C CA . GLU A 1 347 ? 8.098 13.523 33.126 1.00 96.94 347 GLU A CA 1
ATOM 2750 C C . GLU A 1 347 ? 9.398 14.316 33.303 1.00 96.94 347 GLU A C 1
ATOM 2752 O O . GLU A 1 347 ? 9.574 14.975 34.330 1.00 96.94 347 GLU A O 1
ATOM 2757 N N . ASP A 1 348 ? 10.246 14.357 32.276 1.00 96.31 348 ASP A N 1
ATOM 2758 C CA . ASP A 1 348 ? 11.469 15.164 32.268 1.00 96.31 348 ASP A CA 1
ATOM 2759 C C . ASP A 1 348 ? 11.155 16.657 32.434 1.00 96.31 348 ASP A C 1
ATOM 2761 O O . ASP A 1 348 ? 11.751 17.336 33.275 1.00 96.31 348 ASP A O 1
ATOM 2765 N N . ALA A 1 349 ? 10.146 17.161 31.716 1.00 94.00 349 ALA A N 1
ATOM 2766 C CA . ALA A 1 349 ? 9.683 18.539 31.856 1.00 94.00 349 ALA A CA 1
ATOM 2767 C C . ALA A 1 349 ? 9.157 18.837 33.273 1.00 94.00 349 ALA A C 1
ATOM 2769 O O . ALA A 1 349 ? 9.455 19.889 33.839 1.00 94.00 349 ALA A O 1
ATOM 2770 N N . ARG A 1 350 ? 8.413 17.909 33.891 1.00 96.50 350 ARG A N 1
ATOM 2771 C CA . ARG A 1 350 ? 7.947 18.058 35.283 1.00 96.50 350 ARG A CA 1
ATOM 2772 C C . ARG A 1 350 ? 9.102 18.082 36.278 1.00 96.50 350 ARG A C 1
ATOM 2774 O O . ARG A 1 350 ? 9.079 18.883 37.211 1.00 96.50 350 ARG A O 1
ATOM 2781 N N . ASN A 1 351 ? 10.102 17.227 36.082 1.00 96.31 351 ASN A N 1
ATOM 2782 C CA . ASN A 1 351 ? 11.293 17.196 36.925 1.00 96.31 351 ASN A CA 1
ATOM 2783 C C . ASN A 1 351 ? 12.087 18.501 36.816 1.00 96.31 351 ASN A C 1
ATOM 2785 O O . ASN A 1 351 ? 12.540 19.018 37.838 1.00 96.31 351 ASN A O 1
ATOM 2789 N N . LEU A 1 352 ? 12.194 19.065 35.610 1.00 95.62 352 LEU A N 1
ATOM 2790 C CA . LEU A 1 352 ? 12.814 20.368 35.393 1.00 95.62 352 LEU A CA 1
ATOM 2791 C C . LEU A 1 352 ? 12.062 21.476 36.141 1.00 95.62 352 LEU A C 1
ATOM 2793 O O . LEU A 1 352 ? 12.686 22.208 36.900 1.00 95.62 352 LEU A O 1
ATOM 2797 N N . VAL A 1 353 ? 10.732 21.541 36.009 1.00 95.56 353 VAL A N 1
ATOM 2798 C CA . VAL A 1 353 ? 9.902 22.529 36.727 1.00 95.56 353 VAL A CA 1
ATOM 2799 C C . VAL A 1 353 ? 10.058 22.405 38.244 1.00 95.56 353 VAL A C 1
ATOM 2801 O O . VAL A 1 353 ? 10.132 23.410 38.950 1.00 95.56 353 VAL A O 1
ATOM 2804 N N . ARG A 1 354 ? 10.132 21.176 38.772 1.00 95.50 354 ARG A N 1
ATOM 2805 C CA . ARG A 1 354 ? 10.380 20.967 40.203 1.00 95.50 354 ARG A CA 1
ATOM 2806 C C . ARG A 1 354 ? 11.732 21.549 40.610 1.00 95.50 354 ARG A C 1
ATOM 2808 O O . ARG A 1 354 ? 11.786 22.311 41.568 1.00 95.50 354 ARG A O 1
ATOM 2815 N N . LYS A 1 355 ? 12.793 21.232 39.864 1.00 96.12 355 LYS A N 1
ATOM 2816 C CA . LYS A 1 355 ? 14.145 21.727 40.142 1.00 96.12 355 LYS A CA 1
ATOM 2817 C C . LYS A 1 355 ? 14.207 23.257 40.102 1.00 96.12 355 LYS A C 1
ATOM 2819 O O . LYS A 1 355 ? 14.770 23.863 41.004 1.00 96.12 355 LYS A O 1
ATOM 2824 N N . THR A 1 356 ? 13.586 23.887 39.104 1.00 94.06 356 THR A N 1
ATOM 2825 C CA . THR A 1 356 ? 13.564 25.354 39.008 1.00 94.06 356 THR A CA 1
ATOM 2826 C C . THR A 1 356 ? 12.803 25.991 40.166 1.00 94.06 356 THR A C 1
ATOM 2828 O O . THR A 1 356 ? 13.221 27.027 40.668 1.00 94.06 356 THR A O 1
ATOM 2831 N N . ASN A 1 357 ? 11.710 25.377 40.631 1.00 94.81 357 ASN A N 1
ATOM 2832 C CA . ASN A 1 357 ? 10.983 25.881 41.797 1.00 94.81 357 ASN A CA 1
ATOM 2833 C C . ASN A 1 357 ? 11.810 25.752 43.084 1.00 94.81 357 ASN A C 1
ATOM 2835 O O . ASN A 1 357 ? 11.837 26.687 43.875 1.00 94.81 357 ASN A O 1
ATOM 2839 N N . GLU A 1 358 ? 12.530 24.640 43.269 1.00 94.25 358 GLU A N 1
ATOM 2840 C CA . GLU A 1 358 ? 13.456 24.466 44.398 1.00 94.25 358 GLU A CA 1
ATOM 2841 C C . GLU A 1 358 ? 14.571 25.529 44.388 1.00 94.25 358 GLU A C 1
ATOM 2843 O O . GLU A 1 358 ? 14.906 26.091 45.432 1.00 94.25 358 GLU A O 1
ATOM 2848 N N . GLU A 1 359 ? 15.120 25.849 43.211 1.00 93.94 359 GLU A N 1
ATOM 2849 C CA . GLU A 1 359 ? 16.096 26.932 43.042 1.00 93.94 359 GLU A CA 1
ATOM 2850 C C . GLU A 1 359 ? 15.486 28.301 43.393 1.00 93.94 359 GLU A C 1
ATOM 2852 O O . GLU A 1 359 ? 16.086 29.061 44.157 1.00 93.94 359 GLU A O 1
ATOM 2857 N N . VAL A 1 360 ? 14.273 28.599 42.912 1.00 94.12 360 VAL A N 1
ATOM 2858 C CA . VAL A 1 360 ? 13.547 29.839 43.237 1.00 94.12 360 VAL A CA 1
ATOM 2859 C C . VAL A 1 360 ? 13.307 29.960 44.742 1.00 94.12 360 VAL A C 1
ATOM 2861 O O . VAL A 1 360 ? 13.654 30.987 45.326 1.00 94.12 360 VAL A O 1
ATOM 2864 N N . ASP A 1 361 ? 12.800 28.919 45.396 1.00 92.81 361 ASP A N 1
ATOM 2865 C CA . ASP A 1 361 ? 12.574 28.914 46.845 1.00 92.81 361 ASP A CA 1
ATOM 2866 C C . ASP A 1 361 ? 13.884 29.113 47.622 1.00 92.81 361 ASP A C 1
ATOM 2868 O O . ASP A 1 361 ? 13.933 29.868 48.600 1.00 92.81 361 ASP A O 1
ATOM 2872 N N . GLY A 1 362 ? 14.976 28.502 47.148 1.00 92.31 362 GLY A N 1
ATOM 2873 C CA . GLY A 1 362 ? 16.320 28.726 47.672 1.00 92.31 362 GLY A CA 1
ATOM 2874 C C . GLY A 1 362 ? 16.737 30.197 47.594 1.00 92.31 362 GLY A C 1
ATOM 2875 O O . GLY A 1 362 ? 17.180 30.769 48.595 1.00 92.31 362 GLY A O 1
ATOM 2876 N N . THR A 1 363 ? 16.542 30.840 46.439 1.00 91.88 363 THR A N 1
ATOM 2877 C CA . THR A 1 363 ? 16.861 32.266 46.260 1.00 91.88 363 THR A CA 1
ATOM 2878 C C . THR A 1 363 ? 15.976 33.174 47.116 1.00 91.88 363 THR A C 1
ATOM 2880 O O . THR A 1 363 ? 16.496 34.080 47.772 1.00 91.88 363 THR A O 1
ATOM 2883 N N . LEU A 1 364 ? 14.672 32.899 47.216 1.00 91.50 364 LEU A N 1
ATOM 2884 C CA . LEU A 1 364 ? 13.748 33.653 48.068 1.00 91.50 364 LEU A CA 1
ATOM 2885 C C . LEU A 1 364 ? 14.140 33.561 49.545 1.00 91.50 364 LEU A C 1
ATOM 2887 O O . LEU A 1 364 ? 14.147 34.574 50.243 1.00 91.50 364 LEU A O 1
ATOM 2891 N N . ALA A 1 365 ? 14.544 32.379 50.016 1.00 90.44 365 ALA A N 1
ATOM 2892 C CA . ALA A 1 365 ? 15.021 32.207 51.384 1.00 90.44 365 ALA A CA 1
ATOM 2893 C C . ALA A 1 365 ? 16.317 32.993 51.652 1.00 90.44 365 ALA A C 1
ATOM 2895 O O . ALA A 1 365 ? 16.483 33.567 52.731 1.00 90.44 365 ALA A O 1
ATOM 2896 N N . THR A 1 366 ? 17.242 33.041 50.686 1.00 91.50 366 THR A N 1
ATOM 2897 C CA . THR A 1 366 ? 18.450 33.876 50.813 1.00 91.50 366 THR A CA 1
ATOM 2898 C C . THR A 1 366 ? 18.129 35.368 50.799 1.00 91.50 366 THR A C 1
ATOM 2900 O O . THR A 1 366 ? 18.712 36.112 51.586 1.00 91.50 366 THR A O 1
ATOM 2903 N N . LEU A 1 367 ? 17.168 35.799 49.979 1.00 90.75 367 LEU A N 1
ATOM 2904 C CA . LEU A 1 367 ? 16.734 37.191 49.897 1.00 90.75 367 LEU A CA 1
ATOM 2905 C C . LEU A 1 367 ? 16.043 37.643 51.188 1.00 90.75 367 LEU A C 1
ATOM 2907 O O . LEU A 1 367 ? 16.388 38.695 51.710 1.00 90.75 367 LEU A O 1
ATOM 2911 N N . GLY A 1 368 ? 15.179 36.807 51.774 1.00 89.44 368 GLY A N 1
ATOM 2912 C CA . GLY A 1 368 ? 14.565 37.092 53.075 1.00 89.44 368 GLY A CA 1
ATOM 2913 C C . GLY A 1 368 ? 15.599 37.304 54.187 1.00 89.44 368 GLY A C 1
ATOM 2914 O O . GLY A 1 368 ? 15.505 38.261 54.949 1.00 89.44 368 GLY A O 1
ATOM 2915 N N . LYS A 1 369 ? 16.660 36.482 54.225 1.00 90.50 369 LYS A N 1
ATOM 2916 C CA . LYS A 1 369 ? 17.777 36.683 55.169 1.00 90.50 369 LYS A CA 1
ATOM 2917 C C . LYS A 1 369 ? 18.510 38.006 54.932 1.00 90.50 369 LYS A C 1
ATOM 2919 O O . LYS A 1 369 ? 18.920 38.651 55.894 1.00 90.50 369 LYS A O 1
ATOM 2924 N N . LEU A 1 370 ? 18.713 38.398 53.673 1.00 89.69 370 LEU A N 1
ATOM 2925 C CA . LEU A 1 370 ? 19.348 39.674 53.333 1.00 89.69 370 LEU A CA 1
ATOM 2926 C C . LEU A 1 370 ? 18.471 40.869 53.726 1.00 89.69 370 LEU A C 1
ATOM 2928 O O . LEU A 1 370 ? 18.998 41.855 54.243 1.00 89.69 370 LEU A O 1
ATOM 2932 N N . ASP A 1 371 ? 17.154 40.770 53.544 1.00 89.25 371 ASP A N 1
ATOM 2933 C CA . ASP A 1 371 ? 16.204 41.802 53.962 1.00 89.25 371 ASP A CA 1
ATOM 2934 C C . ASP A 1 371 ? 16.191 41.977 55.486 1.00 89.25 371 ASP A C 1
ATOM 2936 O O . ASP A 1 371 ? 16.230 43.109 55.972 1.00 89.25 371 ASP A O 1
ATOM 2940 N N . ASP A 1 372 ? 16.232 40.886 56.257 1.00 89.06 372 ASP A N 1
ATOM 2941 C CA . ASP A 1 372 ? 16.339 40.949 57.721 1.00 89.06 372 ASP A CA 1
ATOM 2942 C C . ASP A 1 372 ? 17.630 41.655 58.169 1.00 89.06 372 ASP A C 1
ATOM 2944 O O . ASP A 1 372 ? 17.601 42.532 59.039 1.00 89.06 372 ASP A O 1
ATOM 2948 N N . VAL A 1 373 ? 18.765 41.323 57.541 1.00 89.81 373 VAL A N 1
ATOM 2949 C CA . VAL A 1 373 ? 20.061 41.971 57.810 1.00 89.81 373 VAL A CA 1
ATOM 2950 C C . VAL A 1 373 ? 20.009 43.462 57.477 1.00 89.81 373 VAL A C 1
ATOM 2952 O O . VAL A 1 373 ? 20.493 44.287 58.255 1.00 89.81 373 VAL A O 1
ATOM 2955 N N . LYS A 1 374 ? 19.396 43.828 56.349 1.00 87.69 374 LYS A N 1
ATOM 2956 C CA . LYS A 1 374 ? 19.237 45.225 55.942 1.00 87.69 374 LYS A CA 1
ATOM 2957 C C . LYS A 1 374 ? 18.367 46.000 56.928 1.00 87.69 374 LYS A C 1
ATOM 2959 O O . LYS A 1 374 ? 18.768 47.069 57.377 1.00 87.69 374 LYS A O 1
ATOM 2964 N N . ASN A 1 375 ? 17.231 45.436 57.329 1.00 88.00 375 ASN A N 1
ATOM 2965 C CA . ASN A 1 375 ? 16.336 46.053 58.307 1.00 88.00 375 ASN A CA 1
ATOM 2966 C C . ASN A 1 375 ? 17.031 46.265 59.663 1.00 88.00 375 ASN A C 1
ATOM 2968 O O . ASN A 1 375 ? 16.853 47.309 60.294 1.00 88.00 375 ASN A O 1
ATOM 2972 N N . ALA A 1 376 ? 17.857 45.309 60.100 1.00 88.12 376 ALA A N 1
ATOM 2973 C CA . ALA A 1 376 ? 18.663 45.449 61.311 1.00 88.12 376 ALA A CA 1
ATOM 2974 C C . ALA A 1 376 ? 19.705 46.574 61.181 1.00 88.12 376 ALA A C 1
ATOM 2976 O O . ALA A 1 376 ? 19.842 47.398 62.088 1.00 88.12 376 ALA A O 1
ATOM 2977 N N . SER A 1 377 ? 20.393 46.650 60.039 1.00 82.69 377 SER A N 1
ATOM 2978 C CA . SER A 1 377 ? 21.330 47.737 59.739 1.00 82.69 377 SER A CA 1
ATOM 2979 C C . SER A 1 377 ? 20.645 49.111 59.733 1.00 82.69 377 SER A C 1
ATOM 2981 O O . SER A 1 377 ? 21.153 50.056 60.336 1.00 82.69 377 SER A O 1
ATOM 2983 N N . ASP A 1 378 ? 19.474 49.230 59.103 1.00 85.50 378 ASP A N 1
ATOM 2984 C CA . ASP A 1 378 ? 18.694 50.473 59.045 1.00 85.50 378 ASP A CA 1
ATOM 2985 C C . ASP A 1 378 ? 18.212 50.915 60.436 1.00 85.50 378 ASP A C 1
ATOM 2987 O O . ASP A 1 378 ? 18.199 52.110 60.751 1.00 85.50 378 ASP A O 1
ATOM 2991 N N . PHE A 1 379 ? 17.843 49.965 61.301 1.00 87.56 379 PHE A N 1
ATOM 2992 C CA . PHE A 1 379 ? 17.477 50.255 62.686 1.00 87.56 379 PHE A CA 1
ATOM 2993 C C . PHE A 1 379 ? 18.660 50.802 63.494 1.00 87.56 379 PHE A C 1
ATOM 2995 O O . PHE A 1 379 ? 18.513 51.817 64.183 1.00 87.56 379 PHE A O 1
ATOM 3002 N N . GLU A 1 380 ? 19.835 50.175 63.392 1.00 86.62 380 GLU A N 1
ATOM 3003 C CA . GLU A 1 380 ? 21.037 50.666 64.072 1.00 86.62 380 GLU A CA 1
ATOM 3004 C C . GLU A 1 380 ? 21.446 52.050 63.558 1.00 86.62 380 GLU A C 1
ATOM 3006 O O . GLU A 1 380 ? 21.787 52.926 64.355 1.00 86.62 380 GLU A O 1
ATOM 3011 N N . LEU A 1 381 ? 21.312 52.305 62.255 1.00 87.44 381 LEU A N 1
ATOM 3012 C CA . LEU A 1 381 ? 21.590 53.616 61.672 1.00 87.44 381 LEU A CA 1
ATOM 3013 C C . LEU A 1 381 ? 20.667 54.704 62.248 1.00 87.44 381 LEU A C 1
ATOM 3015 O O . LEU A 1 381 ? 21.158 55.735 62.711 1.00 87.44 381 LEU A O 1
ATOM 3019 N N . ARG A 1 382 ? 19.354 54.443 62.339 1.00 85.62 382 ARG A N 1
ATOM 3020 C CA . ARG A 1 382 ? 18.382 55.363 62.972 1.00 85.62 382 ARG A CA 1
ATOM 3021 C C . ARG A 1 382 ? 18.653 55.580 64.458 1.00 85.62 382 ARG A C 1
ATOM 3023 O O . ARG A 1 382 ? 18.475 56.680 64.981 1.00 85.62 382 ARG A O 1
ATOM 3030 N N . ARG A 1 383 ? 19.073 54.534 65.171 1.00 89.56 383 ARG A N 1
ATOM 3031 C CA . ARG A 1 383 ? 19.426 54.628 66.593 1.00 89.56 383 ARG A CA 1
ATOM 3032 C C . ARG A 1 383 ? 20.654 55.514 66.795 1.00 89.56 383 ARG A C 1
ATOM 3034 O O . ARG A 1 383 ? 20.650 56.355 67.698 1.00 89.56 383 ARG A O 1
ATOM 3041 N N . ILE A 1 384 ? 21.686 55.324 65.973 1.00 86.94 384 ILE A N 1
ATOM 3042 C CA . ILE A 1 384 ? 22.897 56.147 65.989 1.00 86.94 384 ILE A CA 1
ATOM 3043 C C . ILE A 1 384 ? 22.529 57.597 65.679 1.00 86.94 384 ILE A C 1
ATOM 3045 O O . ILE A 1 384 ? 22.910 58.478 66.447 1.00 86.94 384 ILE A O 1
ATOM 3049 N N . GLU A 1 385 ? 21.724 57.839 64.646 1.00 82.44 385 GLU A N 1
ATOM 3050 C CA . GLU A 1 385 ? 21.240 59.170 64.265 1.00 82.44 385 GLU A CA 1
ATOM 3051 C C . GLU A 1 385 ? 20.523 59.877 65.426 1.00 82.44 385 GLU A C 1
ATOM 3053 O O . GLU A 1 385 ? 20.949 60.950 65.851 1.00 82.44 385 GLU A O 1
ATOM 3058 N N . ALA A 1 386 ? 19.542 59.230 66.061 1.00 86.88 386 ALA A N 1
ATOM 3059 C CA . ALA A 1 386 ? 18.826 59.813 67.198 1.00 86.88 386 ALA A CA 1
ATOM 3060 C C . ALA A 1 386 ? 19.728 60.059 68.424 1.00 86.88 386 ALA A C 1
ATOM 3062 O O . ALA A 1 386 ? 19.512 60.993 69.205 1.00 86.88 386 ALA A O 1
ATOM 3063 N N . SER A 1 387 ? 20.731 59.202 68.650 1.00 86.00 387 SER A N 1
ATOM 3064 C CA . SER A 1 387 ? 21.710 59.409 69.725 1.00 86.00 387 SER A CA 1
ATOM 3065 C C . SER A 1 387 ? 22.629 60.598 69.435 1.00 86.00 387 SER A C 1
ATOM 3067 O O . SER A 1 387 ? 22.915 61.392 70.335 1.00 86.00 387 SER A O 1
ATOM 3069 N N . MET A 1 388 ? 23.016 60.748 68.169 1.00 82.31 388 MET A N 1
ATOM 3070 C CA . MET A 1 388 ? 23.851 61.822 67.660 1.00 82.31 388 MET A CA 1
ATOM 3071 C C . MET A 1 388 ? 23.117 63.163 67.775 1.00 82.31 388 MET A C 1
ATOM 3073 O O . MET A 1 388 ? 23.659 64.078 68.392 1.00 82.31 388 MET A O 1
ATOM 3077 N N . GLU A 1 389 ? 21.852 63.252 67.356 1.00 82.69 389 GLU A N 1
ATOM 3078 C CA . GLU A 1 389 ? 21.016 64.454 67.515 1.00 82.69 389 GLU A CA 1
ATOM 3079 C C . GLU A 1 389 ? 20.877 64.885 68.983 1.00 82.69 389 GLU A C 1
ATOM 3081 O O . GLU A 1 389 ? 21.065 66.053 69.336 1.00 82.69 389 GLU A O 1
ATOM 3086 N N . LYS A 1 390 ? 20.607 63.934 69.888 1.00 86.50 390 LYS A N 1
ATOM 3087 C CA . LYS A 1 390 ? 20.512 64.219 71.331 1.00 86.50 390 LYS A CA 1
ATOM 3088 C C . LYS A 1 390 ? 21.831 64.729 71.898 1.00 86.50 390 LYS A C 1
ATOM 3090 O O . LYS A 1 390 ? 21.831 65.606 72.764 1.00 86.50 390 LYS A O 1
ATOM 3095 N N . GLN A 1 391 ? 22.951 64.160 71.460 1.00 84.31 391 GLN A N 1
ATOM 3096 C CA . GLN A 1 391 ? 24.270 64.582 71.913 1.00 84.31 391 GLN A CA 1
ATOM 3097 C C . GLN A 1 391 ? 24.635 65.963 71.366 1.00 84.31 391 GLN A C 1
ATOM 3099 O O . GLN A 1 391 ? 25.152 66.787 72.123 1.00 84.31 391 GLN A O 1
ATOM 3104 N N . GLN A 1 392 ? 24.288 66.249 70.110 1.00 78.44 392 GLN A N 1
ATOM 3105 C CA . GLN A 1 392 ? 24.418 67.575 69.515 1.00 78.44 392 GLN A CA 1
ATOM 3106 C C . GLN A 1 392 ? 23.601 68.622 70.283 1.00 78.44 392 GLN A C 1
ATOM 3108 O O . GLN A 1 392 ? 24.138 69.677 70.618 1.00 78.44 392 GLN A O 1
ATOM 3113 N N . GLU A 1 393 ? 22.352 68.328 70.660 1.00 80.62 393 GLU A N 1
ATOM 3114 C CA . GLU A 1 393 ? 21.518 69.266 71.427 1.00 80.62 393 GLU A CA 1
ATOM 3115 C C . GLU A 1 393 ? 22.037 69.479 72.857 1.00 80.62 393 GLU A C 1
ATOM 3117 O O . GLU A 1 393 ? 22.098 70.605 73.353 1.00 80.62 393 GLU A O 1
ATOM 3122 N N . ARG A 1 394 ? 22.498 68.413 73.524 1.00 82.94 394 ARG A N 1
ATOM 3123 C CA . ARG A 1 394 ? 23.157 68.533 74.836 1.00 82.94 394 ARG A CA 1
ATOM 3124 C C . ARG A 1 394 ? 24.405 69.396 74.761 1.00 82.94 394 ARG A C 1
ATOM 3126 O O . ARG A 1 394 ? 24.606 70.238 75.634 1.00 82.94 394 ARG A O 1
ATOM 3133 N N . MET A 1 395 ? 25.229 69.199 73.735 1.00 81.38 395 MET A N 1
ATOM 3134 C CA . MET A 1 395 ? 26.396 70.037 73.497 1.00 81.38 395 MET A CA 1
ATOM 3135 C C . MET A 1 395 ? 25.998 71.487 73.242 1.00 81.38 395 MET A C 1
ATOM 3137 O O . MET A 1 395 ? 26.565 72.376 73.872 1.00 81.38 395 MET A O 1
ATOM 3141 N N . ARG A 1 396 ? 24.980 71.734 72.412 1.00 85.00 396 ARG A N 1
ATOM 3142 C CA . ARG A 1 396 ? 24.449 73.076 72.144 1.00 85.00 396 ARG A CA 1
ATOM 3143 C C . ARG A 1 396 ? 24.018 73.777 73.437 1.00 85.00 396 ARG A C 1
ATOM 3145 O O . ARG A 1 396 ? 24.422 74.910 73.687 1.00 85.00 396 ARG A O 1
ATOM 3152 N N . LEU A 1 397 ? 23.273 73.094 74.307 1.00 84.25 397 LEU A N 1
ATOM 3153 C CA . LEU A 1 397 ? 22.835 73.636 75.598 1.00 84.25 397 LEU A CA 1
ATOM 3154 C C . LEU A 1 397 ? 23.986 73.831 76.594 1.00 84.25 397 LEU A C 1
ATOM 3156 O O . LEU A 1 397 ? 24.005 74.830 77.312 1.00 84.25 397 LEU A O 1
ATOM 3160 N N . ALA A 1 398 ? 24.937 72.896 76.658 1.00 82.00 398 ALA A N 1
ATOM 3161 C CA . ALA A 1 398 ? 26.106 73.006 77.528 1.00 82.00 398 ALA A CA 1
ATOM 3162 C C . ALA A 1 398 ? 26.992 74.191 77.125 1.00 82.00 398 ALA A C 1
ATOM 3164 O O . ALA A 1 398 ? 27.405 74.968 77.987 1.00 82.00 398 ALA A O 1
ATOM 3165 N N . LEU A 1 399 ? 27.217 74.366 75.820 1.00 84.06 399 LEU A N 1
ATOM 3166 C CA . LEU A 1 399 ? 27.916 75.522 75.266 1.00 84.06 399 LEU A CA 1
ATOM 3167 C C . LEU A 1 399 ? 27.163 76.822 75.587 1.00 84.06 399 LEU A C 1
ATOM 3169 O O . LEU A 1 399 ? 27.783 77.765 76.071 1.00 84.06 399 LEU A O 1
ATOM 3173 N N . ARG A 1 400 ? 25.828 76.842 75.457 1.00 79.81 400 ARG A N 1
ATOM 3174 C CA . ARG A 1 400 ? 24.997 78.008 75.810 1.00 79.81 400 ARG A CA 1
ATOM 3175 C C . ARG A 1 400 ? 25.049 78.365 77.302 1.00 79.81 400 ARG A C 1
ATOM 3177 O O . ARG A 1 400 ? 25.102 79.538 77.653 1.00 79.81 400 ARG A O 1
ATOM 3184 N N . ARG A 1 401 ? 25.054 77.378 78.206 1.00 78.56 401 ARG A N 1
ATOM 3185 C CA . ARG A 1 401 ? 25.212 77.626 79.656 1.00 78.56 401 ARG A CA 1
ATOM 3186 C C . ARG A 1 401 ? 26.599 78.160 79.992 1.00 78.56 401 ARG A C 1
ATOM 3188 O O . ARG A 1 401 ? 26.708 79.116 80.748 1.00 78.56 401 ARG A O 1
ATOM 3195 N N . LYS A 1 402 ? 27.646 77.570 79.408 1.00 79.19 402 LYS A N 1
ATOM 3196 C CA . LYS A 1 402 ? 29.025 78.057 79.550 1.00 79.19 402 LYS A CA 1
ATOM 3197 C C . LYS A 1 402 ? 29.153 79.506 79.088 1.00 79.19 402 LYS A C 1
ATOM 3199 O O . LYS A 1 402 ? 29.809 80.293 79.760 1.00 79.19 402 LYS A O 1
ATOM 3204 N N . GLU A 1 403 ? 28.504 79.868 77.988 1.00 74.38 403 GLU A N 1
ATOM 3205 C CA . GLU A 1 403 ? 28.451 81.249 77.510 1.00 74.38 403 GLU A CA 1
ATOM 3206 C C . GLU A 1 403 ? 27.806 82.192 78.542 1.00 74.38 403 GLU A C 1
ATOM 3208 O O . GLU A 1 403 ? 28.401 83.210 78.893 1.00 74.38 403 GLU A O 1
ATOM 3213 N N . GLN A 1 404 ? 26.656 81.814 79.110 1.00 73.69 404 GLN A N 1
ATOM 3214 C CA . GLN A 1 404 ? 25.969 82.593 80.150 1.00 73.69 404 GLN A CA 1
ATOM 3215 C C . GLN A 1 404 ? 26.757 82.691 81.463 1.00 73.69 404 GLN A C 1
ATOM 3217 O O . GLN A 1 404 ? 26.729 83.728 82.117 1.00 73.69 404 GLN A O 1
ATOM 3222 N N . GLU A 1 405 ? 27.472 81.641 81.873 1.00 75.25 405 GLU A N 1
ATOM 3223 C CA . GLU A 1 405 ? 28.355 81.678 83.048 1.00 75.25 405 GLU A CA 1
ATOM 3224 C C . GLU A 1 405 ? 29.536 82.628 82.828 1.00 75.25 405 GLU A C 1
ATOM 3226 O O . GLU A 1 405 ? 29.878 83.405 83.722 1.00 75.25 405 GLU A O 1
ATOM 3231 N N . VAL A 1 406 ? 30.121 82.616 81.626 1.00 69.69 406 VAL A N 1
ATOM 3232 C CA . VAL A 1 406 ? 31.178 83.556 81.230 1.00 69.69 406 VAL A CA 1
ATOM 3233 C C . VAL A 1 406 ? 30.652 84.998 81.192 1.00 69.69 406 VAL A C 1
ATOM 3235 O O . VAL A 1 406 ? 31.401 85.925 81.493 1.00 69.69 406 VAL A O 1
ATOM 3238 N N . GLU A 1 407 ? 29.375 85.219 80.878 1.00 59.44 407 GLU A N 1
ATOM 3239 C CA . GLU A 1 407 ? 28.729 86.539 80.969 1.00 59.44 407 GLU A CA 1
ATOM 3240 C C . GLU A 1 407 ? 28.360 86.942 82.405 1.00 59.44 407 GLU A C 1
ATOM 3242 O O . GLU A 1 407 ? 28.581 88.083 82.809 1.00 59.44 407 GLU A O 1
ATOM 3247 N N . GLY A 1 408 ? 27.847 86.011 83.210 1.00 54.69 408 GLY A N 1
ATOM 3248 C CA . GLY A 1 408 ? 27.428 86.252 84.591 1.00 54.69 408 GLY A CA 1
ATOM 3249 C C . GLY A 1 408 ? 28.600 86.474 85.549 1.00 54.69 408 GLY A C 1
ATOM 3250 O O . GLY A 1 408 ? 28.507 87.299 86.459 1.00 54.69 408 GLY A O 1
ATOM 3251 N N . GLN A 1 409 ? 29.737 85.807 85.328 1.00 54.19 409 GLN A N 1
ATOM 3252 C CA . GLN A 1 409 ? 30.964 86.066 86.088 1.00 54.19 409 GLN A CA 1
ATOM 3253 C C . GLN A 1 409 ? 31.566 87.440 85.771 1.00 54.19 409 GLN A C 1
ATOM 3255 O O . GLN A 1 409 ? 32.154 88.052 86.659 1.00 54.19 409 GLN A O 1
ATOM 3260 N N . LYS A 1 410 ? 31.321 87.990 84.574 1.00 53.12 410 LYS A N 1
ATOM 3261 C CA . LYS A 1 410 ? 31.687 89.378 84.245 1.00 53.12 410 LYS A CA 1
ATOM 3262 C C . LYS A 1 410 ? 30.832 90.430 84.970 1.00 53.12 410 LYS A C 1
ATOM 3264 O O . LYS A 1 410 ? 31.199 91.594 84.942 1.00 53.12 410 LYS A O 1
ATOM 3269 N N . SER A 1 411 ? 29.738 90.049 85.644 1.00 46.69 411 SER A N 1
ATOM 3270 C CA . SER A 1 411 ? 28.867 90.981 86.389 1.00 46.69 411 SER A CA 1
ATOM 3271 C C . SER A 1 411 ? 29.178 91.106 87.890 1.00 46.69 411 SER A C 1
ATOM 3273 O O . SER A 1 411 ? 28.512 91.886 88.573 1.00 46.69 411 SER A O 1
ATOM 3275 N N . LYS A 1 412 ? 30.146 90.354 88.442 1.00 45.75 412 LYS A N 1
ATOM 3276 C CA . LYS A 1 412 ? 30.509 90.468 89.873 1.00 45.75 412 LYS A CA 1
ATOM 3277 C C . LYS A 1 412 ? 31.554 91.543 90.189 1.00 45.75 412 LYS A C 1
ATOM 3279 O O . LYS A 1 412 ? 31.677 91.891 91.358 1.00 45.75 412 LYS A O 1
ATOM 3284 N N . ASP A 1 413 ? 32.162 92.156 89.178 1.00 45.62 413 ASP A N 1
ATOM 3285 C CA . ASP A 1 413 ? 32.951 93.381 89.316 1.00 45.62 413 ASP A CA 1
ATOM 3286 C C . ASP A 1 413 ? 32.282 94.515 88.525 1.00 45.62 413 ASP A C 1
ATOM 3288 O O . ASP A 1 413 ? 32.353 94.561 87.303 1.00 45.62 413 ASP A O 1
ATOM 3292 N N . GLY A 1 414 ? 31.634 95.449 89.228 1.00 38.22 414 GLY A N 1
ATOM 3293 C CA . GLY A 1 414 ? 31.216 96.734 88.655 1.00 38.22 414 GLY A CA 1
ATOM 3294 C C . GLY A 1 414 ? 29.909 96.726 87.847 1.00 38.22 414 GLY A C 1
ATOM 3295 O O . GLY A 1 414 ? 29.753 96.108 86.803 1.00 38.22 414 GLY A O 1
ATOM 3296 N N . LYS A 1 415 ? 28.950 97.508 88.334 1.00 40.97 415 LYS A N 1
ATOM 3297 C CA . LYS A 1 415 ? 27.597 97.700 87.807 1.00 40.97 415 LYS A CA 1
ATOM 3298 C C . LYS A 1 415 ? 27.601 98.407 86.438 1.00 40.97 415 LYS A C 1
ATOM 3300 O O . LYS A 1 415 ? 27.685 99.628 86.416 1.00 40.97 415 LYS A O 1
ATOM 3305 N N . ILE A 1 416 ? 27.390 97.678 85.336 1.00 40.78 416 ILE A N 1
ATOM 3306 C CA . ILE A 1 416 ? 26.774 98.180 84.088 1.00 40.78 416 ILE A CA 1
ATOM 3307 C C . ILE A 1 416 ? 25.887 97.064 83.509 1.00 40.78 416 ILE A C 1
ATOM 3309 O O . ILE A 1 416 ? 26.381 96.042 83.043 1.00 40.78 416 ILE A O 1
ATOM 3313 N N . LYS A 1 417 ? 24.560 97.262 83.541 1.00 44.69 417 LYS A N 1
ATOM 3314 C CA . LYS A 1 417 ? 23.623 96.529 82.678 1.00 44.69 417 LYS A CA 1
ATOM 3315 C C . LYS A 1 417 ? 23.856 97.011 81.248 1.00 44.69 417 LYS A C 1
ATOM 3317 O O . LYS A 1 417 ? 23.678 98.196 80.981 1.00 44.69 417 LYS A O 1
ATOM 3322 N N . GLY A 1 418 ? 24.231 96.100 80.364 1.00 40.78 418 GLY A N 1
ATOM 3323 C CA . GLY A 1 418 ? 24.331 96.339 78.932 1.00 40.78 418 GLY A CA 1
ATOM 3324 C C . GLY A 1 418 ? 23.976 95.061 78.193 1.00 40.78 418 GLY A C 1
ATOM 3325 O O . GLY A 1 418 ? 24.808 94.166 78.080 1.00 40.78 418 GLY A O 1
ATOM 3326 N N . ASP A 1 419 ? 22.726 94.988 77.739 1.00 46.56 419 ASP A N 1
ATOM 3327 C CA . ASP A 1 419 ? 22.240 94.014 76.768 1.00 46.56 419 ASP A CA 1
ATOM 3328 C C . ASP A 1 419 ? 23.039 94.174 75.475 1.00 46.56 419 ASP A C 1
ATOM 3330 O O . ASP A 1 419 ? 22.799 95.097 74.705 1.00 46.56 419 ASP A O 1
ATOM 3334 N N . PHE A 1 420 ? 24.015 93.307 75.234 1.00 49.72 420 PHE A N 1
ATOM 3335 C CA . PHE A 1 420 ? 24.712 93.255 73.953 1.00 49.72 420 PHE A CA 1
ATOM 3336 C C . PHE A 1 420 ? 25.273 91.856 73.748 1.00 49.72 420 PHE A C 1
ATOM 3338 O O . PHE A 1 420 ? 26.426 91.644 74.098 1.00 49.72 420 PHE A O 1
ATOM 3345 N N . LYS A 1 421 ? 24.462 90.925 73.206 1.00 50.12 421 LYS A N 1
ATOM 3346 C CA . LYS A 1 421 ? 24.907 89.702 72.483 1.00 50.12 421 LYS A CA 1
ATOM 3347 C C . LYS A 1 421 ? 23.841 88.993 71.613 1.00 50.12 421 LYS A C 1
ATOM 3349 O O . LYS A 1 421 ? 24.123 87.918 71.099 1.00 50.12 421 LYS A O 1
ATOM 3354 N N . ASN A 1 422 ? 22.648 89.551 71.372 1.00 55.59 422 ASN A N 1
ATOM 3355 C CA . ASN A 1 422 ? 21.653 88.867 70.520 1.00 55.59 422 ASN A CA 1
ATOM 3356 C C . ASN A 1 422 ? 21.918 89.009 69.006 1.00 55.59 422 ASN A C 1
ATOM 3358 O O . ASN A 1 422 ? 21.689 88.055 68.267 1.00 55.59 422 ASN A O 1
ATOM 3362 N N . ASP A 1 423 ? 22.455 90.140 68.537 1.00 52.47 423 ASP A N 1
ATOM 3363 C CA . ASP A 1 423 ? 22.565 90.387 67.087 1.00 52.47 423 ASP A CA 1
ATOM 3364 C C . ASP A 1 423 ? 23.688 89.583 66.413 1.00 52.47 423 ASP A C 1
ATOM 3366 O O . ASP A 1 423 ? 23.524 89.120 65.288 1.00 52.47 423 ASP A O 1
ATOM 3370 N N . MET A 1 424 ? 24.800 89.334 67.116 1.00 50.94 424 MET A N 1
ATOM 3371 C CA . MET A 1 424 ? 25.909 88.516 66.600 1.00 50.94 424 MET A CA 1
ATOM 3372 C C . MET A 1 424 ? 25.570 87.013 66.609 1.00 50.94 424 MET A C 1
ATOM 3374 O O . MET A 1 424 ? 26.038 86.260 65.759 1.00 50.94 424 MET A O 1
ATOM 3378 N N . ALA A 1 425 ? 24.713 86.579 67.540 1.00 55.25 425 ALA A N 1
ATOM 3379 C CA . ALA A 1 425 ? 24.178 85.221 67.574 1.00 55.25 425 ALA A CA 1
ATOM 3380 C C . ALA A 1 425 ? 23.152 84.989 66.456 1.00 55.25 425 ALA A C 1
ATOM 3382 O O . ALA A 1 425 ? 23.101 83.896 65.900 1.00 55.25 425 ALA A O 1
ATOM 3383 N N . LEU A 1 426 ? 22.369 86.012 66.095 1.00 60.16 426 LEU A N 1
ATOM 3384 C CA . LEU A 1 426 ? 21.407 85.928 65.000 1.00 60.16 426 LEU A CA 1
ATOM 3385 C C . LEU A 1 426 ? 22.109 85.883 63.635 1.00 60.16 426 LEU A C 1
ATOM 3387 O O . LEU A 1 426 ? 21.768 85.030 62.824 1.00 60.16 426 LEU A O 1
ATOM 3391 N N . THR A 1 427 ? 23.128 86.720 63.395 1.00 62.31 427 THR A N 1
ATOM 3392 C CA . THR A 1 427 ? 23.901 86.675 62.139 1.00 62.31 427 THR A CA 1
ATOM 3393 C C . THR A 1 427 ? 24.686 85.371 61.995 1.00 62.31 427 THR A C 1
ATOM 3395 O O . THR A 1 427 ? 24.605 84.729 60.948 1.00 62.31 427 THR A O 1
ATOM 3398 N N . ALA A 1 428 ? 25.350 84.905 63.057 1.00 62.03 428 ALA A N 1
ATOM 3399 C CA . ALA A 1 428 ? 26.034 83.613 63.049 1.00 62.03 428 ALA A CA 1
ATOM 3400 C C . ALA A 1 428 ? 25.057 82.433 62.886 1.00 62.03 428 ALA A C 1
ATOM 3402 O O . ALA A 1 428 ? 25.358 81.490 62.159 1.00 62.03 428 ALA A O 1
ATOM 3403 N N . ALA A 1 429 ? 23.868 82.485 63.499 1.00 63.22 429 ALA A N 1
ATOM 3404 C CA . ALA A 1 429 ? 22.830 81.474 63.296 1.00 63.22 429 ALA A CA 1
ATOM 3405 C C . ALA A 1 429 ? 22.338 81.453 61.844 1.00 63.22 429 ALA A C 1
ATOM 3407 O O . ALA A 1 429 ? 22.196 80.372 61.282 1.00 63.22 429 ALA A O 1
ATOM 3408 N N . THR A 1 430 ? 22.147 82.620 61.217 1.00 73.62 430 THR A N 1
ATOM 3409 C CA . THR A 1 430 ? 21.769 82.687 59.797 1.00 73.62 430 THR A CA 1
ATOM 3410 C C . THR A 1 430 ? 22.877 82.187 58.873 1.00 73.62 430 THR A C 1
ATOM 3412 O O . THR A 1 430 ? 22.587 81.534 57.876 1.00 73.62 430 THR A O 1
ATOM 3415 N N . GLU A 1 431 ? 24.148 82.432 59.198 1.00 76.88 431 GLU A N 1
ATOM 3416 C CA . GLU A 1 431 ? 25.278 81.954 58.397 1.00 76.88 431 GLU A CA 1
ATOM 3417 C C . GLU A 1 431 ? 25.477 80.441 58.541 1.00 76.88 431 GLU A C 1
ATOM 3419 O O . GLU A 1 431 ? 25.644 79.749 57.540 1.00 76.88 431 GLU A O 1
ATOM 3424 N N . VAL A 1 432 ? 25.345 79.897 59.754 1.00 71.44 432 VAL A N 1
ATOM 3425 C CA . VAL A 1 432 ? 25.325 78.446 59.990 1.00 71.44 432 VAL A CA 1
ATOM 3426 C C . VAL A 1 432 ? 24.127 77.799 59.300 1.00 71.44 432 VAL A C 1
ATOM 3428 O O . VAL A 1 432 ? 24.280 76.749 58.688 1.00 71.44 432 VAL A O 1
ATOM 3431 N N . GLU A 1 433 ? 22.946 78.418 59.336 1.00 73.56 433 GLU A N 1
ATOM 3432 C CA . GLU A 1 433 ? 21.773 77.917 58.616 1.00 73.56 433 GLU A CA 1
ATOM 3433 C C . GLU A 1 433 ? 22.000 77.920 57.095 1.00 73.56 433 GLU A C 1
ATOM 3435 O O . GLU A 1 433 ? 21.617 76.970 56.415 1.00 73.56 433 GLU A O 1
ATOM 3440 N N . ASN A 1 434 ? 22.670 78.941 56.554 1.00 82.00 434 ASN A N 1
ATOM 3441 C CA . ASN A 1 434 ? 23.022 79.007 55.135 1.00 82.00 434 ASN A CA 1
ATOM 3442 C C . ASN A 1 434 ? 24.085 77.967 54.750 1.00 82.00 434 ASN A C 1
ATOM 3444 O O . ASN A 1 434 ? 23.936 77.309 53.723 1.00 82.00 434 ASN A O 1
ATOM 3448 N N . LEU A 1 435 ? 25.117 77.767 55.576 1.00 83.69 435 LEU A N 1
ATOM 3449 C CA . LEU A 1 435 ? 26.132 76.733 55.357 1.00 83.69 435 LEU A CA 1
ATOM 3450 C C . LEU A 1 435 ? 25.547 75.324 55.486 1.00 83.69 435 LEU A C 1
ATOM 3452 O O . LEU A 1 435 ? 25.884 74.469 54.678 1.00 83.69 435 LEU A O 1
ATOM 3456 N N . LEU A 1 436 ? 24.624 75.089 56.423 1.00 74.56 436 LEU A N 1
ATOM 3457 C CA . LEU A 1 436 ? 23.895 73.822 56.535 1.00 74.56 436 LEU A CA 1
ATOM 3458 C C . LEU A 1 436 ? 22.994 73.586 55.322 1.00 74.56 436 LEU A C 1
ATOM 3460 O O . LEU A 1 436 ? 22.950 72.475 54.802 1.00 74.56 436 LEU A O 1
ATOM 3464 N N . LYS A 1 437 ? 22.298 74.619 54.828 1.00 79.31 437 LYS A N 1
ATOM 3465 C CA . LYS A 1 437 ? 21.529 74.525 53.576 1.00 79.31 437 LYS A CA 1
ATOM 3466 C C . LYS A 1 437 ? 22.434 74.164 52.401 1.00 79.31 437 LYS A C 1
ATOM 3468 O O . LYS A 1 437 ? 22.056 73.307 51.606 1.00 79.31 437 LYS A O 1
ATOM 3473 N N . GLU A 1 438 ? 23.619 74.763 52.316 1.00 85.00 438 GLU A N 1
ATOM 3474 C CA . GLU A 1 438 ? 24.579 74.465 51.253 1.00 85.00 438 GLU A CA 1
ATOM 3475 C C . GLU A 1 438 ? 25.206 73.072 51.406 1.00 85.00 438 GLU A C 1
ATOM 3477 O O . GLU A 1 438 ? 25.316 72.342 50.425 1.00 85.00 438 GLU A O 1
ATOM 3482 N N . GLU A 1 439 ? 25.520 72.635 52.626 1.00 78.12 439 GLU A N 1
ATOM 3483 C CA . GLU A 1 439 ? 25.984 71.275 52.916 1.00 78.12 439 GLU A CA 1
ATOM 3484 C C . GLU A 1 439 ? 24.915 70.239 52.545 1.00 78.12 439 GLU A C 1
ATOM 3486 O O . GLU A 1 439 ? 25.209 69.262 51.857 1.00 78.12 439 GLU A O 1
ATOM 3491 N N . HIS A 1 440 ? 23.653 70.468 52.924 1.00 73.88 440 HIS A N 1
ATOM 3492 C CA . HIS A 1 440 ? 22.534 69.617 52.524 1.00 73.88 440 HIS A CA 1
ATOM 3493 C C . HIS A 1 440 ? 22.350 69.601 51.006 1.00 73.88 440 HIS A C 1
ATOM 3495 O O . HIS A 1 440 ? 22.142 68.527 50.436 1.00 73.88 440 HIS A O 1
ATOM 3501 N N . ARG A 1 441 ? 22.474 70.758 50.341 1.00 86.62 441 ARG A N 1
ATOM 3502 C CA . ARG A 1 441 ? 22.403 70.864 48.879 1.00 86.62 441 ARG A CA 1
ATOM 3503 C C . ARG A 1 441 ? 23.502 70.024 48.231 1.00 86.62 441 ARG A C 1
ATOM 3505 O O . ARG A 1 441 ? 23.178 69.121 47.464 1.00 86.62 441 ARG A O 1
ATOM 3512 N N . LEU A 1 442 ? 24.764 70.238 48.601 1.00 89.50 442 LEU A N 1
ATOM 3513 C CA . LEU A 1 442 ? 25.917 69.515 48.054 1.00 89.50 442 LEU A CA 1
ATOM 3514 C C . LEU A 1 442 ? 25.866 68.015 48.361 1.00 89.50 442 LEU A C 1
ATOM 3516 O O . LEU A 1 442 ? 26.173 67.194 47.499 1.00 89.50 442 LEU A O 1
ATOM 3520 N N . ARG A 1 443 ? 25.425 67.630 49.562 1.00 78.44 443 ARG A N 1
ATOM 3521 C CA . ARG A 1 443 ? 25.258 66.222 49.935 1.00 78.44 443 ARG A CA 1
ATOM 3522 C C . ARG A 1 443 ? 24.150 65.557 49.123 1.00 78.44 443 ARG A C 1
ATOM 3524 O O . ARG A 1 443 ? 24.349 64.447 48.639 1.00 78.44 443 ARG A O 1
ATOM 3531 N N . SER A 1 444 ? 23.015 66.233 48.936 1.00 72.75 444 SER A N 1
ATOM 3532 C CA . SER A 1 444 ? 21.926 65.727 48.094 1.00 72.75 444 SER A CA 1
ATOM 3533 C C . SER A 1 444 ? 22.362 65.585 46.634 1.00 72.75 444 SER A C 1
ATOM 3535 O O . SER A 1 444 ? 22.082 64.566 46.007 1.00 72.75 444 SER A O 1
ATOM 3537 N N . GLU A 1 445 ? 23.124 66.551 46.117 1.00 86.88 445 GLU A N 1
ATOM 3538 C CA . GLU A 1 445 ? 23.659 66.531 44.758 1.00 86.88 445 GLU A CA 1
ATOM 3539 C C . GLU A 1 445 ? 24.671 65.391 44.574 1.00 86.88 445 GLU A C 1
ATOM 3541 O O . GLU A 1 445 ? 24.572 64.635 43.610 1.00 86.88 445 GLU A O 1
ATOM 3546 N N . SER A 1 446 ? 25.568 65.188 45.543 1.00 87.19 446 SER A N 1
ATOM 3547 C CA . SER A 1 446 ? 26.521 64.073 45.556 1.00 87.19 446 SER A CA 1
ATOM 3548 C C . SER A 1 446 ? 25.818 62.710 45.553 1.00 87.19 446 SER A C 1
ATOM 3550 O O . SER A 1 446 ? 26.131 61.860 44.721 1.00 87.19 446 SER A O 1
ATOM 3552 N N . ILE A 1 447 ? 24.794 62.521 46.397 1.00 85.25 447 ILE A N 1
ATOM 3553 C CA . ILE A 1 447 ? 23.997 61.281 46.430 1.00 85.25 447 ILE A CA 1
ATOM 3554 C C . ILE A 1 447 ? 23.285 61.051 45.091 1.00 85.25 447 ILE A C 1
ATOM 3556 O O . ILE A 1 447 ? 23.281 59.935 44.575 1.00 85.25 447 ILE A O 1
ATOM 3560 N N . MET A 1 448 ? 22.704 62.098 44.499 1.00 82.62 448 MET A N 1
ATOM 3561 C CA . MET A 1 448 ? 22.036 62.001 43.197 1.00 82.62 448 MET A CA 1
ATOM 3562 C C . MET A 1 448 ? 23.014 61.635 42.076 1.00 82.62 448 MET A C 1
ATOM 3564 O O . MET A 1 448 ? 22.678 60.826 41.208 1.00 82.62 448 MET A O 1
ATOM 3568 N N . LEU A 1 449 ? 24.223 62.202 42.092 1.00 85.44 449 LEU A N 1
ATOM 3569 C CA . LEU A 1 449 ? 25.281 61.877 41.136 1.00 85.44 449 LEU A CA 1
ATOM 3570 C C . LEU A 1 449 ? 25.797 60.448 41.324 1.00 85.44 449 LEU A C 1
ATOM 3572 O O . LEU A 1 449 ? 25.953 59.736 40.332 1.00 85.44 449 LEU A O 1
ATOM 3576 N N . GLN A 1 450 ? 25.984 60.001 42.565 1.00 87.12 450 GLN A N 1
ATOM 3577 C CA . GLN A 1 450 ? 26.388 58.632 42.874 1.00 87.12 450 GLN A CA 1
ATOM 3578 C C . GLN A 1 450 ? 25.324 57.621 42.422 1.00 87.12 450 GLN A C 1
ATOM 3580 O O . GLN A 1 450 ? 25.632 56.694 41.679 1.00 87.12 450 GLN A O 1
ATOM 3585 N N . ALA A 1 451 ? 24.049 57.857 42.745 1.00 81.12 451 ALA A N 1
ATOM 3586 C CA . ALA A 1 451 ? 22.950 57.007 42.289 1.00 81.12 451 ALA A CA 1
ATOM 3587 C C . ALA A 1 451 ? 22.831 56.987 40.754 1.00 81.12 451 ALA A C 1
ATOM 3589 O O . ALA A 1 451 ? 22.467 55.973 40.155 1.00 81.12 451 ALA A O 1
ATOM 3590 N N . LYS A 1 452 ? 23.133 58.108 40.084 1.00 86.69 452 LYS A N 1
ATOM 3591 C CA . LYS A 1 452 ? 23.192 58.160 38.619 1.00 86.69 452 LYS A CA 1
ATOM 3592 C C . LYS A 1 452 ? 24.348 57.317 38.074 1.00 86.69 452 LYS A C 1
ATOM 3594 O O . LYS A 1 452 ? 24.137 56.625 37.080 1.00 86.69 452 LYS A O 1
ATOM 3599 N N . ALA A 1 453 ? 25.522 57.358 38.703 1.00 84.75 453 ALA A N 1
ATOM 3600 C CA . ALA A 1 453 ? 26.668 56.534 38.323 1.00 84.75 453 ALA A CA 1
ATOM 3601 C C . ALA A 1 453 ? 26.353 55.036 38.465 1.00 84.75 453 ALA A C 1
ATOM 3603 O O . ALA A 1 453 ? 26.487 54.298 37.494 1.00 84.75 453 ALA A O 1
ATOM 3604 N N . GLU A 1 454 ? 25.794 54.615 39.600 1.00 88.69 454 GLU A N 1
ATOM 3605 C CA . GLU A 1 454 ? 25.395 53.220 39.847 1.00 88.69 454 GLU A CA 1
ATOM 3606 C C . GLU A 1 454 ? 24.358 52.719 38.825 1.00 88.69 454 GLU A C 1
ATOM 3608 O O . GLU A 1 454 ? 24.441 51.598 38.320 1.00 88.69 454 GLU A O 1
ATOM 3613 N N . ARG A 1 455 ? 23.386 53.563 38.445 1.00 87.50 455 ARG A N 1
ATOM 3614 C CA . ARG A 1 455 ? 22.416 53.223 37.386 1.00 87.50 455 ARG A CA 1
ATOM 3615 C C . ARG A 1 455 ? 23.078 53.043 36.024 1.00 87.50 455 ARG A C 1
ATOM 3617 O O . ARG A 1 455 ? 22.648 52.182 35.255 1.00 87.50 455 ARG A O 1
ATOM 3624 N N . LEU A 1 456 ? 24.067 53.875 35.699 1.00 87.50 456 LEU A N 1
ATOM 3625 C CA . LEU A 1 456 ? 24.810 53.763 34.445 1.00 87.50 456 LEU A CA 1
ATOM 3626 C C . LEU A 1 456 ? 25.660 52.489 34.427 1.00 87.50 456 LEU A C 1
ATOM 3628 O O . LEU A 1 456 ? 25.634 51.783 33.421 1.00 87.50 456 LEU A O 1
ATOM 3632 N N . GLU A 1 457 ? 26.315 52.146 35.537 1.00 84.50 457 GLU A N 1
ATOM 3633 C CA . GLU A 1 457 ? 27.062 50.890 35.678 1.00 84.50 457 GLU A CA 1
ATOM 3634 C C . GLU A 1 457 ? 26.153 49.663 35.553 1.00 84.50 457 GLU A C 1
ATOM 3636 O O . GLU A 1 457 ? 26.423 48.786 34.734 1.00 84.50 457 GLU A O 1
ATOM 3641 N N . SER A 1 458 ? 25.020 49.629 36.264 1.00 86.88 458 SER A N 1
ATOM 3642 C CA . SER A 1 458 ? 24.053 48.526 36.157 1.00 86.88 458 SER A CA 1
ATOM 3643 C C . SER A 1 458 ? 23.509 48.374 34.733 1.00 86.88 458 SER A C 1
ATOM 3645 O O . SER A 1 458 ? 23.357 47.261 34.228 1.00 86.88 458 SER A O 1
ATOM 3647 N N . ARG A 1 459 ? 23.236 49.491 34.044 1.00 87.75 459 ARG A N 1
ATOM 3648 C CA . ARG A 1 459 ? 22.810 49.450 32.641 1.00 87.75 459 ARG A CA 1
ATOM 3649 C C . ARG A 1 459 ? 23.917 48.924 31.729 1.00 87.75 459 ARG A C 1
ATOM 3651 O O . ARG A 1 459 ? 23.611 48.171 30.811 1.00 87.75 459 ARG A O 1
ATOM 3658 N N . SER A 1 460 ? 25.166 49.314 31.972 1.00 89.75 460 SER A N 1
ATOM 3659 C CA . SER A 1 460 ? 26.321 48.818 31.222 1.00 89.75 460 SER A CA 1
ATOM 3660 C C . SER A 1 460 ? 26.476 47.306 31.375 1.00 89.75 460 SER A C 1
ATOM 3662 O O . SER A 1 460 ? 26.651 46.617 30.377 1.00 89.75 460 SER A O 1
ATOM 3664 N N . GLN A 1 461 ? 26.348 46.785 32.598 1.00 89.44 461 GLN A N 1
ATOM 3665 C CA . GLN A 1 461 ? 26.430 45.348 32.875 1.00 89.44 461 GLN A CA 1
ATOM 3666 C C . GLN A 1 461 ? 25.338 44.566 32.140 1.00 89.44 461 GLN A C 1
ATOM 3668 O O . GLN A 1 461 ? 25.648 43.618 31.432 1.00 89.44 461 GLN A O 1
ATOM 3673 N N . LYS A 1 462 ? 24.084 45.032 32.191 1.00 90.94 462 LYS A N 1
ATOM 3674 C CA . LYS A 1 462 ? 22.976 44.390 31.461 1.00 90.94 462 LYS A CA 1
ATOM 3675 C C . LYS A 1 462 ? 23.171 44.378 29.945 1.00 90.94 462 LYS A C 1
ATOM 3677 O O . LYS A 1 462 ? 22.734 43.451 29.274 1.00 90.94 462 LYS A O 1
ATOM 3682 N N . LEU A 1 463 ? 23.776 45.429 29.386 1.00 84.19 463 LEU A N 1
ATOM 3683 C CA . LEU A 1 463 ? 24.092 45.467 27.956 1.00 84.19 463 LEU A CA 1
ATOM 3684 C C . LEU A 1 463 ? 25.201 44.472 27.596 1.00 84.19 463 LEU A C 1
ATOM 3686 O O . LEU A 1 463 ? 25.136 43.887 26.521 1.00 84.19 463 LEU A O 1
ATOM 3690 N N . MET A 1 464 ? 26.176 44.277 28.485 1.00 87.38 464 MET A N 1
ATOM 3691 C CA . MET A 1 464 ? 27.246 43.293 28.317 1.00 87.38 464 MET A CA 1
ATOM 3692 C C . MET A 1 464 ? 26.700 41.864 28.395 1.00 87.38 464 MET A C 1
ATOM 3694 O O . MET A 1 464 ? 26.898 41.100 27.462 1.00 87.38 464 MET A O 1
ATOM 3698 N N . GLU A 1 465 ? 25.897 41.551 29.416 1.00 86.75 465 GLU A N 1
ATOM 3699 C CA . GLU A 1 465 ? 25.208 40.255 29.539 1.00 86.75 465 GLU A CA 1
ATOM 3700 C C . GLU A 1 465 ? 24.373 39.946 28.292 1.00 86.75 465 GLU A C 1
ATOM 3702 O O . GLU A 1 465 ? 24.411 38.840 27.759 1.00 86.75 465 GLU A O 1
ATOM 3707 N N . ARG A 1 466 ? 23.655 40.947 27.766 1.00 89.12 466 ARG A N 1
ATOM 3708 C CA . ARG A 1 466 ? 22.860 40.764 26.552 1.00 89.12 466 ARG A CA 1
ATOM 3709 C C . ARG A 1 466 ? 23.714 40.519 25.306 1.00 89.12 466 ARG A C 1
ATOM 3711 O O . ARG A 1 466 ? 23.249 39.839 24.396 1.00 89.12 466 ARG A O 1
ATOM 3718 N N . ALA A 1 467 ? 24.908 41.102 25.229 1.00 83.00 467 ALA A N 1
ATOM 3719 C CA . ALA A 1 467 ? 25.829 40.840 24.129 1.00 83.00 467 ALA A CA 1
ATOM 3720 C C . ALA A 1 467 ? 26.336 39.391 24.188 1.00 83.00 467 ALA A C 1
ATOM 3722 O O . ALA A 1 467 ? 26.255 38.690 23.182 1.00 83.00 467 ALA A O 1
ATOM 3723 N N . ASP A 1 468 ? 26.729 38.929 25.377 1.00 86.94 468 ASP A N 1
ATOM 3724 C CA . ASP A 1 468 ? 27.195 37.557 25.604 1.00 86.94 468 ASP A CA 1
ATOM 3725 C C . ASP A 1 468 ? 26.089 36.524 25.297 1.00 86.94 468 ASP A C 1
ATOM 3727 O O . ASP A 1 468 ? 26.347 35.487 24.687 1.00 86.94 468 ASP A O 1
ATOM 3731 N N . GLU A 1 469 ? 24.830 36.814 25.652 1.00 89.00 469 GLU A N 1
ATOM 3732 C CA . GLU A 1 469 ? 23.674 35.972 25.299 1.00 89.00 469 GLU A CA 1
ATOM 3733 C C . GLU A 1 469 ? 23.479 35.836 23.782 1.00 89.00 469 GLU A C 1
ATOM 3735 O O . GLU A 1 469 ? 23.135 34.759 23.295 1.00 89.00 469 GLU A O 1
ATOM 3740 N N . ILE A 1 470 ? 23.656 36.926 23.029 1.00 85.69 470 ILE A N 1
ATOM 3741 C CA . ILE A 1 470 ? 23.507 36.907 21.567 1.00 85.69 470 ILE A CA 1
ATOM 3742 C C . ILE A 1 470 ? 24.630 36.075 20.940 1.00 85.69 470 ILE A C 1
ATOM 3744 O O . ILE A 1 470 ? 24.354 35.267 20.057 1.00 85.69 470 ILE A O 1
ATOM 3748 N N . GLU A 1 471 ? 25.864 36.217 21.428 1.00 84.44 471 GLU A N 1
ATOM 3749 C CA . GLU A 1 471 ? 27.005 35.422 20.961 1.00 84.44 471 GLU A CA 1
ATOM 3750 C C . GLU A 1 471 ? 26.778 33.920 21.201 1.00 84.44 471 GLU A C 1
ATOM 3752 O O . GLU A 1 471 ? 26.963 33.106 20.294 1.00 84.44 471 GLU A O 1
ATOM 3757 N N . GLN A 1 472 ? 26.253 33.546 22.373 1.00 82.69 472 GLN A N 1
ATOM 3758 C CA . GLN A 1 472 ? 25.890 32.156 22.670 1.00 82.69 472 GLN A CA 1
ATOM 3759 C C . GLN A 1 472 ? 24.788 31.624 21.743 1.00 82.69 472 GLN A C 1
ATOM 3761 O O . GLN A 1 472 ? 24.889 30.501 21.250 1.00 82.69 472 GLN A O 1
ATOM 3766 N N . GLN A 1 473 ? 23.756 32.426 21.458 1.00 84.25 473 GLN A N 1
ATOM 3767 C CA . GLN A 1 473 ? 22.680 32.035 20.539 1.00 84.25 473 GLN A CA 1
ATOM 3768 C C . GLN A 1 473 ? 23.180 31.828 19.106 1.00 84.25 473 GLN A C 1
ATOM 3770 O O . GLN A 1 473 ? 22.725 30.908 18.423 1.00 84.25 473 GLN A O 1
ATOM 3775 N N . GLU A 1 474 ? 24.115 32.660 18.643 1.00 79.31 474 GLU A N 1
ATOM 3776 C CA . GLU A 1 474 ? 24.744 32.479 17.336 1.00 79.31 474 GLU A CA 1
ATOM 3777 C C . GLU A 1 474 ? 25.556 31.180 17.296 1.00 79.31 474 GLU A C 1
ATOM 3779 O O . GLU A 1 474 ? 25.371 30.380 16.376 1.00 79.31 474 GLU A O 1
ATOM 3784 N N . GLU A 1 475 ? 26.385 30.906 18.308 1.00 82.75 475 GLU A N 1
ATOM 3785 C CA . GLU A 1 475 ? 27.140 29.649 18.393 1.00 82.75 475 GLU A CA 1
ATOM 3786 C C . GLU A 1 475 ? 26.236 28.406 18.420 1.00 82.75 475 GLU A C 1
ATOM 3788 O O . GLU A 1 475 ? 26.534 27.402 17.764 1.00 82.75 475 GLU A O 1
ATOM 3793 N N . GLU A 1 476 ? 25.128 28.454 19.162 1.00 80.69 476 GLU A N 1
ATOM 3794 C CA . GLU A 1 476 ? 24.136 27.377 19.205 1.00 80.69 476 GLU A CA 1
ATOM 3795 C C . GLU A 1 476 ? 23.462 27.169 17.845 1.00 80.69 476 GLU A C 1
ATOM 3797 O O . GLU A 1 476 ? 23.314 26.028 17.398 1.00 80.69 476 GLU A O 1
ATOM 3802 N N . ALA A 1 477 ? 23.109 28.251 17.147 1.00 75.31 477 ALA A N 1
ATOM 3803 C CA . ALA A 1 477 ? 22.531 28.179 15.809 1.00 75.31 477 ALA A CA 1
ATOM 3804 C C . ALA A 1 477 ? 23.519 27.592 14.786 1.00 75.31 477 ALA A C 1
ATOM 3806 O O . ALA A 1 477 ? 23.126 26.755 13.967 1.00 75.31 477 ALA A O 1
ATOM 3807 N N . TYR A 1 478 ? 24.802 27.968 14.852 1.00 75.44 478 TYR A N 1
ATOM 3808 C CA . TYR A 1 478 ? 25.844 27.384 14.003 1.00 75.44 478 TYR A CA 1
ATOM 3809 C C . TYR A 1 478 ? 26.014 25.885 14.266 1.00 75.44 478 TYR A C 1
ATOM 3811 O O . TYR A 1 478 ? 26.036 25.102 13.314 1.00 75.44 478 TYR A O 1
ATOM 3819 N N . LYS A 1 479 ? 26.050 25.468 15.539 1.00 83.19 479 LYS A N 1
ATOM 3820 C CA . LYS A 1 479 ? 26.109 24.045 15.910 1.00 83.19 479 LYS A CA 1
ATOM 3821 C C . LYS A 1 479 ? 24.885 23.280 15.410 1.00 83.19 479 LYS A C 1
ATOM 3823 O O . LYS A 1 479 ? 25.039 22.214 14.820 1.00 83.19 479 LYS A O 1
ATOM 3828 N N . ALA A 1 480 ? 23.680 23.828 15.570 1.00 78.12 480 ALA A N 1
ATOM 3829 C CA . ALA A 1 480 ? 22.449 23.197 15.095 1.00 78.12 480 ALA A CA 1
ATOM 3830 C C . ALA A 1 480 ? 22.418 23.041 13.563 1.00 78.12 480 ALA A C 1
ATOM 3832 O O . ALA A 1 480 ? 21.949 22.021 13.054 1.00 78.12 480 ALA A O 1
ATOM 3833 N N . LEU A 1 481 ? 22.942 24.019 12.817 1.00 76.12 481 LEU A N 1
ATOM 3834 C CA . LEU A 1 481 ? 23.054 23.939 11.360 1.00 76.12 481 LEU A CA 1
ATOM 3835 C C . LEU A 1 481 ? 24.077 22.881 10.927 1.00 76.12 481 LEU A C 1
ATOM 3837 O O . LEU A 1 481 ? 23.809 22.106 10.009 1.00 76.12 481 LEU A O 1
ATOM 3841 N N . GLU A 1 482 ? 25.219 22.803 11.610 1.00 76.50 482 GLU A N 1
ATOM 3842 C CA . GLU A 1 482 ? 26.236 21.779 11.358 1.00 76.50 482 GLU A CA 1
ATOM 3843 C C . GLU A 1 482 ? 25.708 20.368 11.664 1.00 76.50 482 GLU A C 1
ATOM 3845 O O . GLU A 1 482 ? 25.887 19.443 10.866 1.00 76.50 482 GLU A O 1
ATOM 3850 N N . GLU A 1 483 ? 24.964 20.204 12.760 1.00 74.00 483 GLU A N 1
ATOM 3851 C CA . GLU A 1 483 ? 24.280 18.951 13.073 1.00 74.00 483 GLU A CA 1
ATOM 3852 C C . GLU A 1 483 ? 23.180 18.619 12.067 1.00 74.00 483 GLU A C 1
ATOM 3854 O O . GLU A 1 483 ? 23.068 17.465 11.659 1.00 74.00 483 GLU A O 1
ATOM 3859 N N . GLY A 1 484 ? 22.407 19.607 11.611 1.00 75.25 484 GLY A N 1
ATOM 3860 C CA . GLY A 1 484 ? 21.403 19.428 10.565 1.00 75.25 484 GLY A CA 1
ATOM 3861 C C . GLY A 1 484 ? 22.018 18.933 9.254 1.00 75.25 484 GLY A C 1
ATOM 3862 O O . GLY A 1 484 ? 21.520 17.975 8.663 1.00 75.25 484 GLY A O 1
ATOM 3863 N N . ILE A 1 485 ? 23.148 19.517 8.837 1.00 70.94 485 ILE A N 1
ATOM 3864 C CA . ILE A 1 485 ? 23.917 19.057 7.670 1.00 70.94 485 ILE A CA 1
ATOM 3865 C C . ILE A 1 485 ? 24.434 17.633 7.897 1.00 70.94 485 ILE A C 1
ATOM 3867 O O . ILE A 1 485 ? 24.322 16.795 7.001 1.00 70.94 485 ILE A O 1
ATOM 3871 N N . ARG A 1 486 ? 24.959 17.325 9.090 1.00 72.50 486 ARG A N 1
ATOM 3872 C CA . ARG A 1 486 ? 25.436 15.976 9.432 1.00 72.50 486 ARG A CA 1
ATOM 3873 C C . ARG A 1 486 ? 24.305 14.949 9.386 1.00 72.50 486 ARG A C 1
ATOM 3875 O O . ARG A 1 486 ? 24.480 13.895 8.792 1.00 72.50 486 ARG A O 1
ATOM 3882 N N . VAL A 1 487 ? 23.144 15.253 9.965 1.00 73.44 487 VAL A N 1
ATOM 3883 C CA . VAL A 1 487 ? 21.973 14.363 9.983 1.00 73.44 487 VAL A CA 1
ATOM 3884 C C . VAL A 1 487 ? 21.396 14.182 8.582 1.00 73.44 487 VAL A C 1
ATOM 3886 O O . VAL A 1 487 ? 21.046 13.063 8.220 1.00 73.44 487 VAL A O 1
ATOM 3889 N N . ALA A 1 488 ? 21.336 15.240 7.768 1.00 63.12 488 ALA A N 1
ATOM 3890 C CA . ALA A 1 488 ? 20.934 15.128 6.368 1.00 63.12 488 ALA A CA 1
ATOM 3891 C C . ALA A 1 488 ? 21.897 14.220 5.588 1.00 63.12 488 ALA A C 1
ATOM 3893 O O . ALA A 1 488 ? 21.455 13.353 4.835 1.00 63.12 488 ALA A O 1
ATOM 3894 N N . LYS A 1 489 ? 23.206 14.360 5.820 1.00 64.75 489 LYS A N 1
ATOM 3895 C CA . LYS A 1 489 ? 24.234 13.502 5.224 1.00 64.75 489 LYS A CA 1
ATOM 3896 C C . LYS A 1 489 ? 24.071 12.039 5.654 1.00 64.75 489 LYS A C 1
ATOM 3898 O O . LYS A 1 489 ? 23.959 11.170 4.798 1.00 64.75 489 LYS A O 1
ATOM 3903 N N . ASP A 1 490 ? 23.893 11.788 6.948 1.00 64.31 490 ASP A N 1
ATOM 3904 C CA . ASP A 1 490 ? 23.629 10.456 7.509 1.00 64.31 490 ASP A CA 1
ATOM 3905 C C . ASP A 1 490 ? 22.324 9.828 6.991 1.00 64.31 490 ASP A C 1
ATOM 3907 O O . ASP A 1 490 ? 22.257 8.620 6.767 1.00 64.31 490 ASP A O 1
ATOM 3911 N N . ALA A 1 491 ? 21.265 10.621 6.813 1.00 60.19 491 ALA A N 1
ATOM 3912 C CA . ALA A 1 491 ? 19.991 10.147 6.276 1.00 60.19 491 ALA A CA 1
ATOM 3913 C C . ALA A 1 491 ? 20.108 9.789 4.789 1.00 60.19 491 ALA A C 1
ATOM 3915 O O . ALA A 1 491 ? 19.535 8.791 4.351 1.00 60.19 491 ALA A O 1
ATOM 3916 N N . THR A 1 492 ? 20.892 10.566 4.037 1.00 58.66 492 THR A N 1
ATOM 3917 C CA . THR A 1 492 ? 21.208 10.259 2.637 1.00 58.66 492 THR A CA 1
ATOM 3918 C C . THR A 1 492 ? 22.003 8.955 2.550 1.00 58.66 492 THR A C 1
ATOM 3920 O O . THR A 1 492 ? 21.665 8.088 1.748 1.00 58.66 492 THR A O 1
ATOM 3923 N N . ASP A 1 493 ? 22.981 8.761 3.437 1.00 59.31 493 ASP A N 1
ATOM 3924 C CA . ASP A 1 493 ? 23.816 7.557 3.459 1.00 59.31 493 ASP A CA 1
ATOM 3925 C C . ASP A 1 493 ? 23.031 6.303 3.897 1.00 59.31 493 ASP A C 1
ATOM 3927 O O . ASP A 1 493 ? 23.233 5.218 3.351 1.00 59.31 493 ASP A O 1
ATOM 3931 N N . ARG A 1 494 ? 22.068 6.428 4.823 1.00 55.53 494 ARG A N 1
ATOM 3932 C CA . ARG A 1 494 ? 21.194 5.305 5.235 1.00 55.53 494 ARG A CA 1
ATOM 3933 C C . ARG A 1 494 ? 20.108 4.973 4.205 1.00 55.53 494 ARG A C 1
ATOM 3935 O O . ARG A 1 494 ? 19.679 3.821 4.134 1.00 55.53 494 ARG A O 1
ATOM 3942 N N . GLY A 1 495 ? 19.701 5.942 3.382 1.00 51.84 495 GLY A N 1
ATOM 3943 C CA . GLY A 1 495 ? 18.748 5.759 2.281 1.00 51.84 495 GLY A CA 1
ATOM 3944 C C . GLY A 1 495 ? 19.265 4.911 1.110 1.00 51.84 495 GLY A C 1
ATOM 3945 O O . GLY A 1 495 ? 18.467 4.516 0.270 1.00 51.84 495 GLY A O 1
ATOM 3946 N N . TYR A 1 496 ? 20.563 4.579 1.074 1.00 47.94 496 TYR A N 1
ATOM 3947 C CA . TYR A 1 496 ? 21.173 3.675 0.084 1.00 47.94 496 TYR A CA 1
ATOM 3948 C C . TYR A 1 496 ? 21.396 2.239 0.602 1.00 47.94 496 TYR A C 1
ATOM 3950 O O . TYR A 1 496 ? 22.209 1.493 0.059 1.00 47.94 496 TYR A O 1
ATOM 3958 N N . THR A 1 497 ? 20.641 1.813 1.622 1.00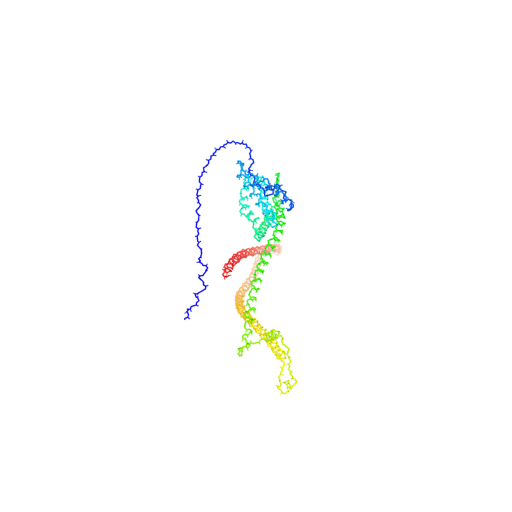 50.03 497 THR A N 1
ATOM 3959 C CA . THR A 1 497 ? 20.425 0.382 1.913 1.00 50.03 497 THR A CA 1
ATOM 3960 C C . THR A 1 497 ? 18.965 -0.013 1.698 1.00 50.03 497 THR A C 1
ATOM 3962 O O . THR A 1 497 ? 18.271 -0.416 2.628 1.00 50.03 497 THR A O 1
ATOM 3965 N N . ASN A 1 498 ? 18.487 0.150 0.463 1.00 37.59 498 ASN A N 1
ATOM 3966 C CA . ASN A 1 498 ? 17.788 -0.882 -0.322 1.00 37.59 498 ASN A CA 1
ATOM 3967 C C . ASN A 1 498 ? 17.412 -0.357 -1.706 1.00 37.59 498 ASN A C 1
ATOM 3969 O O . ASN A 1 498 ? 16.754 0.704 -1.770 1.00 37.59 498 ASN A O 1
#

pLDDT: mean 71.57, std 20.97, range [26.14, 97.38]

Foldseek 3Di:
DDDDPPDPPPDPPDDDDDDDDDDDDDDDDDDDDDDDDDDDDDDQALCVLLVHDLPDDLVRSVVSLVVLCVVLPLVVCPPDPCSVVSVVSNVSSVVSNVQCNDPLSSVLSVLLVVLVVVLVVVLVVLVVPDPPPSPVVNVCCVVPVSVVSNDADPVVVVVVVVVVVVVVVVVVVVVVVPDDDDDDDDDPPPPPVVVVVVVVVVVVVVNVVVVVSVVVVVVVVVVVVVVVVVVVVVVVVVVVVVVVVVLLVVQVVDPPRDDALVSLVVVVVVVVDDFDDDPCCCPVVVDDTSVVVSVVRVVVVVVVVVVVVVVVVVVVVVVVVVVVVVVVVVVVVVVVVVVVVVVVVVVVVVVVVVVVVVVVVVVVVVVVVVVVVVVVVVVVVVVVVVVVVVVVVVVVVVVVVVVVVVVVVVCPPDDDDDPPDPPVVVVVVVVVVVVVVVVVVVVVVVVVVVVVVVVVVVVVVVVVVVVVVVVVVVVVVVVVVVVVVVVVVVVVVVVPPD

Sequence (498 aa):
MIIQIRSLLVCLLAFESKAFISPQINMRASTSLFSTQENAPSEKTLYEILNSSPDATRSEIKRKYVELVRTSHPDARIGMEDSTYADEQFQLYTNAWKTLSNPLERKRYDRELRAKKFAQDVEDVIGNVGENIGPKFMQAFDSIAVPFLRRSTAATVAGINAVQEDLKNYSSKKEQRSNSFNGDGSDESIGIGAILSNAVNASQKGLKAIDQMELLEKSQELKKRARDEYMTANKLRDELDEVMRRRVQLTLHTPNAKLSSLEAMIILDGMNTVDEVGLVESLVRLRKTVTYEIEQLQLIENTFSQQYEEDRQIAFEIEQKIQALEQAKKNAAAAIEAEEKARKALEDARNLVRKTNEEVDGTLATLGKLDDVKNASDFELRRIEASMEKQQERMRLALRRKEQEVEGQKSKDGKIKGDFKNDMALTAATEVENLLKEEHRLRSESIMLQAKAERLESRSQKLMERADEIEQQEEEAYKALEEGIRVAKDATDRGYTN

Radius of gyration: 56.86 Å; chains: 1; bounding box: 102×142×161 Å

Organism: NCBI:txid426638